Protein AF-A0A9E2Q6A3-F1 (afdb_monomer_lite)

Sequence (656 aa):
MAWNYRVLQGPAPDDVKELMDTAWLYENVKSGHGPLGEFYPQEYTSEGDTPSFMAAVNNGLSDAYDDFTLGSWGGRGALDEPYLLPHHYTDRYNVSDDGDAHKQYWRWLPAVQNDWAARADWMVASTYDAANHQPVVQATGATSTFAQPGQTFTLDLRGSTDPDGDSLSFTFWHYGDQDSVSAEVPITQDGSGLASIVVPDEPGTQIQIIGEVTDDGEPALTTYQRYLIDIGTEHVQPVAERPADSIDWAAPGTISGDGDVSTNGKLVKAINLTSSEAPHNAPVMVNGVEFAASPYVAGTTTLADGDTMFATDSAPISGQLNRVLAGATSSLGGTDLQPFANLSPEYRELLGTGFYNDADESVADVRLGNYSIPERYTERAGYDLTLTGLTPGAEYEVQLFVNDYRTDRIGTRANPDLTTIVRDAGGEVSLRHNAAGAYGSPGQYVRGWFTATDTTKVIHLVGGPGKGGSDQRSALLSAYQLRQLEPADGEGIPIVAEVPERGGTDGALTLTVRDYGAGIQLTGPTNVGDRLRFDGALPAISVTDTRSASQAGESGWTVSGRATAFTSGADQFSSEYLGWHPWAQDLRDGVTLGPPVDGSLRGGPGLAAPATLISVASQARLGTATAQADLRLEIPVDTPEGAYSARLTVSLFPTD

pLDDT: mean 75.3, std 21.02, range [24.02, 98.69]

Radius of gyration: 33.32 Å; chains: 1; bounding box: 95×50×82 Å

Foldseek 3Di:
DEADLVVVVPPFDVVLSVLFFQVVLCVQQAPPLPDVSVVPPDSTRHDHCVLVCQCVPQQANVVCVVPQQLADLSFHWDQDLCQAGVPDTDLDQVQDAVNHSCCSNSVCSLQVSQVNRQVSQVSVDPDPLRGADAKAWDWDDDQAEEDEAQDKDKTARLVIGGPNHFDKWKDKDWRVSRWPDPDDWDWADDRNRIIITGHHHDAQTKTWMKMKIWTPGVVIHIGIHIHIYHYPDDNDDDDDDQDQFFWAKDAWDFDDELVVDDPFAAFPAKAFAFAPDPDLQQWFAGPNDTHGYFHDDFQDQATPNGKGKAKPDDDPPDPPPDRDQPDHKDQLDDDCDPPLVVYDPRVCSLQRIWTKFWPPLVVVPPCPDPDDPPPVPPFFGKIKTKDAQDDAQFKKKKKFAAANLAQDDPPDDGFLAKWKWKGDSNDIDIWGNAPVSDRHGTTIMMMIMGGDRDRMGIIMIGIDDGPDDGDGRMGITRMMTMHTRDPPADDFDFDDDDDDDDDYDDDDDDKDFPDADNHWDFDDWDDPDFWTKTKTKGGKTKDADPDDCVRQPQKWKFKKKAKQWKDFPPFTDGQLQKWKCKDDPDADPQKDAWHTAHHVVVPGRGRNDITTGIIGGSVGRHGMDIMMIMMMGIGGPPRDDGDIGMGIGIDMDIGD

Structure (mmCIF, N/CA/C/O backbone):
data_AF-A0A9E2Q6A3-F1
#
_entry.id   AF-A0A9E2Q6A3-F1
#
loop_
_atom_site.group_PDB
_atom_site.id
_atom_site.type_symbol
_atom_site.label_atom_id
_atom_site.label_alt_id
_atom_site.label_comp_id
_atom_site.label_asym_id
_atom_site.label_entity_id
_atom_site.label_seq_id
_atom_site.pdbx_PDB_ins_code
_atom_site.Cartn_x
_atom_site.Cartn_y
_atom_site.Cartn_z
_atom_site.occupancy
_atom_site.B_iso_or_equiv
_atom_site.auth_seq_id
_atom_site.auth_comp_id
_atom_site.auth_asym_id
_atom_site.auth_atom_id
_atom_site.pdbx_PDB_model_num
ATOM 1 N N . MET A 1 1 ? 26.886 3.891 -9.800 1.00 52.72 1 MET A N 1
ATOM 2 C CA . MET A 1 1 ? 25.614 4.565 -9.491 1.00 52.72 1 MET A CA 1
ATOM 3 C C . MET A 1 1 ? 24.762 3.674 -8.595 1.00 52.72 1 MET A C 1
ATOM 5 O O . MET A 1 1 ? 25.117 2.522 -8.389 1.00 52.72 1 MET A O 1
ATOM 9 N N . ALA A 1 2 ? 23.665 4.209 -8.051 1.00 42.38 2 ALA A N 1
ATOM 10 C CA . ALA A 1 2 ? 22.820 3.579 -7.029 1.00 42.38 2 ALA A CA 1
ATOM 11 C C . ALA A 1 2 ? 23.479 3.408 -5.635 1.00 42.38 2 ALA A C 1
ATOM 13 O O . ALA A 1 2 ? 24.532 3.978 -5.331 1.00 42.38 2 ALA A O 1
ATOM 14 N N . TRP A 1 3 ? 22.742 2.695 -4.778 1.00 52.06 3 TRP A N 1
ATOM 15 C CA . TRP A 1 3 ? 22.866 2.493 -3.331 1.00 52.06 3 TRP A CA 1
ATOM 16 C C . TRP A 1 3 ? 24.283 2.364 -2.734 1.00 52.06 3 TRP A C 1
ATOM 18 O O . TRP A 1 3 ? 25.234 1.894 -3.349 1.00 52.06 3 TRP A O 1
ATOM 28 N N . ASN A 1 4 ? 24.382 2.727 -1.450 1.00 46.25 4 ASN A N 1
ATOM 29 C CA . ASN A 1 4 ? 25.598 2.696 -0.634 1.00 46.25 4 ASN A CA 1
ATOM 30 C C . ASN A 1 4 ? 26.328 1.336 -0.699 1.00 46.25 4 ASN A C 1
ATOM 32 O O . ASN A 1 4 ? 25.792 0.325 -0.242 1.00 46.25 4 ASN A O 1
ATOM 36 N N . TYR A 1 5 ? 27.588 1.340 -1.158 1.00 43.62 5 TYR A N 1
ATOM 37 C CA . TYR A 1 5 ? 28.471 0.163 -1.264 1.00 43.62 5 TYR A CA 1
ATOM 38 C C . TYR A 1 5 ? 28.518 -0.723 -0.006 1.00 43.62 5 TYR A C 1
ATOM 40 O O . TYR A 1 5 ? 28.799 -1.917 -0.089 1.00 43.62 5 TYR A O 1
ATOM 48 N N . ARG A 1 6 ? 28.225 -0.170 1.180 1.00 44.53 6 ARG A N 1
ATOM 49 C CA . ARG A 1 6 ? 28.181 -0.925 2.441 1.00 44.53 6 ARG A CA 1
ATOM 50 C C . ARG A 1 6 ? 27.066 -1.966 2.511 1.00 44.53 6 ARG A C 1
ATOM 52 O O . ARG A 1 6 ? 27.175 -2.865 3.338 1.00 44.53 6 ARG A O 1
ATOM 59 N N . VAL A 1 7 ? 26.039 -1.873 1.663 1.00 45.38 7 VAL A N 1
ATOM 60 C CA . VAL A 1 7 ? 24.956 -2.869 1.588 1.00 45.38 7 VAL A CA 1
ATOM 61 C C . VAL A 1 7 ? 25.177 -3.899 0.469 1.00 45.38 7 VAL A C 1
ATOM 63 O O . VAL A 1 7 ? 24.603 -4.981 0.517 1.00 45.38 7 VAL A O 1
ATOM 66 N N . LEU A 1 8 ? 26.159 -3.689 -0.422 1.00 49.66 8 LEU A N 1
ATOM 67 C CA . LEU A 1 8 ? 26.718 -4.742 -1.296 1.00 49.66 8 LEU A CA 1
ATOM 68 C C . LEU A 1 8 ? 27.571 -5.783 -0.526 1.00 49.66 8 LEU A C 1
ATOM 70 O O . LEU A 1 8 ? 28.309 -6.565 -1.123 1.00 49.66 8 LEU A O 1
ATOM 74 N N . GLN A 1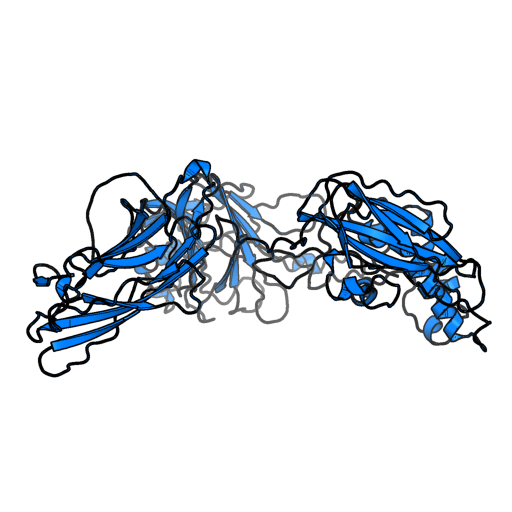 9 ? 27.440 -5.825 0.806 1.00 46.97 9 GLN A N 1
ATOM 75 C CA . GLN A 1 9 ? 27.740 -7.005 1.628 1.00 46.97 9 GLN A CA 1
ATOM 76 C C . GLN A 1 9 ? 26.620 -8.069 1.565 1.00 46.97 9 GLN A C 1
ATOM 78 O O . GLN A 1 9 ? 26.778 -9.148 2.135 1.00 46.97 9 GLN A O 1
ATOM 83 N N . GLY A 1 10 ? 25.509 -7.784 0.870 1.00 55.16 10 GLY A N 1
ATOM 84 C CA . GLY A 1 10 ? 24.560 -8.786 0.378 1.00 55.16 10 GLY A CA 1
ATOM 85 C C . GLY A 1 10 ? 25.149 -9.693 -0.723 1.00 55.16 10 GLY A C 1
ATOM 86 O O . GLY A 1 10 ? 26.313 -9.544 -1.101 1.00 55.16 10 GLY A O 1
ATOM 87 N N . PRO A 1 11 ? 24.364 -10.644 -1.261 1.00 62.44 11 PRO A N 1
ATOM 88 C CA . PRO A 1 11 ? 24.861 -11.752 -2.085 1.00 62.44 11 PRO A CA 1
ATOM 89 C C . PRO A 1 11 ? 25.116 -11.394 -3.565 1.00 62.44 11 PRO A C 1
ATOM 91 O O . PRO A 1 11 ? 25.108 -12.281 -4.417 1.00 62.44 11 PRO A O 1
ATOM 94 N N . ALA A 1 12 ? 25.358 -10.118 -3.882 1.00 74.62 12 ALA A N 1
ATOM 95 C CA . ALA A 1 12 ? 25.700 -9.682 -5.236 1.00 74.62 12 ALA A CA 1
ATOM 96 C C . ALA A 1 12 ? 26.966 -10.406 -5.758 1.00 74.62 12 ALA A C 1
ATOM 98 O O . ALA A 1 12 ? 27.852 -10.715 -4.953 1.00 74.62 12 ALA A O 1
ATOM 99 N N . PRO A 1 13 ? 27.109 -10.646 -7.075 1.00 85.19 13 PRO A N 1
ATOM 100 C CA . PRO A 1 13 ? 28.350 -11.144 -7.684 1.00 85.19 13 PRO A CA 1
ATOM 101 C C . PRO A 1 13 ? 29.566 -10.230 -7.425 1.00 85.19 13 PRO A C 1
ATOM 103 O O . PRO A 1 13 ? 29.405 -9.069 -7.050 1.00 85.19 13 PRO A O 1
ATOM 106 N N . ASP A 1 14 ? 30.796 -10.742 -7.526 1.00 84.88 14 ASP A N 1
ATOM 107 C CA . ASP A 1 14 ? 32.013 -9.967 -7.199 1.00 84.88 14 ASP A CA 1
ATOM 108 C C . ASP A 1 14 ? 32.400 -8.965 -8.301 1.00 84.88 14 ASP A C 1
ATOM 110 O O . ASP A 1 14 ? 32.763 -7.836 -7.990 1.00 84.88 14 ASP A O 1
ATOM 114 N N . ASP A 1 15 ? 32.199 -9.317 -9.567 1.00 84.94 15 ASP A N 1
ATOM 115 C CA . ASP A 1 15 ? 32.301 -8.435 -10.738 1.00 84.94 15 ASP A CA 1
ATOM 116 C C . ASP A 1 15 ? 31.359 -7.220 -10.635 1.00 84.94 15 ASP A C 1
ATOM 118 O O . ASP A 1 15 ? 31.761 -6.079 -10.863 1.00 84.94 15 ASP A O 1
ATOM 122 N N . VAL A 1 16 ? 30.127 -7.429 -10.162 1.00 86.06 16 VAL A N 1
ATOM 123 C CA . VAL A 1 16 ? 29.167 -6.340 -9.892 1.00 86.06 16 VAL A CA 1
ATOM 124 C C . VAL A 1 16 ? 29.636 -5.444 -8.724 1.00 86.06 16 VAL A C 1
ATOM 126 O O . VAL A 1 16 ? 29.321 -4.253 -8.696 1.00 86.06 16 VAL A O 1
ATOM 129 N N . LYS A 1 17 ? 30.437 -5.959 -7.774 1.00 82.19 17 LYS A N 1
ATOM 130 C CA . LYS A 1 17 ? 31.070 -5.126 -6.729 1.00 82.19 17 LYS A CA 1
ATOM 131 C C . LYS A 1 17 ? 32.264 -4.334 -7.259 1.00 82.19 17 LYS A C 1
ATOM 133 O O . LYS A 1 17 ? 32.454 -3.203 -6.818 1.00 82.19 17 LYS A O 1
ATOM 138 N N . GLU A 1 18 ? 33.054 -4.893 -8.177 1.00 84.81 18 GLU A N 1
ATOM 139 C CA . GLU A 1 18 ? 34.206 -4.207 -8.784 1.00 84.81 18 GLU A CA 1
ATOM 140 C C . GLU A 1 18 ? 33.765 -2.953 -9.556 1.00 84.81 18 GLU A C 1
ATOM 142 O O . GLU A 1 18 ? 34.348 -1.886 -9.373 1.00 84.81 18 GLU A O 1
ATOM 147 N N . LEU A 1 19 ? 32.644 -3.022 -10.285 1.00 85.06 19 LEU A N 1
ATOM 148 C CA . LEU A 1 19 ? 32.005 -1.861 -10.926 1.00 85.06 19 LEU A CA 1
ATOM 149 C C . LEU A 1 19 ? 31.577 -0.742 -9.953 1.00 85.06 19 LEU A C 1
ATOM 151 O O . LEU A 1 19 ? 31.251 0.360 -10.391 1.00 85.06 19 LEU A O 1
ATOM 155 N N . MET A 1 20 ? 31.528 -1.009 -8.646 1.00 80.56 20 MET A N 1
ATOM 156 C CA . MET A 1 20 ? 31.061 -0.086 -7.603 1.00 80.56 20 MET A CA 1
ATOM 157 C C . MET A 1 20 ? 32.194 0.418 -6.695 1.00 80.56 20 MET A C 1
ATOM 159 O O . MET A 1 20 ? 31.937 1.072 -5.680 1.00 80.56 20 MET A O 1
ATOM 163 N N . ASP A 1 21 ? 33.452 0.144 -7.041 1.00 82.56 21 ASP A N 1
ATOM 164 C CA . ASP A 1 21 ? 34.614 0.545 -6.249 1.00 82.56 21 ASP A CA 1
ATOM 165 C C . ASP A 1 21 ? 35.065 2.007 -6.525 1.00 82.56 21 ASP A C 1
ATOM 167 O O . ASP A 1 21 ? 34.406 2.777 -7.236 1.00 82.56 21 ASP A O 1
ATOM 171 N N . THR A 1 22 ? 36.156 2.442 -5.881 1.00 87.31 22 THR A N 1
ATOM 172 C CA . THR A 1 22 ? 36.740 3.781 -6.087 1.00 87.31 22 THR A CA 1
ATOM 173 C C . THR A 1 22 ? 37.630 3.851 -7.335 1.00 87.31 22 THR A C 1
ATOM 175 O O . THR A 1 22 ? 37.715 4.922 -7.934 1.00 87.31 22 THR A O 1
ATOM 178 N N . ALA A 1 23 ? 38.296 2.766 -7.743 1.00 90.12 23 ALA A N 1
ATOM 179 C CA . ALA A 1 23 ? 39.127 2.762 -8.945 1.00 90.12 23 ALA A CA 1
ATOM 180 C C . ALA A 1 23 ? 38.266 2.955 -10.201 1.00 90.12 23 ALA A C 1
ATOM 182 O O . ALA A 1 23 ? 38.520 3.894 -10.958 1.00 90.12 23 ALA A O 1
ATOM 183 N N . TRP A 1 24 ? 37.189 2.172 -10.338 1.00 91.25 24 TRP A N 1
ATOM 184 C CA . TRP A 1 24 ? 36.217 2.279 -11.424 1.00 91.25 24 TRP A CA 1
ATOM 185 C C . TRP A 1 24 ? 35.676 3.707 -11.547 1.00 91.25 24 TRP A C 1
ATOM 187 O O . TRP A 1 24 ? 35.692 4.281 -12.634 1.00 91.25 24 TRP A O 1
ATOM 197 N N . LEU A 1 25 ? 35.274 4.327 -10.429 1.00 91.00 25 LEU A N 1
ATOM 198 C CA . LEU A 1 25 ? 34.753 5.697 -10.420 1.00 91.00 25 LEU A CA 1
ATOM 199 C C . LEU A 1 25 ? 35.790 6.717 -10.913 1.00 91.00 25 LEU A C 1
ATOM 201 O O . LEU A 1 25 ? 35.471 7.633 -11.675 1.00 91.00 25 LEU A O 1
ATOM 205 N N . TYR A 1 26 ? 37.037 6.595 -10.455 1.00 93.19 26 TYR A N 1
ATOM 206 C CA . TYR A 1 26 ? 38.086 7.529 -10.848 1.00 93.19 26 TYR A CA 1
ATOM 207 C C . TYR A 1 26 ? 38.506 7.354 -12.308 1.00 93.19 26 TYR A C 1
ATOM 209 O O . TYR A 1 26 ? 38.815 8.362 -12.938 1.00 93.19 26 TYR A O 1
ATOM 217 N N . GLU A 1 27 ? 38.494 6.134 -12.838 1.00 94.00 27 GLU A N 1
ATOM 218 C CA . GLU A 1 27 ? 38.840 5.805 -14.225 1.00 94.00 27 GLU A CA 1
ATOM 219 C C . GLU A 1 27 ? 37.727 6.188 -15.218 1.00 94.00 27 GLU A C 1
ATOM 221 O O . GLU A 1 27 ? 37.995 6.875 -16.201 1.00 94.00 27 GLU A O 1
ATOM 226 N N . ASN A 1 28 ? 36.472 5.844 -14.920 1.00 94.31 28 ASN A N 1
ATOM 227 C CA . ASN A 1 28 ? 35.356 5.917 -15.873 1.00 94.31 28 ASN A CA 1
ATOM 228 C C . ASN A 1 28 ? 34.475 7.173 -15.743 1.00 94.31 28 ASN A C 1
ATOM 230 O O . ASN A 1 28 ? 33.604 7.388 -16.574 1.00 94.31 28 ASN A O 1
ATOM 234 N N . VAL A 1 29 ? 34.653 7.995 -14.697 1.00 94.00 29 VAL A N 1
ATOM 235 C CA . VAL A 1 29 ? 33.789 9.176 -14.460 1.00 94.00 29 VAL A CA 1
ATOM 236 C C . VAL A 1 29 ? 34.567 10.439 -14.103 1.00 94.00 29 VAL A C 1
ATOM 238 O O . VAL A 1 29 ? 34.164 11.531 -14.497 1.00 94.00 29 VAL A O 1
ATOM 241 N N . LYS A 1 30 ? 35.658 10.340 -13.329 1.00 93.38 30 LYS A N 1
ATOM 242 C CA . LYS A 1 30 ? 36.313 11.540 -12.763 1.00 93.38 30 LYS A CA 1
ATOM 243 C C . LYS A 1 30 ? 37.573 11.991 -13.496 1.00 93.38 30 LYS A C 1
ATOM 245 O O . LYS A 1 30 ? 37.762 13.189 -13.696 1.00 93.38 30 LYS A O 1
ATOM 250 N N . SER A 1 31 ? 38.469 11.072 -13.854 1.00 93.38 31 SER A N 1
ATOM 251 C CA . SER A 1 31 ? 39.821 11.430 -14.309 1.00 93.38 31 SER A CA 1
ATOM 252 C C . SER A 1 31 ? 39.882 11.568 -15.826 1.00 93.38 31 SER A C 1
ATOM 254 O O . SER A 1 31 ? 39.975 10.581 -16.540 1.00 93.38 31 SER A O 1
ATOM 256 N N . GLY A 1 32 ? 39.884 12.807 -16.319 1.00 94.12 32 GLY A N 1
ATOM 257 C CA . GLY A 1 32 ? 39.980 13.109 -17.753 1.00 94.12 32 GLY A CA 1
ATOM 258 C C . GLY A 1 32 ? 38.642 13.436 -18.418 1.00 94.12 32 GLY A C 1
ATOM 259 O O . GLY A 1 32 ? 38.645 14.127 -19.429 1.00 94.12 32 GLY A O 1
ATOM 260 N N . HIS A 1 33 ? 37.522 13.074 -17.787 1.00 95.44 33 HIS A N 1
ATOM 261 C CA . HIS A 1 33 ? 36.130 13.260 -18.239 1.00 95.44 33 HIS A CA 1
ATOM 262 C C . HIS A 1 33 ? 35.579 14.692 -18.076 1.00 95.44 33 HIS A C 1
ATOM 264 O O . HIS A 1 33 ? 34.401 14.928 -17.802 1.00 95.44 33 HIS A O 1
ATOM 270 N N . GLY A 1 34 ? 36.452 15.687 -18.229 1.00 94.81 34 GLY A N 1
ATOM 271 C CA . GLY A 1 34 ? 36.079 17.098 -18.279 1.00 94.81 34 GLY A CA 1
ATOM 272 C C . GLY A 1 34 ? 35.484 17.689 -16.985 1.00 94.81 34 GLY A C 1
ATOM 273 O O . GLY A 1 34 ? 35.493 17.068 -15.919 1.00 94.81 34 GLY A O 1
ATOM 274 N N . PRO A 1 35 ? 34.962 18.932 -17.051 1.00 95.31 35 PRO A N 1
ATOM 275 C CA . PRO A 1 35 ? 34.644 19.719 -15.856 1.00 95.31 35 PRO A CA 1
ATOM 276 C C . PRO A 1 35 ? 33.525 19.160 -14.972 1.00 95.31 35 PRO A C 1
ATOM 278 O O . PRO A 1 35 ? 33.472 19.493 -13.793 1.00 95.31 35 PRO A O 1
ATOM 281 N N . LEU A 1 36 ? 32.614 18.348 -15.517 1.00 94.12 36 LEU A N 1
ATOM 282 C CA . LEU A 1 36 ? 31.538 17.727 -14.736 1.00 94.12 36 LEU A CA 1
ATOM 283 C C . LEU A 1 36 ? 32.036 16.482 -13.984 1.00 94.12 36 LEU A C 1
ATOM 285 O O . LEU A 1 36 ? 31.676 16.309 -12.821 1.00 94.12 36 LEU A O 1
ATOM 289 N N . GLY A 1 37 ? 32.923 15.684 -14.593 1.00 92.06 37 GLY A N 1
ATOM 290 C CA . GLY A 1 37 ? 33.605 14.569 -13.929 1.00 92.06 37 GLY A CA 1
ATOM 291 C C . GLY A 1 37 ? 34.532 15.040 -12.805 1.00 92.06 37 GLY A C 1
ATOM 292 O O . GLY A 1 37 ? 34.502 14.502 -11.696 1.00 92.06 37 GLY A O 1
ATOM 293 N N . GLU A 1 38 ? 35.278 16.126 -13.039 1.00 90.94 38 GLU A N 1
ATOM 294 C CA . GLU A 1 38 ? 36.084 16.792 -12.003 1.00 90.94 38 GLU A CA 1
ATOM 295 C C . GLU A 1 38 ? 35.230 17.360 -10.853 1.00 90.94 38 GLU A C 1
ATOM 297 O O . GLU A 1 38 ? 35.668 17.360 -9.701 1.00 90.94 38 GLU A O 1
ATOM 302 N N . PHE A 1 39 ? 34.012 17.835 -11.142 1.00 92.81 39 PHE A N 1
ATOM 303 C CA . PHE A 1 39 ? 33.097 18.401 -10.144 1.00 92.81 39 PHE A CA 1
ATOM 304 C C . PHE A 1 39 ? 32.262 17.342 -9.401 1.00 92.81 39 PHE A C 1
ATOM 306 O O . PHE A 1 39 ? 31.609 17.671 -8.408 1.00 92.81 39 PHE A O 1
ATOM 313 N N . TYR A 1 40 ? 32.286 16.075 -9.833 1.00 90.31 40 TYR A N 1
ATOM 314 C CA . TYR A 1 40 ? 31.560 14.996 -9.166 1.00 90.31 40 TYR A CA 1
ATOM 315 C C . TYR A 1 40 ? 32.114 14.768 -7.739 1.00 90.31 40 TYR A C 1
ATOM 317 O O . TYR A 1 40 ? 33.292 14.426 -7.575 1.00 90.31 40 TYR A O 1
ATOM 325 N N . PRO A 1 41 ? 31.315 14.967 -6.671 1.00 87.12 41 PRO A N 1
ATOM 326 C CA . PRO A 1 41 ? 31.869 15.214 -5.339 1.00 87.12 41 PRO A CA 1
ATOM 327 C C . PRO A 1 41 ? 32.253 13.952 -4.555 1.00 87.12 41 PRO A C 1
ATOM 329 O O . PRO A 1 41 ? 33.009 14.066 -3.593 1.00 87.12 41 PRO A O 1
ATOM 332 N N . GLN A 1 42 ? 31.757 12.765 -4.922 1.00 82.50 42 GLN A N 1
ATOM 333 C CA . GLN A 1 42 ? 32.005 11.545 -4.142 1.00 82.50 42 GLN A CA 1
ATOM 334 C C . GLN A 1 42 ? 33.413 10.976 -4.383 1.00 82.50 42 GLN A C 1
ATOM 336 O O . GLN A 1 42 ? 33.944 11.038 -5.494 1.00 82.50 42 GLN A O 1
ATOM 341 N N . GLU A 1 43 ? 34.004 10.378 -3.348 1.00 78.62 43 GLU A N 1
ATOM 342 C CA . GLU A 1 43 ? 35.298 9.666 -3.405 1.00 78.62 43 GLU A CA 1
ATOM 343 C C . GLU A 1 43 ? 35.132 8.145 -3.642 1.00 78.62 43 GLU A C 1
ATOM 345 O O . GLU A 1 43 ? 36.109 7.406 -3.752 1.00 78.62 43 GLU A O 1
ATOM 350 N N . TYR A 1 44 ? 33.889 7.667 -3.707 1.00 73.44 44 TYR A N 1
ATOM 351 C CA . TYR A 1 44 ? 33.489 6.270 -3.884 1.00 73.44 44 TYR A CA 1
ATOM 352 C C . TYR A 1 44 ? 32.092 6.217 -4.517 1.00 73.44 44 TYR A C 1
ATOM 354 O O . TYR A 1 44 ? 31.332 7.184 -4.425 1.00 73.44 44 TYR A O 1
ATOM 362 N N . THR A 1 45 ? 31.738 5.106 -5.161 1.00 71.81 45 THR A N 1
ATOM 363 C CA . THR A 1 45 ? 30.447 4.982 -5.850 1.00 71.81 45 THR A CA 1
ATOM 364 C C . THR A 1 45 ? 29.309 4.840 -4.835 1.00 71.81 45 THR A C 1
ATOM 366 O O . THR A 1 45 ? 29.176 3.818 -4.164 1.00 71.81 45 THR A O 1
ATOM 369 N N . SER A 1 46 ? 28.518 5.902 -4.658 1.00 69.62 46 SER A N 1
ATOM 370 C CA . SER A 1 46 ? 27.425 5.943 -3.680 1.00 69.62 46 SER A CA 1
ATOM 371 C C . SER A 1 46 ? 26.443 7.072 -3.981 1.00 69.62 46 SER A C 1
ATOM 373 O O . SER A 1 46 ? 26.653 8.219 -3.582 1.00 69.62 46 SER A O 1
ATOM 375 N N . GLU A 1 47 ? 25.327 6.726 -4.611 1.00 77.06 47 GLU A N 1
ATOM 376 C CA . GLU A 1 47 ? 24.250 7.659 -4.941 1.00 77.06 47 GLU A CA 1
ATOM 377 C C . GLU A 1 47 ? 22.909 7.063 -4.515 1.00 77.06 47 GLU A C 1
ATOM 379 O O . GLU A 1 47 ? 22.215 6.403 -5.288 1.00 77.06 47 GLU A O 1
ATOM 384 N N . GLY A 1 48 ? 22.560 7.274 -3.244 1.00 74.38 48 GLY A N 1
ATOM 385 C CA . GLY A 1 48 ? 21.362 6.688 -2.637 1.00 74.38 48 GLY A CA 1
ATOM 386 C C . GLY A 1 48 ? 20.045 7.173 -3.247 1.00 74.38 48 GLY A C 1
ATOM 387 O O . GLY A 1 48 ? 19.085 6.413 -3.263 1.00 74.38 48 GLY A O 1
ATOM 388 N N . ASP A 1 49 ? 20.008 8.401 -3.772 1.00 82.38 49 ASP A N 1
ATOM 389 C CA . ASP A 1 49 ? 18.800 8.994 -4.358 1.00 82.38 49 ASP A CA 1
ATOM 390 C C . ASP A 1 49 ? 18.706 8.789 -5.885 1.00 82.38 49 ASP A C 1
ATOM 392 O O . ASP A 1 49 ? 17.640 8.987 -6.464 1.00 82.38 49 ASP A O 1
ATOM 396 N N . THR A 1 50 ? 19.778 8.344 -6.553 1.00 86.56 50 THR A N 1
ATOM 397 C CA . THR A 1 50 ? 19.818 8.154 -8.019 1.00 86.56 50 THR A CA 1
ATOM 398 C C . THR A 1 50 ? 18.781 7.165 -8.583 1.00 86.56 50 THR A C 1
ATOM 400 O O . THR A 1 50 ? 18.218 7.461 -9.640 1.00 86.56 50 THR A O 1
ATOM 403 N N . PRO A 1 51 ? 18.416 6.055 -7.905 1.00 85.44 51 PRO A N 1
ATOM 404 C CA . PRO A 1 51 ? 17.332 5.186 -8.370 1.00 85.44 51 PRO A CA 1
ATOM 405 C C . PRO A 1 51 ? 15.998 5.919 -8.621 1.00 85.44 51 PRO A C 1
ATOM 407 O O . PRO A 1 51 ? 15.255 5.530 -9.520 1.00 85.44 51 PRO A O 1
ATOM 410 N N . SER A 1 52 ? 15.733 7.035 -7.922 1.00 84.19 52 SER A N 1
ATOM 411 C CA . SER A 1 52 ? 14.483 7.808 -8.051 1.00 84.19 52 SER A CA 1
ATOM 412 C C . SER A 1 52 ? 14.243 8.442 -9.429 1.00 84.19 52 SER A C 1
ATOM 414 O O . SER A 1 52 ? 13.100 8.774 -9.739 1.00 84.19 52 SER A O 1
ATOM 416 N N . PHE A 1 53 ? 15.277 8.601 -10.266 1.00 88.12 53 PHE A N 1
ATOM 417 C CA . PHE A 1 53 ? 15.128 9.090 -11.644 1.00 88.12 53 PHE A CA 1
ATOM 418 C C . PHE A 1 53 ? 15.437 8.035 -12.713 1.00 88.12 53 PHE A C 1
ATOM 420 O O . PHE A 1 53 ? 15.188 8.275 -13.893 1.00 88.12 53 PHE A O 1
ATOM 427 N N . MET A 1 54 ? 15.959 6.865 -12.336 1.00 90.56 54 MET A N 1
ATOM 428 C CA . MET A 1 54 ? 16.449 5.866 -13.293 1.00 90.56 54 MET A CA 1
ATOM 429 C C . MET A 1 54 ? 15.343 5.233 -14.152 1.00 90.56 54 MET A C 1
ATOM 431 O O . MET A 1 54 ? 15.599 4.889 -15.302 1.00 90.56 54 MET A O 1
ATOM 435 N N . ALA A 1 55 ? 14.103 5.169 -13.656 1.00 87.44 55 ALA A N 1
ATOM 436 C CA . ALA A 1 55 ? 12.938 4.777 -14.458 1.00 87.44 55 ALA A CA 1
ATOM 437 C C . ALA A 1 55 ? 12.601 5.781 -15.587 1.00 87.44 55 ALA A C 1
ATOM 439 O O . ALA A 1 55 ? 11.966 5.416 -16.570 1.00 87.44 55 ALA A O 1
ATOM 440 N N . ALA A 1 56 ? 13.049 7.040 -15.478 1.00 89.88 56 ALA A N 1
ATOM 441 C CA . ALA A 1 56 ? 12.874 8.066 -16.510 1.00 89.88 56 ALA A CA 1
ATOM 442 C C . ALA A 1 56 ? 14.027 8.107 -17.538 1.00 89.88 56 ALA A C 1
ATOM 444 O O . ALA A 1 56 ? 13.994 8.916 -18.469 1.00 89.88 56 ALA A O 1
ATOM 445 N N . VAL A 1 57 ? 15.054 7.260 -17.394 1.00 91.25 57 VAL A N 1
ATOM 446 C CA . VAL A 1 57 ? 16.106 7.104 -18.408 1.00 91.25 57 VAL A CA 1
ATOM 447 C C . VAL A 1 57 ? 15.538 6.296 -19.573 1.00 91.25 57 VAL A C 1
ATOM 449 O O . VAL A 1 57 ? 15.011 5.203 -19.386 1.00 91.25 57 VAL A O 1
ATOM 452 N N . ASN A 1 58 ? 15.651 6.818 -20.798 1.00 90.25 58 ASN A N 1
ATOM 453 C CA . ASN A 1 58 ? 15.120 6.164 -21.996 1.00 90.25 58 ASN A CA 1
ATOM 454 C C . ASN A 1 58 ? 16.020 5.005 -22.467 1.00 90.25 58 ASN A C 1
ATOM 456 O O . ASN A 1 58 ? 16.657 5.081 -23.515 1.00 90.25 58 ASN A O 1
ATOM 460 N N . ASN A 1 59 ? 16.073 3.945 -21.664 1.00 92.94 59 ASN A N 1
ATOM 461 C CA . ASN A 1 59 ? 16.786 2.693 -21.928 1.00 92.94 59 ASN A CA 1
ATOM 462 C C . ASN A 1 59 ? 15.891 1.606 -22.559 1.00 92.94 59 ASN A C 1
ATOM 464 O O . ASN A 1 59 ? 16.414 0.590 -23.001 1.00 92.94 59 ASN A O 1
ATOM 468 N N . GLY A 1 60 ? 14.565 1.803 -22.606 1.00 92.12 60 GLY A N 1
ATOM 469 C CA . GLY A 1 60 ? 13.587 0.814 -23.089 1.00 92.12 60 GLY A CA 1
ATOM 470 C C . GLY A 1 60 ? 12.730 0.136 -22.006 1.00 92.12 60 GLY A C 1
ATOM 471 O O . GLY A 1 60 ? 11.900 -0.708 -22.338 1.00 92.12 60 GLY A O 1
ATOM 472 N N . LEU A 1 61 ? 12.902 0.521 -20.734 1.00 94.56 61 LEU A N 1
ATOM 473 C CA . LEU A 1 61 ? 12.079 0.123 -19.577 1.00 94.56 61 LEU A CA 1
ATOM 474 C C . LEU A 1 61 ? 11.337 1.326 -18.952 1.00 94.56 61 LEU A C 1
ATOM 476 O O . LEU A 1 61 ? 11.039 1.330 -17.757 1.00 94.56 61 LEU A O 1
ATOM 480 N N . SER A 1 62 ? 11.097 2.382 -19.737 1.00 84.88 62 SER A N 1
ATOM 481 C CA . SER A 1 62 ? 10.544 3.666 -19.276 1.00 84.88 62 SER A CA 1
ATOM 482 C C . SER A 1 62 ? 9.049 3.635 -18.936 1.00 84.88 62 SER A C 1
ATOM 484 O O . SER A 1 62 ? 8.543 4.558 -18.309 1.00 84.88 62 SER A O 1
ATOM 486 N N . ASP A 1 63 ? 8.352 2.551 -19.266 1.00 87.44 63 ASP A N 1
ATOM 487 C CA . ASP A 1 63 ? 7.025 2.208 -18.746 1.00 87.44 63 ASP A CA 1
ATOM 488 C C . ASP A 1 63 ? 7.033 1.977 -17.221 1.00 87.44 63 ASP A C 1
ATOM 490 O O . ASP A 1 63 ? 6.029 2.221 -16.553 1.00 87.44 63 ASP A O 1
ATOM 494 N N . ALA A 1 64 ? 8.189 1.640 -16.635 1.00 89.12 64 ALA A N 1
ATOM 495 C CA . ALA A 1 64 ? 8.360 1.584 -15.182 1.00 89.12 64 ALA A CA 1
ATOM 496 C C . ALA A 1 64 ? 8.339 2.964 -14.484 1.00 89.12 64 ALA A C 1
ATOM 498 O O . ALA A 1 64 ? 8.459 3.036 -13.262 1.00 89.12 64 ALA A O 1
ATOM 499 N N . TYR A 1 65 ? 8.225 4.064 -15.242 1.00 85.75 65 TYR A N 1
ATOM 500 C CA . TYR A 1 65 ? 7.948 5.399 -14.703 1.00 85.75 65 TYR A CA 1
ATOM 501 C C . TYR A 1 65 ? 6.465 5.580 -14.340 1.00 85.75 65 TYR A C 1
ATOM 503 O O . TYR A 1 65 ? 6.154 6.272 -13.370 1.00 85.75 65 TYR A O 1
ATOM 511 N N . ASP A 1 66 ? 5.566 4.954 -15.107 1.00 84.25 66 ASP A N 1
ATOM 512 C CA . ASP A 1 66 ? 4.124 4.974 -14.851 1.00 84.25 66 ASP A CA 1
ATOM 513 C C . ASP A 1 66 ? 3.724 3.875 -13.842 1.00 84.25 66 ASP A C 1
ATOM 515 O O . ASP A 1 66 ? 2.839 4.100 -13.014 1.00 84.25 66 ASP A O 1
ATOM 519 N N . ASP A 1 67 ? 4.413 2.723 -13.854 1.00 84.88 67 ASP A N 1
ATOM 520 C CA . ASP A 1 67 ? 4.238 1.633 -12.881 1.00 84.88 67 ASP A CA 1
ATOM 521 C C . ASP A 1 67 ? 5.581 1.106 -12.332 1.00 84.88 67 ASP A C 1
ATOM 523 O O . ASP A 1 67 ? 6.276 0.294 -12.947 1.00 84.88 67 ASP A O 1
ATOM 527 N N . PHE A 1 68 ? 5.919 1.530 -11.111 1.00 84.75 68 PHE A N 1
ATOM 528 C CA . PHE A 1 68 ? 7.150 1.144 -10.412 1.00 84.75 68 PHE A CA 1
ATOM 529 C C . PHE A 1 68 ? 7.218 -0.343 -10.007 1.00 84.75 68 PHE A C 1
ATOM 531 O O . PHE A 1 68 ? 8.296 -0.801 -9.609 1.00 84.75 68 PHE A O 1
ATOM 538 N N . THR A 1 69 ? 6.123 -1.109 -10.099 1.00 84.56 69 THR A N 1
ATOM 539 C CA . THR A 1 69 ? 6.142 -2.556 -9.815 1.00 84.56 69 THR A CA 1
ATOM 540 C C . THR A 1 69 ? 6.899 -3.326 -10.895 1.00 84.56 69 THR A C 1
ATOM 542 O O . THR A 1 69 ? 7.740 -4.166 -10.583 1.00 84.56 69 THR A O 1
ATOM 545 N N . LEU A 1 70 ? 6.744 -2.931 -12.165 1.00 89.00 70 LEU A N 1
ATOM 546 C CA . LEU A 1 70 ? 7.370 -3.575 -13.328 1.00 89.00 70 LEU A CA 1
ATOM 547 C C . LEU A 1 70 ? 8.910 -3.638 -13.260 1.00 89.00 70 LEU A C 1
ATOM 549 O O . LEU A 1 70 ? 9.526 -4.445 -13.964 1.00 89.00 70 LEU A O 1
ATOM 553 N N . GLY A 1 71 ? 9.531 -2.786 -12.439 1.00 90.56 71 GLY A N 1
ATOM 554 C CA . GLY A 1 71 ? 10.971 -2.714 -12.204 1.00 90.56 71 GLY A CA 1
ATOM 555 C C . GLY A 1 71 ? 11.760 -2.039 -13.334 1.00 90.56 71 GLY A C 1
ATOM 556 O O . GLY A 1 71 ? 11.332 -1.978 -14.483 1.00 90.56 71 GLY A O 1
ATOM 557 N N . SER A 1 72 ? 12.941 -1.510 -13.028 1.00 92.81 72 SER A N 1
ATOM 558 C CA . SER A 1 72 ? 13.867 -0.912 -14.003 1.00 92.81 72 SER A CA 1
ATOM 559 C C . SER A 1 72 ? 15.262 -0.746 -13.392 1.00 92.81 72 SER A C 1
ATOM 561 O O . SER A 1 72 ? 15.507 -1.179 -12.270 1.00 92.81 72 SER A O 1
ATOM 563 N N . TRP A 1 73 ? 16.155 -0.014 -14.065 1.00 92.81 73 TRP A N 1
ATOM 564 C CA . TRP A 1 73 ? 17.391 0.518 -13.470 1.00 92.81 73 TRP A CA 1
ATOM 565 C C . TRP A 1 73 ? 17.169 1.301 -12.155 1.00 92.81 73 TRP A C 1
ATOM 567 O O . TRP A 1 73 ? 18.101 1.454 -11.369 1.00 92.81 73 TRP A O 1
ATOM 577 N N . GLY A 1 74 ? 15.949 1.792 -11.895 1.00 88.81 74 GLY A N 1
ATOM 578 C CA . GLY A 1 74 ? 15.551 2.394 -10.617 1.00 88.81 74 GLY A CA 1
ATOM 579 C C . GLY A 1 74 ? 15.246 1.396 -9.501 1.00 88.81 74 GLY A C 1
ATOM 580 O O . GLY A 1 74 ? 14.791 1.809 -8.439 1.00 88.81 74 GLY A O 1
ATOM 581 N N . GLY A 1 75 ? 15.482 0.104 -9.729 1.00 89.00 75 GLY A N 1
ATOM 582 C CA . GLY A 1 75 ? 14.991 -0.962 -8.871 1.00 89.00 75 GLY A CA 1
ATOM 583 C C . GLY A 1 75 ? 13.515 -1.248 -9.117 1.00 89.00 75 GLY A C 1
ATOM 584 O O . GLY A 1 75 ? 12.990 -1.031 -10.213 1.00 89.00 75 GLY A O 1
ATOM 585 N N . ARG A 1 76 ? 12.852 -1.752 -8.082 1.00 87.50 76 ARG A N 1
ATOM 586 C CA . ARG A 1 76 ? 11.470 -2.220 -8.092 1.00 87.50 76 ARG A CA 1
ATOM 587 C C . ARG A 1 76 ? 10.742 -1.791 -6.822 1.00 87.50 76 ARG A C 1
ATOM 589 O O . ARG A 1 76 ? 11.279 -1.929 -5.725 1.00 87.50 76 ARG A O 1
ATOM 596 N N . GLY A 1 77 ? 9.515 -1.300 -6.979 1.00 81.31 77 GLY A N 1
ATOM 597 C CA . GLY A 1 77 ? 8.646 -0.912 -5.871 1.00 81.31 77 GLY A CA 1
ATOM 598 C C . GLY A 1 77 ? 7.488 -1.883 -5.638 1.00 81.31 77 GLY A C 1
ATOM 599 O O . GLY A 1 77 ? 7.058 -2.597 -6.536 1.00 81.31 77 GLY A O 1
ATOM 600 N N . ALA A 1 78 ? 6.926 -1.844 -4.435 1.00 77.94 78 ALA A N 1
ATOM 601 C CA . ALA A 1 78 ? 5.576 -2.311 -4.126 1.00 77.94 78 ALA A CA 1
ATOM 602 C C . ALA A 1 78 ? 4.824 -1.202 -3.373 1.00 77.94 78 ALA A C 1
ATOM 604 O O . ALA A 1 78 ? 5.464 -0.365 -2.735 1.00 77.94 78 ALA A O 1
ATOM 605 N N . LEU A 1 79 ? 3.488 -1.176 -3.426 1.00 71.44 79 LEU A N 1
ATOM 606 C CA . LEU A 1 79 ? 2.710 -0.238 -2.607 1.00 71.44 79 LEU A CA 1
ATOM 607 C C . LEU A 1 79 ? 2.822 -0.609 -1.122 1.00 71.44 79 LEU A C 1
ATOM 609 O O . LEU A 1 79 ? 2.460 -1.713 -0.713 1.00 71.44 79 LEU A O 1
ATOM 613 N N . ASP A 1 80 ? 3.301 0.336 -0.322 1.00 62.56 80 ASP A N 1
ATOM 614 C CA . ASP A 1 80 ? 3.363 0.230 1.131 1.00 62.56 80 ASP A CA 1
ATOM 615 C C . ASP A 1 80 ? 1.988 0.549 1.727 1.00 62.56 80 ASP A C 1
ATOM 617 O O . ASP A 1 80 ? 1.386 1.560 1.374 1.00 62.56 80 ASP A O 1
ATOM 621 N N . GLU A 1 81 ? 1.493 -0.295 2.637 1.00 62.22 81 GLU A N 1
ATOM 622 C CA . GLU A 1 81 ? 0.252 -0.061 3.401 1.00 62.22 81 GLU A CA 1
ATOM 623 C C . GLU A 1 81 ? -0.908 0.528 2.545 1.00 62.22 81 GLU A C 1
ATOM 625 O O . GLU A 1 81 ? -1.411 1.608 2.866 1.00 62.22 81 GLU A O 1
ATOM 630 N N . PRO A 1 82 ? -1.349 -0.133 1.447 1.00 57.62 82 PRO A N 1
ATOM 631 C CA . PRO A 1 82 ? -2.030 0.508 0.304 1.00 57.62 82 PRO A CA 1
ATOM 632 C C . PRO A 1 82 ? -3.363 1.231 0.584 1.00 57.62 82 PRO A C 1
ATOM 634 O O . PRO A 1 82 ? -3.868 1.933 -0.288 1.00 57.62 82 PRO A O 1
ATOM 637 N N . TYR A 1 83 ? -3.935 1.102 1.782 1.00 59.88 83 TYR A N 1
ATOM 638 C CA . TYR A 1 83 ? -5.125 1.840 2.241 1.00 59.88 83 TYR A CA 1
ATOM 639 C C . TYR A 1 83 ? -4.771 3.131 2.979 1.00 59.88 83 TYR A C 1
ATOM 641 O O . TYR A 1 83 ? -5.511 4.110 2.911 1.00 59.88 83 TYR A O 1
ATOM 649 N N . LEU A 1 84 ? -3.644 3.119 3.693 1.00 55.84 84 LEU A N 1
ATOM 650 C CA . LEU A 1 84 ? -3.087 4.269 4.399 1.00 55.84 84 LEU A CA 1
ATOM 651 C C . LEU A 1 84 ? -2.311 5.155 3.422 1.00 55.84 84 LEU A C 1
ATOM 653 O O . LEU A 1 84 ? -2.434 6.378 3.457 1.00 55.84 84 LEU A O 1
ATOM 657 N N . LEU A 1 85 ? -1.530 4.529 2.535 1.00 61.94 85 LEU A N 1
ATOM 658 C CA . LEU A 1 85 ? -0.597 5.195 1.633 1.00 61.94 85 LEU A CA 1
ATOM 659 C C . LEU A 1 85 ? -0.732 4.691 0.172 1.00 61.94 85 LEU A C 1
ATOM 661 O O . LEU A 1 85 ? 0.256 4.248 -0.411 1.00 61.94 85 LEU A O 1
ATOM 665 N N . PRO A 1 86 ? -1.905 4.825 -0.488 1.00 58.72 86 PRO A N 1
ATOM 666 C CA . PRO A 1 86 ? -2.175 4.328 -1.856 1.00 58.72 86 PRO A CA 1
ATOM 667 C C . PRO A 1 86 ? -1.272 4.887 -2.977 1.00 58.72 86 PRO A C 1
ATOM 669 O O . PRO A 1 86 ? -1.453 4.553 -4.148 1.00 58.72 86 PRO A O 1
ATOM 672 N N . HIS A 1 87 ? -0.332 5.776 -2.648 1.00 66.00 87 HIS A N 1
ATOM 673 C CA . HIS A 1 87 ? 0.629 6.399 -3.561 1.00 66.00 87 HIS A CA 1
ATOM 674 C C . HIS A 1 87 ? 2.082 6.328 -3.034 1.00 66.00 87 HIS A C 1
ATOM 676 O O . HIS A 1 87 ? 2.949 7.037 -3.542 1.00 66.00 87 HIS A O 1
ATOM 682 N N . HIS A 1 88 ? 2.361 5.519 -2.003 1.00 70.88 88 HIS A N 1
ATOM 683 C CA . HIS A 1 88 ? 3.709 5.297 -1.469 1.00 70.88 88 HIS A CA 1
ATOM 684 C C . HIS A 1 88 ? 4.254 3.966 -1.988 1.00 70.88 88 HIS A C 1
ATOM 686 O O . HIS A 1 88 ? 3.837 2.899 -1.547 1.00 70.88 88 HIS A O 1
ATOM 692 N N . TYR A 1 89 ? 5.194 4.037 -2.928 1.00 73.38 89 TYR A N 1
ATOM 693 C CA . TYR A 1 89 ? 5.958 2.874 -3.368 1.00 73.38 89 TYR A CA 1
ATOM 694 C C . TYR A 1 89 ? 7.222 2.724 -2.518 1.00 73.38 89 TYR A C 1
ATOM 696 O O . TYR A 1 89 ? 7.906 3.708 -2.236 1.00 73.38 89 TYR A O 1
ATOM 704 N N . THR A 1 90 ? 7.534 1.491 -2.126 1.00 73.06 90 THR A N 1
ATOM 705 C CA . THR A 1 90 ? 8.690 1.144 -1.295 1.00 73.06 90 THR A CA 1
ATOM 706 C C . THR A 1 90 ? 9.469 -0.041 -1.865 1.00 73.06 90 THR A C 1
ATOM 708 O O . THR A 1 90 ? 8.903 -0.934 -2.490 1.00 73.06 90 THR A O 1
ATOM 711 N N . ASP A 1 91 ? 10.771 -0.055 -1.595 1.00 65.75 91 ASP A N 1
ATOM 712 C CA . ASP A 1 91 ? 11.746 -1.116 -1.862 1.00 65.75 91 ASP A CA 1
ATOM 713 C C . ASP A 1 91 ? 11.909 -2.094 -0.674 1.00 65.75 91 ASP A C 1
ATOM 715 O O . ASP A 1 91 ? 12.919 -2.788 -0.545 1.00 65.75 91 ASP A O 1
ATOM 719 N N . ARG A 1 92 ? 10.912 -2.121 0.223 1.00 63.41 92 ARG A N 1
ATOM 720 C CA . ARG A 1 92 ? 10.860 -2.885 1.481 1.00 63.41 92 ARG A CA 1
ATOM 721 C C . ARG A 1 92 ? 11.147 -4.379 1.282 1.00 63.41 92 ARG A C 1
ATOM 723 O O . ARG A 1 92 ? 10.811 -4.958 0.258 1.00 63.41 92 ARG A O 1
ATOM 730 N N . TYR A 1 93 ? 11.700 -5.019 2.317 1.00 51.66 93 TYR A N 1
ATOM 731 C CA . TYR A 1 93 ? 12.285 -6.377 2.322 1.00 51.66 93 TYR A CA 1
ATOM 732 C C . TYR A 1 93 ? 11.433 -7.560 1.796 1.00 51.66 93 TYR A C 1
ATOM 734 O O . TYR A 1 93 ? 11.939 -8.679 1.747 1.00 51.66 93 TYR A O 1
ATOM 742 N N . ASN A 1 94 ? 10.158 -7.365 1.450 1.00 63.56 94 ASN A N 1
ATOM 743 C CA . ASN A 1 94 ? 9.326 -8.346 0.742 1.00 63.56 94 ASN A CA 1
ATOM 744 C C . ASN A 1 94 ? 9.457 -8.257 -0.793 1.00 63.56 94 ASN A C 1
ATOM 746 O O . ASN A 1 94 ? 9.144 -9.223 -1.485 1.00 63.56 94 ASN A O 1
ATOM 750 N N . VAL A 1 95 ? 9.943 -7.133 -1.326 1.00 77.44 95 VAL A N 1
ATOM 751 C CA . VAL A 1 95 ? 10.434 -7.007 -2.702 1.00 77.44 95 VAL A CA 1
ATOM 752 C C . VAL A 1 95 ? 11.762 -7.759 -2.783 1.00 77.44 95 VAL A C 1
ATOM 754 O O . VAL A 1 95 ? 12.762 -7.330 -2.210 1.00 77.44 95 VAL A O 1
ATOM 757 N N . SER A 1 96 ? 11.777 -8.905 -3.463 1.00 83.06 96 SER A N 1
ATOM 758 C CA . SER A 1 96 ? 12.993 -9.695 -3.681 1.00 83.06 96 SER A CA 1
ATOM 759 C C . SER A 1 96 ? 12.959 -10.422 -5.016 1.00 83.06 96 SER A C 1
ATOM 761 O O . SER A 1 96 ? 11.896 -10.852 -5.459 1.00 83.06 96 SER A O 1
ATOM 763 N N . ASP A 1 97 ? 14.134 -10.539 -5.623 1.00 86.50 97 ASP A N 1
ATOM 764 C CA . ASP A 1 97 ? 14.374 -11.104 -6.948 1.00 86.50 97 ASP A CA 1
ATOM 765 C C . ASP A 1 97 ? 15.239 -12.366 -6.789 1.00 86.50 97 ASP A C 1
ATOM 767 O O . ASP A 1 97 ? 16.310 -12.293 -6.182 1.00 86.50 97 ASP A O 1
ATOM 771 N N . ASP A 1 98 ? 14.779 -13.530 -7.257 1.00 86.38 98 ASP A N 1
ATOM 772 C CA . ASP A 1 98 ? 15.329 -14.856 -6.904 1.00 86.38 98 ASP A CA 1
ATOM 773 C C . ASP A 1 98 ? 15.508 -15.062 -5.374 1.00 86.38 98 ASP A C 1
ATOM 775 O O . ASP A 1 98 ? 16.349 -15.838 -4.911 1.00 86.38 98 ASP A O 1
ATOM 779 N N . GLY A 1 99 ? 14.725 -14.341 -4.561 1.00 84.69 99 GLY A N 1
ATOM 780 C CA . GLY A 1 99 ? 14.832 -14.323 -3.099 1.00 84.69 99 GLY A CA 1
ATOM 781 C C . GLY A 1 99 ? 15.908 -13.393 -2.513 1.00 84.69 99 GLY A C 1
ATOM 782 O O . GLY A 1 99 ? 16.090 -13.395 -1.295 1.00 84.69 99 GLY A O 1
ATOM 783 N N . ASP A 1 100 ? 16.600 -12.576 -3.319 1.00 83.25 100 ASP A N 1
ATOM 784 C CA . ASP A 1 100 ? 17.468 -11.491 -2.836 1.00 83.25 100 ASP A CA 1
ATOM 785 C C . ASP A 1 100 ? 16.797 -10.118 -3.002 1.00 83.25 100 ASP A C 1
ATOM 787 O O . ASP A 1 100 ? 16.527 -9.657 -4.112 1.00 83.25 100 ASP A O 1
ATOM 791 N N . ALA A 1 101 ? 16.586 -9.423 -1.882 1.00 79.56 101 ALA A N 1
ATOM 792 C CA . ALA A 1 101 ? 16.038 -8.065 -1.850 1.00 79.56 101 ALA A CA 1
ATOM 793 C C . ALA A 1 101 ? 16.911 -7.024 -2.581 1.00 79.56 101 ALA A C 1
ATOM 795 O O . ALA A 1 101 ? 16.422 -5.965 -2.962 1.00 79.56 101 ALA A O 1
ATOM 796 N N . HIS A 1 102 ? 18.195 -7.318 -2.811 1.00 79.88 102 HIS A N 1
ATOM 797 C CA . HIS A 1 102 ? 19.117 -6.417 -3.507 1.00 79.88 102 HIS A CA 1
ATOM 798 C C . HIS A 1 102 ? 19.202 -6.691 -5.013 1.00 79.88 102 HIS A C 1
ATOM 800 O O . HIS A 1 102 ? 19.650 -5.811 -5.753 1.00 79.88 102 HIS A O 1
ATOM 806 N N . LYS A 1 103 ? 18.781 -7.873 -5.491 1.00 85.81 103 LYS A N 1
ATOM 807 C CA . LYS A 1 103 ? 18.930 -8.259 -6.904 1.00 85.81 103 LYS A CA 1
ATOM 808 C C . LYS A 1 103 ? 18.085 -7.404 -7.844 1.00 85.81 103 LYS A C 1
ATOM 810 O O . LYS A 1 103 ? 18.559 -7.087 -8.934 1.00 85.81 103 LYS A O 1
ATOM 815 N N . GLN A 1 104 ? 16.938 -6.919 -7.371 1.00 86.06 104 GLN A N 1
ATOM 816 C CA . GLN A 1 104 ? 16.110 -5.919 -8.055 1.00 86.06 104 GLN A CA 1
ATOM 817 C C . GLN A 1 104 ? 16.871 -4.638 -8.437 1.00 86.06 104 GLN A C 1
ATOM 819 O O . GLN A 1 104 ? 16.568 -4.044 -9.469 1.00 86.06 104 GLN A O 1
ATOM 824 N N . TYR A 1 105 ? 17.923 -4.278 -7.689 1.00 85.94 105 TYR A N 1
ATOM 825 C CA . TYR A 1 105 ? 18.881 -3.241 -8.077 1.00 85.94 105 TYR A CA 1
ATOM 826 C C . TYR A 1 105 ? 20.088 -3.809 -8.830 1.00 85.94 105 TYR A C 1
ATOM 828 O O . TYR A 1 105 ? 20.415 -3.339 -9.921 1.00 85.94 105 TYR A O 1
ATOM 836 N N . TRP A 1 106 ? 20.794 -4.792 -8.251 1.00 86.88 106 TRP A N 1
ATOM 837 C CA . TRP A 1 106 ? 22.133 -5.132 -8.738 1.00 86.88 106 TRP A CA 1
ATOM 838 C C . TRP A 1 106 ? 22.147 -5.808 -10.110 1.00 86.88 106 TRP A C 1
ATOM 840 O O . TRP A 1 106 ? 23.159 -5.688 -10.802 1.00 86.88 106 TRP A O 1
ATOM 850 N N . ARG A 1 107 ? 21.036 -6.422 -10.557 1.00 90.50 107 ARG A N 1
ATOM 851 C CA . ARG A 1 107 ? 20.932 -6.996 -11.913 1.00 90.50 107 ARG A CA 1
ATOM 852 C C . ARG A 1 107 ? 21.172 -5.959 -13.023 1.00 90.50 107 ARG A C 1
ATOM 854 O O . ARG A 1 107 ? 21.659 -6.316 -14.087 1.00 90.50 107 ARG A O 1
ATOM 861 N N . TRP A 1 108 ? 20.883 -4.681 -12.763 1.00 92.44 108 TRP A N 1
ATOM 862 C CA . TRP A 1 108 ? 21.000 -3.591 -13.740 1.00 92.44 108 TRP A CA 1
ATOM 863 C C . TRP A 1 108 ? 22.340 -2.848 -13.696 1.00 92.44 108 TRP A C 1
ATOM 865 O O . TRP A 1 108 ? 22.639 -2.082 -14.612 1.00 92.44 108 TRP A O 1
ATOM 875 N N . LEU A 1 109 ? 23.144 -3.042 -12.643 1.00 91.19 109 LEU A N 1
ATOM 876 C CA . LEU A 1 109 ? 24.348 -2.239 -12.411 1.00 91.19 109 LEU A CA 1
ATOM 877 C C . LEU A 1 109 ? 25.361 -2.264 -13.569 1.00 91.19 109 LEU A C 1
ATOM 879 O O . LEU A 1 109 ? 25.867 -1.186 -13.867 1.00 91.19 109 LEU A O 1
ATOM 883 N N . PRO A 1 110 ? 25.633 -3.385 -14.270 1.00 93.38 110 PRO A N 1
ATOM 884 C CA . PRO A 1 110 ? 26.524 -3.372 -15.433 1.00 93.38 110 PRO A CA 1
ATOM 885 C C . PRO A 1 110 ? 26.091 -2.378 -16.521 1.00 93.38 110 PRO A C 1
ATOM 887 O O . PRO A 1 110 ? 26.882 -1.534 -16.935 1.00 93.38 110 PRO A O 1
ATOM 890 N N . ALA A 1 111 ? 24.814 -2.398 -16.912 1.00 96.12 111 ALA A N 1
ATOM 891 C CA . ALA A 1 111 ? 24.286 -1.492 -17.931 1.00 96.12 111 ALA A CA 1
ATOM 892 C C . ALA A 1 111 ? 24.250 -0.029 -17.451 1.00 96.12 111 ALA A C 1
ATOM 894 O O . ALA A 1 111 ? 24.659 0.867 -18.185 1.00 96.12 111 ALA A O 1
ATOM 895 N N . VAL A 1 112 ? 23.837 0.211 -16.199 1.00 94.25 112 VAL A N 1
ATOM 896 C CA . VAL A 1 112 ? 23.832 1.549 -15.573 1.00 94.25 112 VAL A CA 1
ATOM 897 C C . VAL A 1 112 ? 25.244 2.148 -15.497 1.00 94.25 112 VAL A C 1
ATOM 899 O O . VAL A 1 112 ? 25.417 3.352 -15.681 1.00 94.25 112 VAL A O 1
ATOM 902 N N . GLN A 1 113 ? 26.256 1.327 -15.207 1.00 92.94 113 GLN A N 1
ATOM 903 C CA . GLN A 1 113 ? 27.642 1.775 -15.073 1.00 92.94 113 GLN A CA 1
ATOM 904 C C . GLN A 1 113 ? 28.291 2.051 -16.431 1.00 92.94 113 GLN A C 1
ATOM 906 O O . GLN A 1 113 ? 28.939 3.087 -16.579 1.00 92.94 113 GLN A O 1
ATOM 911 N N . ASN A 1 114 ? 28.056 1.205 -17.436 1.00 96.88 114 ASN A N 1
ATOM 912 C CA . ASN A 1 114 ? 28.547 1.452 -18.792 1.00 96.88 114 ASN A CA 1
ATOM 913 C C . ASN A 1 114 ? 27.876 2.690 -19.417 1.00 96.88 114 ASN A C 1
ATOM 915 O O . ASN A 1 114 ? 28.563 3.524 -20.004 1.00 96.88 114 ASN A O 1
ATOM 919 N N . ASP A 1 115 ? 26.567 2.879 -19.204 1.00 96.88 115 ASP A N 1
ATOM 920 C CA . ASP A 1 115 ? 25.834 4.089 -19.608 1.00 96.88 115 ASP A CA 1
ATOM 921 C C . ASP A 1 115 ? 26.405 5.359 -18.960 1.00 96.88 115 ASP A C 1
ATOM 923 O O . ASP A 1 115 ? 26.537 6.390 -19.621 1.00 96.88 115 ASP A O 1
ATOM 927 N N . TRP A 1 116 ? 26.821 5.288 -17.691 1.00 94.88 116 TRP A N 1
ATOM 928 C CA . TRP A 1 116 ? 27.486 6.409 -17.025 1.00 94.88 116 TRP A CA 1
ATOM 929 C C . TRP A 1 116 ? 28.860 6.723 -17.616 1.00 94.88 116 TRP A C 1
ATOM 931 O O . TRP A 1 116 ? 29.176 7.894 -17.825 1.00 94.88 116 TRP A O 1
ATOM 941 N N . ALA A 1 117 ? 29.654 5.684 -17.877 1.00 96.50 117 ALA A N 1
ATOM 942 C CA . ALA A 1 117 ? 31.007 5.791 -18.402 1.00 96.50 117 ALA A CA 1
ATOM 943 C C . ALA A 1 117 ? 31.015 6.380 -19.823 1.00 96.50 117 ALA A C 1
ATOM 945 O O . ALA A 1 117 ? 31.640 7.414 -20.044 1.00 96.50 117 ALA A O 1
ATOM 946 N N . ALA A 1 118 ? 30.204 5.847 -20.745 1.00 97.81 118 ALA A N 1
ATOM 947 C CA . ALA A 1 118 ? 30.065 6.426 -22.084 1.00 97.81 118 ALA A CA 1
ATOM 948 C C . ALA A 1 118 ? 29.577 7.885 -22.026 1.00 97.81 118 ALA A C 1
ATOM 950 O O . ALA A 1 118 ? 30.130 8.759 -22.692 1.00 97.81 118 ALA A O 1
ATOM 951 N N . ARG A 1 119 ? 28.599 8.200 -21.159 1.00 96.75 119 ARG A N 1
ATOM 952 C CA . ARG A 1 119 ? 28.162 9.591 -20.930 1.00 96.75 119 ARG A CA 1
ATOM 953 C C . ARG A 1 119 ? 29.251 10.488 -20.345 1.00 96.75 119 ARG A C 1
ATOM 955 O O . ARG A 1 119 ? 29.122 11.704 -20.479 1.00 96.75 119 ARG A O 1
ATOM 962 N N . ALA A 1 120 ? 30.280 9.937 -19.703 1.00 96.94 120 ALA A N 1
ATOM 963 C CA . ALA A 1 120 ? 31.438 10.686 -19.238 1.00 96.94 120 ALA A CA 1
ATOM 964 C C . ALA A 1 120 ? 32.407 10.988 -20.392 1.00 96.94 120 ALA A C 1
ATOM 966 O O . ALA A 1 120 ? 32.794 12.149 -20.562 1.00 96.94 120 ALA A O 1
ATOM 967 N N . ASP A 1 121 ? 32.668 10.010 -21.265 1.00 97.56 121 ASP A N 1
ATOM 968 C CA . ASP A 1 121 ? 33.415 10.216 -22.511 1.00 97.56 121 ASP A CA 1
ATOM 969 C C . ASP A 1 121 ? 32.728 11.248 -23.426 1.00 97.56 121 ASP A C 1
ATOM 971 O O . ASP A 1 121 ? 33.395 12.133 -23.970 1.00 97.56 121 ASP A O 1
ATOM 975 N N . TRP A 1 122 ? 31.388 11.252 -23.513 1.00 97.44 122 TRP A N 1
ATOM 976 C CA . TRP A 1 122 ? 30.610 12.275 -24.244 1.00 97.44 122 TRP A CA 1
ATOM 977 C C . TRP A 1 122 ? 30.915 13.716 -23.787 1.00 97.44 122 TRP A C 1
ATOM 979 O O . TRP A 1 122 ? 30.699 14.664 -24.544 1.00 97.44 122 TRP A O 1
ATOM 989 N N . MET A 1 123 ? 31.411 13.918 -22.559 1.00 96.75 123 MET A N 1
ATOM 990 C CA . MET A 1 123 ? 31.749 15.247 -22.026 1.00 96.75 123 MET A CA 1
ATOM 991 C C . MET A 1 123 ? 33.084 15.791 -22.559 1.00 96.75 123 MET A C 1
ATOM 993 O O . MET A 1 123 ? 33.371 16.981 -22.390 1.00 96.75 123 MET A O 1
ATOM 997 N N . VAL A 1 124 ? 33.895 14.939 -23.196 1.00 96.44 124 VAL A N 1
ATOM 998 C CA . VAL A 1 124 ? 35.208 15.278 -23.773 1.00 96.44 124 VAL A CA 1
ATOM 999 C C . VAL A 1 124 ? 35.383 14.850 -25.234 1.00 96.44 124 VAL A C 1
ATOM 1001 O O . VAL A 1 124 ? 36.297 15.343 -25.903 1.00 96.44 124 VAL A O 1
ATOM 1004 N N . ALA A 1 125 ? 34.485 14.013 -25.756 1.00 96.88 125 ALA A N 1
ATOM 1005 C CA . ALA A 1 125 ? 34.390 13.644 -27.160 1.00 96.88 125 ALA A CA 1
ATOM 1006 C C . ALA A 1 125 ? 34.306 14.887 -28.069 1.00 96.88 125 ALA A C 1
ATOM 1008 O O . ALA A 1 125 ? 33.429 15.743 -27.942 1.00 96.88 125 ALA A O 1
ATOM 1009 N N . SER A 1 126 ? 35.251 15.005 -29.008 1.00 96.19 126 SER A N 1
ATOM 1010 C CA . SER A 1 126 ? 35.312 16.145 -29.943 1.00 96.19 126 SER A CA 1
ATOM 1011 C C . SER A 1 126 ? 34.455 15.973 -31.204 1.00 96.19 126 SER A C 1
ATOM 1013 O O . SER A 1 126 ? 34.237 16.932 -31.948 1.00 96.19 126 SER A O 1
ATOM 1015 N N . THR A 1 127 ? 33.984 14.750 -31.437 1.00 97.00 127 THR A N 1
ATOM 1016 C CA . THR A 1 127 ? 33.102 14.309 -32.524 1.00 97.00 127 THR A CA 1
ATOM 1017 C C . THR A 1 127 ? 32.162 13.229 -31.973 1.00 97.00 127 THR A C 1
ATOM 1019 O O . THR A 1 127 ? 32.311 12.828 -30.823 1.00 97.00 127 THR A O 1
ATOM 1022 N N . TYR A 1 128 ? 31.174 12.796 -32.763 1.00 95.56 128 TYR A N 1
ATOM 1023 C CA . TYR A 1 128 ? 30.243 11.729 -32.366 1.00 95.56 128 TYR A CA 1
ATOM 1024 C C . TYR A 1 128 ? 30.995 10.393 -32.242 1.00 95.56 128 TYR A C 1
ATOM 1026 O O . TYR A 1 128 ? 31.080 9.834 -31.160 1.00 95.56 128 TYR A O 1
ATOM 1034 N N . ASP A 1 129 ? 31.704 10.010 -33.306 1.00 93.94 129 ASP A N 1
ATOM 1035 C CA . ASP A 1 129 ? 32.548 8.811 -33.469 1.00 93.94 129 ASP A CA 1
ATOM 1036 C C . ASP A 1 129 ? 33.789 8.725 -32.545 1.00 93.94 129 ASP A C 1
ATOM 1038 O O . ASP A 1 129 ? 34.747 8.011 -32.842 1.00 93.94 129 ASP A O 1
ATOM 1042 N N . ALA A 1 130 ? 33.808 9.479 -31.445 1.00 96.38 130 ALA A N 1
ATOM 1043 C CA . ALA A 1 130 ? 34.850 9.463 -30.422 1.00 96.38 130 ALA A CA 1
ATOM 1044 C C . ALA A 1 130 ? 34.385 8.862 -29.078 1.00 96.38 130 ALA A C 1
ATOM 1046 O O . ALA A 1 130 ? 35.192 8.817 -28.151 1.00 96.38 130 ALA A O 1
ATOM 1047 N N . ALA A 1 131 ? 33.126 8.421 -28.968 1.00 97.56 131 ALA A N 1
ATOM 1048 C CA . ALA A 1 131 ? 32.572 7.684 -27.830 1.00 97.56 131 ALA A CA 1
ATOM 1049 C C . ALA A 1 131 ? 31.363 6.833 -28.277 1.00 97.56 131 ALA A C 1
ATOM 1051 O O . ALA A 1 131 ? 30.722 7.172 -29.267 1.00 97.56 131 ALA A O 1
ATOM 1052 N N . ASN A 1 132 ? 31.050 5.757 -27.548 1.00 98.44 132 ASN A N 1
ATOM 1053 C CA . ASN A 1 132 ? 29.951 4.834 -27.871 1.00 98.44 132 ASN A CA 1
ATOM 1054 C C . ASN A 1 132 ? 28.554 5.433 -27.579 1.00 98.44 132 ASN A C 1
ATOM 1056 O O . ASN A 1 132 ? 28.410 6.219 -26.634 1.00 98.44 132 ASN A O 1
ATOM 1060 N N . HIS A 1 133 ? 27.512 5.031 -28.319 1.00 98.12 133 HIS A N 1
ATOM 1061 C CA . HIS A 1 133 ? 26.120 5.427 -28.072 1.00 98.12 133 HIS A CA 1
ATOM 1062 C C . HIS A 1 133 ? 25.146 4.242 -28.038 1.00 98.12 133 HIS A C 1
ATOM 1064 O O . HIS A 1 133 ? 25.332 3.207 -28.654 1.00 98.12 133 HIS A O 1
ATOM 1070 N N . GLN A 1 134 ? 24.055 4.431 -27.296 1.00 97.25 134 GLN A N 1
ATOM 1071 C CA . GLN A 1 134 ? 23.094 3.382 -26.957 1.00 97.25 134 GLN A CA 1
ATOM 1072 C C . GLN A 1 134 ? 22.431 2.742 -28.203 1.00 97.25 134 GLN A C 1
ATOM 1074 O O . GLN A 1 134 ? 21.898 3.488 -29.036 1.00 97.25 134 GLN A O 1
ATOM 1079 N N . PRO A 1 135 ? 22.324 1.399 -28.284 1.00 98.12 135 PRO A N 1
ATOM 1080 C CA . PRO A 1 135 ? 21.619 0.722 -29.368 1.00 98.12 135 PRO A CA 1
ATOM 1081 C C . PRO A 1 135 ? 20.152 1.142 -29.475 1.00 98.12 135 PRO A C 1
ATOM 1083 O O . PRO A 1 135 ? 19.424 1.225 -28.478 1.00 98.12 135 PRO A O 1
ATOM 1086 N N . VAL A 1 136 ? 19.677 1.358 -30.702 1.00 97.81 136 VAL A N 1
ATOM 1087 C CA . VAL A 1 136 ? 18.283 1.724 -30.974 1.00 97.81 136 VAL A CA 1
ATOM 1088 C C . VAL A 1 136 ? 17.453 0.450 -31.115 1.00 97.81 136 VAL A C 1
ATOM 1090 O O . VAL A 1 136 ? 17.405 -0.162 -32.183 1.00 97.81 136 VAL A O 1
ATOM 1093 N N . VAL A 1 137 ? 16.792 0.047 -30.028 1.00 97.19 137 VAL A N 1
ATOM 1094 C CA . VAL A 1 137 ? 15.916 -1.135 -30.009 1.00 97.19 137 VAL A CA 1
ATOM 1095 C C . VAL A 1 137 ? 14.686 -0.916 -30.888 1.00 97.19 137 VAL A C 1
ATOM 1097 O O . VAL A 1 137 ? 13.992 0.094 -30.765 1.00 97.19 137 VAL A O 1
ATOM 1100 N N . GLN A 1 138 ? 14.370 -1.890 -31.744 1.00 97.06 138 GLN A N 1
ATOM 1101 C CA . GLN A 1 138 ? 13.127 -1.904 -32.512 1.00 97.06 138 GLN A CA 1
ATOM 1102 C C . GLN A 1 138 ? 12.471 -3.289 -32.501 1.00 97.06 138 GLN A C 1
ATOM 1104 O O . GLN A 1 138 ? 12.896 -4.216 -33.197 1.00 97.06 138 GLN A O 1
ATOM 1109 N N . ALA A 1 139 ? 11.370 -3.392 -31.756 1.00 96.94 139 ALA A N 1
ATOM 1110 C CA . ALA A 1 139 ? 10.505 -4.563 -31.741 1.00 96.94 139 ALA A CA 1
ATOM 1111 C C . ALA A 1 139 ? 9.591 -4.641 -32.975 1.00 96.94 139 ALA A C 1
ATOM 1113 O O . ALA A 1 139 ? 9.019 -3.644 -33.422 1.00 96.94 139 ALA A O 1
ATOM 1114 N N . THR A 1 140 ? 9.407 -5.853 -33.499 1.00 96.50 140 THR A N 1
ATOM 1115 C CA . THR A 1 140 ? 8.475 -6.169 -34.588 1.00 96.50 140 THR A CA 1
ATOM 1116 C C . THR A 1 140 ? 7.288 -6.957 -34.043 1.00 96.50 140 THR A C 1
ATOM 1118 O O . THR A 1 140 ? 7.359 -8.168 -33.862 1.00 96.50 140 THR A O 1
ATOM 1121 N N . GLY A 1 141 ? 6.171 -6.271 -33.799 1.00 92.50 141 GLY A N 1
ATOM 1122 C CA . GLY A 1 141 ? 4.951 -6.873 -33.258 1.00 92.50 141 GLY A CA 1
ATOM 1123 C C . GLY A 1 141 ? 4.290 -5.978 -32.215 1.00 92.50 141 GLY A C 1
ATOM 1124 O O . GLY A 1 141 ? 4.468 -4.763 -32.238 1.00 92.50 141 GLY A O 1
ATOM 1125 N N . ALA A 1 142 ? 3.522 -6.587 -31.313 1.00 91.12 142 ALA A N 1
ATOM 1126 C CA . ALA A 1 142 ? 2.983 -5.919 -30.133 1.00 91.12 142 ALA A CA 1
ATOM 1127 C C . ALA A 1 142 ? 3.820 -6.288 -28.900 1.00 91.12 142 ALA A C 1
ATOM 1129 O O . ALA A 1 142 ? 4.149 -7.456 -28.703 1.00 91.12 142 ALA A O 1
ATOM 1130 N N . THR A 1 143 ? 4.145 -5.292 -28.080 1.00 92.81 143 THR A N 1
ATOM 1131 C CA . THR A 1 143 ? 4.940 -5.428 -26.845 1.00 92.81 143 THR A CA 1
ATOM 1132 C C . THR A 1 143 ? 4.088 -5.345 -25.576 1.00 92.81 143 THR A C 1
ATOM 1134 O O . THR A 1 143 ? 4.558 -5.688 -24.502 1.00 92.81 143 THR A O 1
ATOM 1137 N N . SER A 1 144 ? 2.816 -4.961 -25.695 1.00 92.25 144 SER A N 1
ATOM 1138 C CA . SER A 1 144 ? 1.774 -5.147 -24.680 1.00 92.25 144 SER A CA 1
ATOM 1139 C C . SER A 1 144 ? 0.541 -5.696 -25.399 1.00 92.25 144 SER A C 1
ATOM 1141 O O . SER A 1 144 ? 0.080 -5.083 -26.371 1.00 92.25 144 SER A O 1
ATOM 1143 N N . THR A 1 145 ? 0.085 -6.906 -25.052 1.00 93.62 145 THR A N 1
ATOM 1144 C CA . THR A 1 145 ? -0.986 -7.581 -25.808 1.00 93.62 145 THR A CA 1
ATOM 1145 C C . THR A 1 145 ? -1.591 -8.802 -25.107 1.00 93.62 145 THR A C 1
ATOM 1147 O O . THR A 1 145 ? -1.014 -9.339 -24.169 1.00 93.62 145 THR A O 1
ATOM 1150 N N . PHE A 1 146 ? -2.721 -9.286 -25.632 1.00 92.44 146 PHE A N 1
ATOM 1151 C CA . PHE A 1 146 ? -3.363 -10.533 -25.207 1.00 92.44 146 PHE A CA 1
ATOM 1152 C C . PHE A 1 146 ? -2.893 -11.713 -26.066 1.00 92.44 146 PHE A C 1
ATOM 1154 O O . PHE A 1 146 ? -2.884 -11.627 -27.298 1.00 92.44 146 PHE A O 1
ATOM 1161 N N . ALA A 1 147 ? -2.594 -12.849 -25.441 1.00 93.62 147 ALA A N 1
ATOM 1162 C CA . ALA A 1 147 ? -2.314 -14.108 -26.127 1.00 93.62 147 ALA A CA 1
ATOM 1163 C C . ALA A 1 147 ? -3.134 -15.257 -25.523 1.00 93.62 147 ALA A C 1
ATOM 1165 O O . ALA A 1 147 ? -3.455 -15.262 -24.339 1.00 93.62 147 ALA A O 1
ATOM 1166 N N . GLN A 1 148 ? -3.528 -16.230 -26.341 1.00 95.62 148 GLN A N 1
ATOM 1167 C CA . GLN A 1 148 ? -4.357 -17.349 -25.879 1.00 95.62 148 GLN A CA 1
ATOM 1168 C C . GLN A 1 148 ? -3.494 -18.502 -25.328 1.00 95.62 148 GLN A C 1
ATOM 1170 O O . GLN A 1 148 ? -2.406 -18.739 -25.857 1.00 95.62 148 GLN A O 1
ATOM 1175 N N . PRO A 1 149 ? -3.977 -19.275 -24.337 1.00 96.19 149 PRO A N 1
ATOM 1176 C CA . PRO A 1 149 ? -3.347 -20.524 -23.913 1.00 96.19 149 PRO A CA 1
ATOM 1177 C C . PRO A 1 149 ? -2.913 -21.431 -25.071 1.00 96.19 149 PRO A C 1
ATOM 1179 O O . PRO A 1 149 ? -3.662 -21.676 -26.020 1.00 96.19 149 PRO A O 1
ATOM 1182 N N . GLY A 1 150 ? -1.677 -21.926 -25.008 1.00 95.38 150 GLY A N 1
ATOM 1183 C CA . GLY A 1 150 ? -1.057 -22.761 -26.039 1.00 95.38 150 GLY A CA 1
ATOM 1184 C C . GLY A 1 150 ? -0.622 -22.023 -27.314 1.00 95.38 150 GLY A C 1
ATOM 1185 O O . GLY A 1 150 ? -0.073 -22.656 -28.219 1.00 95.38 150 GLY A O 1
ATOM 1186 N N . GLN A 1 151 ? -0.829 -20.706 -27.418 1.00 96.69 151 GLN A N 1
ATOM 1187 C CA . GLN A 1 151 ? -0.321 -19.899 -28.527 1.00 96.69 151 GLN A CA 1
ATOM 1188 C C . GLN A 1 151 ? 1.210 -19.819 -28.475 1.00 96.69 151 GLN A C 1
ATOM 1190 O O . GLN A 1 151 ? 1.796 -19.546 -27.429 1.00 96.69 151 GLN A O 1
ATOM 1195 N N . THR A 1 152 ? 1.874 -19.985 -29.621 1.00 97.56 152 THR A N 1
ATOM 1196 C CA . THR A 1 152 ? 3.275 -19.570 -29.761 1.00 97.56 152 THR A CA 1
ATOM 1197 C C . THR A 1 152 ? 3.325 -18.054 -29.919 1.00 97.56 152 THR A C 1
ATOM 1199 O O . THR A 1 152 ? 2.800 -17.522 -30.900 1.00 97.56 152 THR A O 1
ATOM 1202 N N . PHE A 1 153 ? 3.941 -17.360 -28.967 1.00 97.38 153 PHE A N 1
ATOM 1203 C CA . PHE A 1 153 ? 4.197 -15.924 -29.057 1.00 97.38 153 PHE A CA 1
ATOM 1204 C C . PHE A 1 153 ? 5.615 -15.678 -29.584 1.00 97.38 153 PHE A C 1
ATOM 1206 O O . PHE A 1 153 ? 6.528 -16.450 -29.288 1.00 97.38 153 PHE A O 1
ATOM 1213 N N . THR A 1 154 ? 5.805 -14.627 -30.382 1.00 97.62 154 THR A N 1
ATOM 1214 C CA . THR A 1 154 ? 7.087 -14.306 -31.028 1.00 97.62 154 THR A CA 1
ATOM 1215 C C . THR A 1 154 ? 7.613 -12.972 -30.521 1.00 97.62 154 THR A C 1
ATOM 1217 O O . THR A 1 154 ? 6.883 -11.987 -30.483 1.00 97.62 154 THR A O 1
ATOM 1220 N N . LEU A 1 155 ? 8.892 -12.964 -30.163 1.00 98.12 155 LEU A N 1
ATOM 1221 C CA . LEU A 1 155 ? 9.658 -11.822 -29.684 1.00 98.12 155 LEU A CA 1
ATOM 1222 C C . LEU A 1 155 ? 10.691 -11.519 -30.777 1.00 98.12 155 LEU A C 1
ATOM 1224 O O . LEU A 1 155 ? 11.459 -12.408 -31.143 1.00 98.12 155 LEU A O 1
ATOM 1228 N N . ASP A 1 156 ? 10.686 -10.322 -31.357 1.00 98.19 156 ASP A N 1
ATOM 1229 C CA . ASP A 1 156 ? 11.488 -10.038 -32.555 1.00 98.19 156 ASP A CA 1
ATOM 1230 C C . ASP A 1 156 ? 12.101 -8.638 -32.491 1.00 98.19 156 ASP A C 1
ATOM 1232 O O . ASP A 1 156 ? 11.442 -7.640 -32.779 1.00 98.19 156 ASP A O 1
ATOM 1236 N N . LEU A 1 157 ? 13.374 -8.581 -32.103 1.00 98.56 157 LEU A N 1
ATOM 1237 C CA . LEU A 1 157 ? 14.188 -7.368 -31.993 1.00 98.56 157 LEU A CA 1
ATOM 1238 C C . LEU A 1 157 ? 15.136 -7.179 -33.187 1.00 98.56 157 LEU A C 1
ATOM 1240 O O . LEU A 1 157 ? 15.991 -6.297 -33.154 1.00 98.56 157 LEU A O 1
ATOM 1244 N N . ARG A 1 158 ? 14.984 -7.951 -34.273 1.00 98.12 158 ARG A N 1
ATOM 1245 C CA . ARG A 1 158 ? 15.863 -7.893 -35.464 1.00 98.12 158 ARG A CA 1
ATOM 1246 C C . ARG A 1 158 ? 15.774 -6.600 -36.276 1.00 98.12 158 ARG A C 1
ATOM 1248 O O . ARG A 1 158 ? 16.519 -6.441 -37.239 1.00 98.12 158 ARG A O 1
ATOM 1255 N N . GLY A 1 159 ? 14.850 -5.705 -35.929 1.00 97.25 159 GLY A N 1
ATOM 1256 C CA . GLY A 1 159 ? 14.816 -4.344 -36.462 1.00 97.25 159 GLY A CA 1
ATOM 1257 C C . GLY A 1 159 ? 15.812 -3.400 -35.784 1.00 97.25 159 GLY A C 1
ATOM 1258 O O . GLY A 1 159 ? 16.034 -2.312 -36.303 1.00 97.25 159 GLY A O 1
ATOM 1259 N N . SER A 1 160 ? 16.381 -3.789 -34.636 1.00 98.38 160 SER A N 1
ATOM 1260 C CA . SER A 1 160 ? 17.253 -2.926 -33.832 1.00 98.38 160 SER A CA 1
ATOM 1261 C C . SER A 1 160 ? 18.544 -2.581 -34.574 1.00 98.38 160 SER A C 1
ATOM 1263 O O . SER A 1 160 ? 19.089 -3.409 -35.308 1.00 98.38 160 SER A O 1
ATOM 1265 N N . THR A 1 161 ? 19.038 -1.363 -34.371 1.00 98.38 161 THR A N 1
ATOM 1266 C CA . THR A 1 161 ? 20.200 -0.816 -35.086 1.00 98.38 161 THR A CA 1
ATOM 1267 C C . THR A 1 161 ? 21.144 -0.100 -34.143 1.00 98.38 161 THR A C 1
ATOM 1269 O O . THR A 1 161 ? 20.701 0.696 -33.315 1.00 98.38 161 THR A O 1
ATOM 1272 N N . ASP A 1 162 ? 22.435 -0.313 -34.343 1.00 98.38 162 ASP A N 1
ATOM 1273 C CA . ASP A 1 162 ? 23.474 0.482 -33.709 1.00 98.38 162 ASP A CA 1
ATOM 1274 C C . ASP A 1 162 ? 23.671 1.835 -34.437 1.00 98.38 162 ASP A C 1
ATOM 1276 O O . ASP A 1 162 ? 23.594 1.861 -35.675 1.00 98.38 162 ASP A O 1
ATOM 1280 N N . PRO A 1 163 ? 23.859 2.965 -33.724 1.00 97.88 163 PRO A N 1
ATOM 1281 C CA . PRO A 1 163 ? 24.060 4.277 -34.343 1.00 97.88 163 PRO A CA 1
ATOM 1282 C C . PRO A 1 163 ? 25.497 4.541 -34.829 1.00 97.88 163 PRO A C 1
ATOM 1284 O O . PRO A 1 163 ? 25.660 5.324 -35.770 1.00 97.88 163 PRO A O 1
ATOM 1287 N N . ASP A 1 164 ? 26.509 3.912 -34.229 1.00 97.88 164 ASP A N 1
ATOM 1288 C CA . ASP A 1 164 ? 27.930 4.098 -34.558 1.00 97.88 164 ASP A CA 1
ATOM 1289 C C . ASP A 1 164 ? 28.424 3.046 -35.571 1.00 97.88 164 ASP A C 1
ATOM 1291 O O . ASP A 1 164 ? 29.259 3.336 -36.436 1.00 97.88 164 ASP A O 1
ATOM 1295 N N . GLY A 1 165 ? 27.797 1.868 -35.565 1.00 97.06 165 GLY A N 1
ATOM 1296 C CA . GLY A 1 165 ? 27.981 0.781 -36.526 1.00 97.06 165 GLY A CA 1
ATOM 1297 C C . GLY A 1 165 ? 28.402 -0.555 -35.911 1.00 97.06 165 GLY A C 1
ATOM 1298 O O . GLY A 1 165 ? 28.777 -1.453 -36.673 1.00 97.06 165 GLY A O 1
ATOM 1299 N N . ASP A 1 166 ? 28.344 -0.676 -34.585 1.00 98.19 166 ASP A N 1
ATOM 1300 C CA . ASP A 1 166 ? 28.840 -1.819 -33.820 1.00 98.19 166 ASP A CA 1
ATOM 1301 C C . ASP A 1 166 ? 27.873 -3.027 -33.839 1.00 98.19 166 ASP A C 1
ATOM 1303 O O . ASP A 1 166 ? 26.754 -2.992 -34.372 1.00 98.19 166 ASP A O 1
ATOM 1307 N N . SER A 1 167 ? 28.348 -4.171 -33.346 1.00 98.38 167 SER A N 1
ATOM 1308 C CA . SER A 1 167 ? 27.701 -5.477 -33.497 1.00 98.38 167 SER A CA 1
ATOM 1309 C C . SER A 1 167 ? 26.715 -5.753 -32.365 1.00 98.38 167 SER A C 1
ATOM 1311 O O . SER A 1 167 ? 27.104 -6.028 -31.233 1.00 98.38 167 SER A O 1
ATOM 1313 N N . LEU A 1 168 ? 25.420 -5.787 -32.681 1.00 98.62 168 LEU A N 1
ATOM 1314 C CA . LEU A 1 168 ? 24.391 -6.074 -31.679 1.00 98.62 168 LEU A CA 1
ATOM 1315 C C . LEU A 1 168 ? 24.300 -7.563 -31.313 1.00 98.62 168 LEU A C 1
ATOM 1317 O O . LEU A 1 168 ? 24.151 -8.439 -32.172 1.00 98.62 168 LEU A O 1
ATOM 1321 N N . SER A 1 169 ? 24.299 -7.820 -30.009 1.00 98.56 169 SER A N 1
ATOM 1322 C CA . SER A 1 169 ? 23.954 -9.085 -29.365 1.00 98.56 169 SER A CA 1
ATOM 1323 C C . SER A 1 169 ? 22.570 -9.000 -28.707 1.00 98.56 169 SER A C 1
ATOM 1325 O O . SER A 1 169 ? 22.104 -7.914 -28.361 1.00 98.56 169 SER A O 1
ATOM 1327 N N . PHE A 1 170 ? 21.886 -10.144 -28.577 1.00 98.62 170 PHE A N 1
ATOM 1328 C CA . PHE A 1 170 ? 20.483 -10.205 -28.154 1.00 98.62 170 PHE A CA 1
ATOM 1329 C C . PHE A 1 170 ? 20.233 -11.329 -27.144 1.00 98.62 170 PHE A C 1
ATOM 1331 O O . PHE A 1 170 ? 20.513 -12.495 -27.439 1.00 98.62 170 PHE A O 1
ATOM 1338 N N . THR A 1 171 ? 19.607 -10.991 -26.015 1.00 98.38 171 THR A N 1
ATOM 1339 C CA . THR A 1 171 ? 19.209 -11.937 -24.956 1.00 98.38 171 THR A CA 1
ATOM 1340 C C . THR A 1 171 ? 17.744 -11.719 -24.591 1.00 98.38 171 THR A C 1
ATOM 1342 O O . THR A 1 171 ? 17.287 -10.585 -24.532 1.00 98.38 171 THR A O 1
ATOM 1345 N N . PHE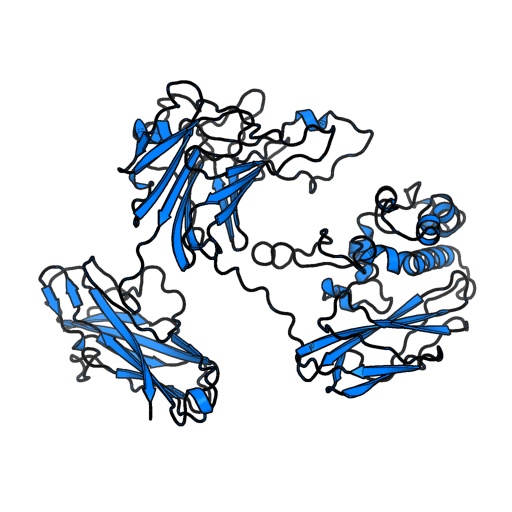 A 1 172 ? 16.991 -12.785 -24.316 1.00 98.50 172 PHE A N 1
ATOM 1346 C CA . PHE A 1 172 ? 15.626 -12.697 -23.786 1.00 98.50 172 PHE A CA 1
ATOM 1347 C C . PHE A 1 172 ? 15.493 -13.504 -22.490 1.00 98.50 172 PHE A C 1
ATOM 1349 O O . PHE A 1 172 ? 15.881 -14.675 -22.455 1.00 98.50 172 PHE A O 1
ATOM 1356 N N . TRP A 1 173 ? 14.904 -12.918 -21.445 1.00 96.88 173 TRP A N 1
ATOM 1357 C CA . TRP A 1 173 ? 14.679 -13.581 -20.155 1.00 96.88 173 TRP A CA 1
ATOM 1358 C C . TRP A 1 173 ? 13.301 -13.264 -19.545 1.00 96.88 173 TRP A C 1
ATOM 1360 O O . TRP A 1 173 ? 12.722 -12.203 -19.772 1.00 96.88 173 TRP A O 1
ATOM 1370 N N . HIS A 1 174 ? 12.753 -14.229 -18.800 1.00 96.69 174 HIS A N 1
ATOM 1371 C CA . HIS A 1 174 ? 11.451 -14.154 -18.118 1.00 96.69 174 HIS A CA 1
ATOM 1372 C C . HIS A 1 174 ? 11.629 -13.517 -16.734 1.00 96.69 174 HIS A C 1
ATOM 1374 O O . HIS A 1 174 ? 12.493 -13.948 -15.972 1.00 96.69 174 HIS A O 1
ATOM 1380 N N . TYR A 1 175 ? 10.842 -12.488 -16.412 1.00 94.69 175 TYR A N 1
ATOM 1381 C CA . TYR A 1 175 ? 10.923 -11.744 -15.150 1.00 94.69 175 TYR A CA 1
ATOM 1382 C C . TYR A 1 175 ? 9.870 -12.244 -14.144 1.00 94.69 175 TYR A C 1
ATOM 1384 O O . TYR A 1 175 ? 9.055 -11.484 -13.627 1.00 94.69 175 TYR A O 1
ATOM 1392 N N . GLY A 1 176 ? 9.924 -13.546 -13.840 1.00 90.50 176 GLY A N 1
ATOM 1393 C CA . GLY A 1 176 ? 8.982 -14.237 -12.944 1.00 90.50 176 GLY A CA 1
ATOM 1394 C C . GLY A 1 176 ? 8.954 -13.755 -11.484 1.00 90.50 176 GLY A C 1
ATOM 1395 O O . GLY A 1 176 ? 8.136 -14.217 -10.698 1.00 90.50 176 GLY A O 1
ATOM 1396 N N . ASP A 1 177 ? 9.826 -12.816 -11.104 1.00 87.00 177 ASP A N 1
ATOM 1397 C CA . ASP A 1 177 ? 9.762 -12.113 -9.816 1.00 87.00 177 ASP A CA 1
ATOM 1398 C C . ASP A 1 177 ? 8.619 -11.069 -9.760 1.00 87.00 177 ASP A C 1
ATOM 1400 O O . ASP A 1 177 ? 8.380 -10.471 -8.700 1.00 87.00 177 ASP A O 1
ATOM 1404 N N . GLN A 1 178 ? 7.944 -10.794 -10.890 1.00 81.88 178 GLN A N 1
ATOM 1405 C CA . GLN A 1 178 ? 6.888 -9.778 -10.978 1.00 81.88 178 GLN A CA 1
ATOM 1406 C C . GLN A 1 178 ? 5.646 -10.066 -11.786 1.00 81.88 178 GLN A C 1
ATOM 1408 O O . GLN A 1 178 ? 4.611 -9.463 -11.490 1.00 81.88 178 GLN A O 1
ATOM 1413 N N . ASP A 1 179 ? 5.717 -10.929 -12.784 1.00 88.88 179 ASP A N 1
ATOM 1414 C CA . ASP A 1 179 ? 4.499 -11.314 -13.467 1.00 88.88 179 ASP A CA 1
ATOM 1415 C C . ASP A 1 179 ? 3.649 -12.265 -12.605 1.00 88.88 179 ASP A C 1
ATOM 1417 O O . ASP A 1 179 ? 4.033 -12.682 -11.511 1.00 88.88 179 ASP A O 1
ATOM 1421 N N . SER A 1 180 ? 2.413 -12.506 -13.036 1.00 90.81 180 SER A N 1
ATOM 1422 C CA . SER A 1 180 ? 1.419 -13.228 -12.233 1.00 90.81 180 SER A CA 1
ATOM 1423 C C . SER A 1 180 ? 1.258 -14.693 -12.648 1.00 90.81 180 SER A C 1
ATOM 1425 O O . SER A 1 180 ? 0.391 -15.384 -12.110 1.00 90.81 180 SER A O 1
ATOM 1427 N N . VAL A 1 181 ? 2.076 -15.170 -13.592 1.00 93.62 181 VAL A N 1
ATOM 1428 C CA . VAL A 1 181 ? 2.074 -16.552 -14.084 1.00 93.62 181 VAL A CA 1
ATOM 1429 C C . VAL A 1 181 ? 2.875 -17.469 -13.150 1.00 93.62 181 VAL A C 1
ATOM 1431 O O . VAL A 1 181 ? 4.003 -17.175 -12.770 1.00 93.62 181 VAL A O 1
ATOM 1434 N N . SER A 1 182 ? 2.291 -18.605 -12.764 1.00 92.88 182 SER A N 1
ATOM 1435 C CA . SER A 1 182 ? 2.915 -19.578 -11.852 1.00 92.88 182 SER A CA 1
ATOM 1436 C C .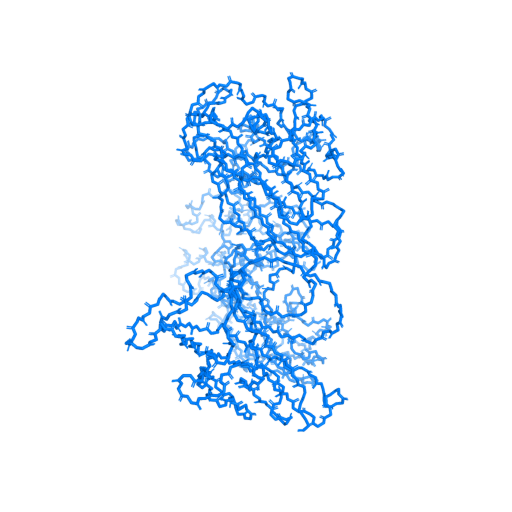 SER A 1 182 ? 3.693 -20.684 -12.574 1.00 92.88 182 SER A C 1
ATOM 1438 O O . SER A 1 182 ? 4.571 -21.327 -11.992 1.00 92.88 182 SER A O 1
ATOM 1440 N N . ALA A 1 183 ? 3.369 -20.920 -13.846 1.00 92.69 183 ALA A N 1
ATOM 1441 C CA . ALA A 1 183 ? 4.060 -21.852 -14.722 1.00 92.69 183 ALA A CA 1
ATOM 1442 C C . ALA A 1 183 ? 5.419 -21.309 -15.199 1.00 92.69 183 ALA A C 1
ATOM 1444 O O . ALA A 1 183 ? 5.563 -20.128 -15.507 1.00 92.69 183 ALA A O 1
ATOM 1445 N N . GLU A 1 184 ? 6.400 -22.203 -15.366 1.00 92.88 184 GLU A N 1
ATOM 1446 C CA . GLU A 1 184 ? 7.634 -21.887 -16.096 1.00 92.88 184 GLU A CA 1
ATOM 1447 C C . GLU A 1 184 ? 7.307 -21.399 -17.520 1.00 92.88 184 GLU A C 1
ATOM 1449 O O . GLU A 1 184 ? 6.477 -22.004 -18.209 1.00 92.88 184 GLU A O 1
ATOM 1454 N N . VAL A 1 185 ? 8.017 -20.370 -18.003 1.00 96.62 185 VAL A N 1
ATOM 1455 C CA . VAL A 1 185 ? 7.890 -19.856 -19.379 1.00 96.62 185 VAL A CA 1
ATOM 1456 C C . VAL A 1 185 ? 9.207 -20.048 -20.158 1.00 96.62 185 VAL A C 1
ATOM 1458 O O . VAL A 1 185 ? 10.032 -19.135 -20.235 1.00 96.62 185 VAL A O 1
ATOM 1461 N N . PRO A 1 186 ? 9.455 -21.231 -20.762 1.00 96.69 186 PRO A N 1
ATOM 1462 C CA . PRO A 1 186 ? 10.690 -21.491 -21.499 1.00 96.69 186 PRO A CA 1
ATOM 1463 C C . PRO A 1 186 ? 10.802 -20.651 -22.778 1.00 96.69 186 PRO A C 1
ATOM 1465 O O . PRO A 1 186 ? 9.999 -20.787 -23.706 1.00 96.69 186 PRO A O 1
ATOM 1468 N N . ILE A 1 187 ? 11.853 -19.833 -22.863 1.00 98.25 187 ILE A N 1
ATOM 1469 C CA . ILE A 1 187 ? 12.149 -19.004 -24.037 1.00 98.25 187 ILE A CA 1
ATOM 1470 C C . ILE A 1 187 ? 13.036 -19.776 -25.020 1.00 98.25 187 ILE A C 1
ATOM 1472 O O . ILE A 1 187 ? 14.183 -20.114 -24.730 1.00 98.25 187 ILE A O 1
ATOM 1476 N N . THR A 1 188 ? 12.516 -20.015 -26.224 1.00 98.19 188 THR A N 1
ATOM 1477 C CA . THR A 1 188 ? 13.276 -20.556 -27.358 1.00 98.19 188 THR A CA 1
ATOM 1478 C C . THR A 1 188 ? 13.909 -19.403 -28.132 1.00 98.19 188 THR A C 1
ATOM 1480 O O . THR A 1 188 ? 13.193 -18.639 -28.777 1.00 98.19 188 THR A O 1
ATOM 1483 N N . GLN A 1 189 ? 15.236 -19.289 -28.084 1.00 97.38 189 GLN A N 1
ATOM 1484 C CA . GLN A 1 189 ? 16.028 -18.225 -28.714 1.00 97.38 189 GLN A CA 1
ATOM 1485 C C . GLN A 1 189 ? 17.352 -18.775 -29.268 1.00 97.38 189 GLN A C 1
ATOM 1487 O O . GLN A 1 189 ? 17.842 -19.798 -28.787 1.00 97.38 189 GLN A O 1
ATOM 1492 N N . ASP A 1 190 ? 17.936 -18.098 -30.258 1.00 94.56 190 ASP A N 1
ATOM 1493 C CA . ASP A 1 190 ? 19.217 -18.471 -30.885 1.00 94.56 190 ASP A CA 1
ATOM 1494 C C . ASP A 1 190 ? 20.268 -17.340 -30.890 1.00 94.56 190 ASP A C 1
ATOM 1496 O O . ASP A 1 190 ? 21.321 -17.477 -31.512 1.00 94.56 190 ASP A O 1
ATOM 1500 N N . GLY A 1 191 ? 19.988 -16.227 -30.199 1.00 94.69 191 GLY A N 1
ATOM 1501 C CA . GLY A 1 191 ? 20.838 -15.031 -30.159 1.00 94.69 191 GLY A CA 1
ATOM 1502 C C . GLY A 1 191 ? 20.724 -14.121 -31.389 1.00 94.69 191 GLY A C 1
ATOM 1503 O O . GLY A 1 191 ? 21.369 -13.079 -31.429 1.00 94.69 191 GLY A O 1
ATOM 1504 N N . SER A 1 192 ? 19.894 -14.456 -32.387 1.00 95.00 192 SER A N 1
ATOM 1505 C CA . SER A 1 192 ? 19.734 -13.648 -33.609 1.00 95.00 192 SER A CA 1
ATOM 1506 C C . SER A 1 192 ? 18.844 -12.409 -33.455 1.00 95.00 192 SER A C 1
ATOM 1508 O O . SER A 1 192 ? 18.548 -11.760 -34.453 1.00 95.00 192 SER A O 1
ATOM 1510 N N . GLY A 1 193 ? 18.346 -12.119 -32.249 1.00 97.00 193 GLY A N 1
ATOM 1511 C CA . GLY A 1 193 ? 17.277 -11.142 -32.009 1.00 97.00 193 GLY A CA 1
ATOM 1512 C C . GLY A 1 193 ? 15.860 -11.688 -32.226 1.00 97.00 193 GLY A C 1
ATOM 1513 O O . GLY A 1 193 ? 14.898 -10.955 -32.014 1.00 97.00 193 GLY A O 1
ATOM 1514 N N . LEU A 1 194 ? 15.710 -12.962 -32.610 1.00 98.25 194 LEU A N 1
ATOM 1515 C CA . LEU A 1 194 ? 14.426 -13.665 -32.674 1.00 98.25 194 LEU A CA 1
ATOM 1516 C C . LEU A 1 194 ? 14.306 -14.685 -31.532 1.00 98.25 194 LEU A C 1
ATOM 1518 O O . LEU A 1 194 ? 15.178 -15.534 -31.345 1.00 98.25 194 LEU A O 1
ATOM 1522 N N . ALA A 1 195 ? 13.186 -14.642 -30.817 1.00 98.38 195 ALA A N 1
ATOM 1523 C CA . ALA A 1 195 ? 12.829 -15.611 -29.791 1.00 98.38 195 ALA A CA 1
ATOM 1524 C C . ALA A 1 195 ? 11.324 -15.927 -29.799 1.00 98.38 195 ALA A C 1
ATOM 1526 O O . ALA A 1 195 ? 10.521 -15.296 -30.491 1.00 98.38 195 ALA A O 1
ATOM 1527 N N . SER A 1 196 ? 10.921 -16.949 -29.046 1.00 98.00 196 SER A N 1
ATOM 1528 C CA . SER A 1 196 ? 9.516 -17.333 -28.894 1.00 98.00 196 SER A CA 1
ATOM 1529 C C . SER A 1 196 ? 9.246 -18.080 -27.592 1.00 98.00 196 SER A C 1
ATOM 1531 O O . SER A 1 196 ? 10.134 -18.739 -27.052 1.00 98.00 196 SER A O 1
ATOM 1533 N N . ILE A 1 197 ? 8.001 -18.002 -27.126 1.00 98.25 197 ILE A N 1
ATOM 1534 C CA . ILE A 1 197 ? 7.471 -18.777 -25.995 1.00 98.25 197 ILE A CA 1
ATOM 1535 C C . ILE A 1 197 ? 6.221 -19.545 -26.423 1.00 98.25 197 ILE A C 1
ATOM 1537 O O . ILE A 1 197 ? 5.595 -19.215 -27.434 1.00 98.25 197 ILE A O 1
ATOM 1541 N N . VAL A 1 198 ? 5.817 -20.531 -25.624 1.00 98.00 198 VAL A N 1
ATOM 1542 C CA . VAL A 1 198 ? 4.450 -21.065 -25.647 1.00 98.00 198 VAL A CA 1
ATOM 1543 C C . VAL A 1 198 ? 3.726 -20.516 -24.425 1.00 98.00 198 VAL A C 1
ATOM 1545 O O . VAL A 1 198 ? 4.203 -20.680 -23.307 1.00 98.00 198 VAL A O 1
ATOM 1548 N N . VAL A 1 199 ? 2.595 -19.852 -24.645 1.00 97.56 199 VAL A N 1
ATOM 1549 C CA . VAL A 1 199 ? 1.784 -19.243 -23.584 1.00 97.56 199 VAL A CA 1
ATOM 1550 C C . VAL A 1 199 ? 1.125 -20.350 -22.742 1.00 97.56 199 VAL A C 1
ATOM 1552 O O . VAL A 1 199 ? 0.470 -21.220 -23.329 1.00 97.56 199 VAL A O 1
ATOM 1555 N N . PRO A 1 200 ? 1.291 -20.372 -21.405 1.00 96.75 200 PRO A N 1
ATOM 1556 C CA . PRO A 1 200 ? 0.685 -21.385 -20.542 1.00 96.75 200 PRO A CA 1
ATOM 1557 C C . PRO A 1 200 ? -0.835 -21.199 -20.390 1.00 96.75 200 PRO A C 1
ATOM 1559 O O . PRO A 1 200 ? -1.415 -20.208 -20.831 1.00 96.75 200 PRO A O 1
ATOM 1562 N N . ASP A 1 201 ? -1.499 -22.188 -19.788 1.00 95.69 201 ASP A N 1
ATOM 1563 C CA . ASP A 1 201 ? -2.959 -22.221 -19.600 1.00 95.69 201 ASP A CA 1
ATOM 1564 C C . ASP A 1 201 ? -3.368 -21.634 -18.239 1.00 95.69 201 ASP A C 1
ATOM 1566 O O . ASP A 1 201 ? -3.932 -22.314 -17.384 1.00 95.69 201 ASP A O 1
ATOM 1570 N N . GLU A 1 202 ? -3.028 -20.359 -18.033 1.00 94.00 202 GLU A N 1
ATOM 1571 C CA . GLU A 1 202 ? -3.328 -19.589 -16.817 1.00 94.00 202 GLU A CA 1
ATOM 1572 C C . GLU A 1 202 ? -4.107 -18.296 -17.148 1.00 94.00 202 GLU A C 1
ATOM 1574 O O . GLU A 1 202 ? -3.575 -17.195 -17.042 1.00 94.00 202 GLU A O 1
ATOM 1579 N N . PRO A 1 203 ? -5.366 -18.385 -17.614 1.00 92.19 203 PRO A N 1
ATOM 1580 C CA . PRO A 1 203 ? -6.116 -17.208 -18.044 1.00 92.19 203 PRO A CA 1
ATOM 1581 C C . PRO A 1 203 ? -6.356 -16.200 -16.906 1.00 92.19 203 PRO A C 1
ATOM 1583 O O . PRO A 1 203 ? -6.856 -16.562 -15.841 1.00 92.19 203 PRO A O 1
ATOM 1586 N N . GLY A 1 204 ? -6.049 -14.926 -17.167 1.00 87.06 204 GLY A N 1
ATOM 1587 C CA . GLY A 1 204 ? -6.129 -13.814 -16.210 1.00 87.06 204 GLY A CA 1
ATOM 1588 C C . GLY A 1 204 ? -4.798 -13.443 -15.543 1.00 87.06 204 GLY A C 1
ATOM 1589 O O . GLY A 1 204 ? -4.748 -12.436 -14.833 1.00 87.06 204 GLY A O 1
ATOM 1590 N N . THR A 1 205 ? -3.727 -14.207 -15.779 1.00 93.56 205 THR A N 1
ATOM 1591 C CA . THR A 1 205 ? -2.358 -13.816 -15.412 1.00 93.56 205 THR A CA 1
ATOM 1592 C C . THR A 1 205 ? -1.654 -13.107 -16.572 1.00 93.56 205 THR A C 1
ATOM 1594 O O . THR A 1 205 ? -2.139 -13.082 -17.707 1.00 93.56 205 THR A O 1
ATOM 1597 N N . GLN A 1 206 ? -0.514 -12.495 -16.276 1.00 94.81 206 GLN A N 1
ATOM 1598 C CA . GLN A 1 206 ? 0.373 -11.824 -17.220 1.00 94.81 206 GLN A CA 1
ATOM 1599 C C . GLN A 1 206 ? 1.732 -12.529 -17.235 1.00 94.81 206 GLN A C 1
ATOM 1601 O O . GLN A 1 206 ? 2.121 -13.147 -16.245 1.00 94.81 206 GLN A O 1
ATOM 1606 N N . ILE A 1 207 ? 2.451 -12.396 -18.350 1.00 97.00 207 ILE A N 1
ATOM 1607 C CA . ILE A 1 207 ? 3.866 -12.747 -18.502 1.00 97.00 207 ILE A CA 1
ATOM 1608 C C . ILE A 1 207 ? 4.667 -11.468 -18.783 1.00 97.00 207 ILE A C 1
ATOM 1610 O O . ILE A 1 207 ? 4.279 -10.680 -19.649 1.00 97.00 207 ILE A O 1
ATOM 1614 N N . GLN A 1 208 ? 5.810 -11.295 -18.123 1.00 96.31 208 GLN A N 1
ATOM 1615 C CA . GLN A 1 208 ? 6.773 -10.219 -18.330 1.00 96.31 208 GLN A CA 1
ATOM 1616 C C . GLN A 1 208 ? 8.088 -10.801 -18.867 1.00 96.31 208 GLN A C 1
ATOM 1618 O O . GLN A 1 208 ? 8.781 -11.566 -18.197 1.00 96.31 208 GLN A O 1
ATOM 1623 N N . ILE A 1 209 ? 8.466 -10.420 -20.087 1.00 97.56 209 ILE A N 1
ATOM 1624 C CA . ILE A 1 209 ? 9.747 -10.812 -20.695 1.00 97.56 209 ILE A CA 1
ATOM 1625 C C . ILE A 1 209 ? 10.559 -9.565 -21.008 1.00 97.56 209 ILE A C 1
ATOM 1627 O O . ILE A 1 209 ? 10.051 -8.616 -21.604 1.00 97.56 209 ILE A O 1
ATOM 1631 N N . ILE A 1 210 ? 11.834 -9.582 -20.637 1.00 97.75 210 ILE A N 1
ATOM 1632 C CA . ILE A 1 210 ? 12.803 -8.560 -21.015 1.00 97.75 210 ILE A CA 1
ATOM 1633 C C . ILE A 1 210 ? 13.620 -9.098 -22.188 1.00 97.75 210 ILE A C 1
ATOM 1635 O O . ILE A 1 210 ? 14.214 -10.172 -22.104 1.00 97.75 210 ILE A O 1
ATOM 1639 N N . GLY A 1 211 ? 13.622 -8.362 -23.297 1.00 98.19 211 GLY A N 1
ATOM 1640 C CA . GLY A 1 211 ? 14.636 -8.479 -24.337 1.00 98.19 211 GLY A CA 1
ATOM 1641 C C . GLY A 1 211 ? 15.722 -7.433 -24.110 1.00 98.19 211 GLY A C 1
ATOM 1642 O O . GLY A 1 211 ? 15.407 -6.267 -23.881 1.00 98.19 211 GLY A O 1
ATOM 1643 N N . GLU A 1 212 ? 16.977 -7.849 -24.175 1.00 98.38 212 GLU A N 1
ATOM 1644 C CA . GLU A 1 212 ? 18.179 -7.030 -24.023 1.00 98.38 212 GLU A CA 1
ATOM 1645 C C . GLU A 1 212 ? 18.896 -6.941 -25.372 1.00 98.38 212 GLU A C 1
ATOM 1647 O O . GLU A 1 212 ? 18.969 -7.933 -26.107 1.00 98.38 212 GLU A O 1
ATOM 1652 N N . VAL A 1 213 ? 19.417 -5.758 -25.686 1.00 98.62 213 VAL A N 1
ATOM 1653 C CA . VAL A 1 213 ? 20.207 -5.467 -26.882 1.00 98.62 213 VAL A CA 1
ATOM 1654 C C . VAL A 1 213 ? 21.487 -4.770 -26.436 1.00 98.62 213 VAL A C 1
ATOM 1656 O O . VAL A 1 213 ? 21.421 -3.689 -25.851 1.00 98.62 213 VAL A O 1
ATOM 1659 N N . THR A 1 214 ? 22.632 -5.390 -26.711 1.00 98.69 214 THR A N 1
ATOM 1660 C CA . THR A 1 214 ? 23.954 -4.930 -26.253 1.00 98.69 214 THR A CA 1
ATOM 1661 C C . THR A 1 214 ? 24.925 -4.892 -27.428 1.00 98.69 214 THR A C 1
ATOM 1663 O O . THR A 1 214 ? 25.063 -5.904 -28.120 1.00 98.69 214 THR A O 1
ATOM 1666 N N . ASP A 1 215 ? 25.573 -3.754 -27.667 1.00 98.62 215 ASP A N 1
ATOM 1667 C CA . ASP A 1 215 ? 26.630 -3.587 -28.680 1.00 98.62 215 ASP A CA 1
ATOM 1668 C C . ASP A 1 215 ? 27.975 -4.224 -28.265 1.00 98.62 215 ASP A C 1
ATOM 1670 O O . ASP A 1 215 ? 28.119 -4.749 -27.158 1.00 98.62 215 ASP A O 1
ATOM 1674 N N . ASP A 1 216 ? 28.964 -4.201 -29.168 1.00 98.25 216 ASP A N 1
ATOM 1675 C CA . ASP A 1 216 ? 30.367 -4.540 -28.882 1.00 98.25 216 ASP A CA 1
ATOM 1676 C C . ASP A 1 216 ? 31.311 -3.319 -28.884 1.00 98.25 216 ASP A C 1
ATOM 1678 O O . ASP A 1 216 ? 32.523 -3.469 -29.071 1.00 98.25 216 ASP A O 1
ATOM 1682 N N . GLY A 1 217 ? 30.756 -2.129 -28.621 1.00 97.56 217 GLY A N 1
ATOM 1683 C CA . GLY A 1 217 ? 31.497 -0.886 -28.413 1.00 97.56 217 GLY A CA 1
ATOM 1684 C C . GLY A 1 217 ? 32.173 -0.805 -27.036 1.00 97.56 217 GLY A C 1
ATOM 1685 O O . GLY A 1 217 ? 32.104 -1.721 -26.214 1.00 97.56 217 GLY A O 1
ATOM 1686 N N . GLU A 1 218 ? 32.856 0.310 -26.763 1.00 96.12 218 GLU A N 1
ATOM 1687 C CA . GLU A 1 218 ? 33.620 0.522 -25.523 1.00 96.12 218 GLU A CA 1
ATOM 1688 C C . GLU A 1 218 ? 33.203 1.842 -24.838 1.00 96.12 218 GLU A C 1
ATOM 1690 O O . GLU A 1 218 ? 33.388 2.909 -25.433 1.00 96.12 218 GLU A O 1
ATOM 1695 N N . PRO A 1 219 ? 32.661 1.805 -23.604 1.00 97.12 219 PRO A N 1
ATOM 1696 C CA . PRO A 1 219 ? 32.144 0.618 -22.912 1.00 97.12 219 PRO A CA 1
ATOM 1697 C C . PRO A 1 219 ? 30.861 0.109 -23.592 1.00 97.12 219 PRO A C 1
ATOM 1699 O O . PRO A 1 219 ? 30.075 0.915 -24.089 1.00 97.12 219 PRO A O 1
ATOM 1702 N N . ALA A 1 220 ? 30.621 -1.204 -23.583 1.00 98.25 220 ALA A N 1
ATOM 1703 C CA . ALA A 1 220 ? 29.460 -1.800 -24.254 1.00 98.25 220 ALA A CA 1
ATOM 1704 C C . ALA A 1 220 ? 28.136 -1.336 -23.622 1.00 98.25 220 ALA A C 1
ATOM 1706 O O . ALA A 1 220 ? 27.929 -1.513 -22.414 1.00 98.25 220 ALA A O 1
ATOM 1707 N N . LEU A 1 221 ? 27.233 -0.743 -24.403 1.00 98.50 221 LEU A N 1
ATOM 1708 C CA . LEU A 1 221 ? 25.974 -0.187 -23.904 1.00 98.50 221 LEU A CA 1
ATOM 1709 C C . LEU A 1 221 ? 24.830 -1.192 -24.044 1.00 98.50 221 LEU A C 1
ATOM 1711 O O . LEU A 1 221 ? 24.902 -2.173 -24.773 1.00 98.50 221 LEU A O 1
ATOM 1715 N N . THR A 1 222 ? 23.775 -1.031 -23.243 1.00 98.50 222 THR A N 1
ATOM 1716 C CA . THR A 1 222 ? 22.641 -1.967 -23.247 1.00 98.50 222 THR A CA 1
ATOM 1717 C C . THR A 1 222 ? 21.320 -1.233 -23.130 1.00 98.50 222 THR A C 1
ATOM 1719 O O . THR A 1 222 ? 21.111 -0.421 -22.226 1.00 98.50 222 THR A O 1
ATOM 1722 N N . THR A 1 223 ? 20.419 -1.560 -24.046 1.00 97.94 223 THR A N 1
ATOM 1723 C CA . THR A 1 223 ? 19.039 -1.082 -24.103 1.00 97.94 223 THR A CA 1
ATOM 1724 C C . THR A 1 223 ? 18.080 -2.266 -24.215 1.00 97.94 223 THR A C 1
ATOM 1726 O O . THR A 1 223 ? 18.483 -3.410 -24.424 1.00 97.94 223 THR A O 1
ATOM 1729 N N . TYR A 1 224 ? 16.793 -2.014 -23.991 1.00 98.19 224 TYR A N 1
ATOM 1730 C CA . TYR A 1 224 ? 15.823 -3.054 -23.664 1.00 98.19 224 TYR A CA 1
ATOM 1731 C C . TYR A 1 224 ? 14.527 -2.944 -24.467 1.00 98.19 224 TYR A C 1
ATOM 1733 O O . TYR A 1 224 ? 14.177 -1.898 -25.012 1.00 98.19 224 TYR A O 1
ATOM 1741 N N . GLN A 1 225 ? 13.760 -4.028 -24.458 1.00 97.75 225 GLN A N 1
ATOM 1742 C CA . GLN A 1 225 ? 12.327 -4.018 -24.717 1.00 97.75 225 GLN A CA 1
ATOM 1743 C C . GLN A 1 225 ? 11.634 -4.928 -23.706 1.00 97.75 225 GLN A C 1
ATOM 1745 O O . GLN A 1 225 ? 11.859 -6.140 -23.705 1.00 97.75 225 GLN A O 1
ATOM 1750 N N . ARG A 1 226 ? 10.723 -4.372 -22.905 1.00 97.06 226 ARG A N 1
ATOM 1751 C CA . ARG A 1 226 ? 9.753 -5.186 -22.166 1.00 97.06 226 ARG A CA 1
ATOM 1752 C C . ARG A 1 226 ? 8.652 -5.699 -23.095 1.00 97.06 226 ARG A C 1
ATOM 1754 O O . ARG A 1 226 ? 8.162 -4.961 -23.950 1.00 97.06 226 ARG A O 1
ATOM 1761 N N . TYR A 1 227 ? 8.245 -6.943 -22.883 1.00 97.12 227 TYR A N 1
ATOM 1762 C CA . TYR A 1 227 ? 7.035 -7.549 -23.418 1.00 97.12 227 TYR A CA 1
ATOM 1763 C C . TYR A 1 227 ? 6.106 -7.902 -22.250 1.00 97.12 227 TYR A C 1
ATOM 1765 O O . TYR A 1 227 ? 6.522 -8.618 -21.341 1.00 97.12 227 TYR A O 1
ATOM 1773 N N . LEU A 1 228 ? 4.870 -7.406 -22.291 1.00 95.62 228 LEU A N 1
ATOM 1774 C CA . LEU A 1 228 ? 3.777 -7.733 -21.374 1.00 95.62 228 LEU A CA 1
ATOM 1775 C C . LEU A 1 228 ? 2.719 -8.535 -22.139 1.00 95.62 228 LEU A C 1
ATOM 1777 O O . LEU A 1 228 ? 2.191 -8.070 -23.154 1.00 95.62 228 LEU A O 1
ATOM 1781 N N . ILE A 1 229 ? 2.457 -9.763 -21.694 1.00 96.75 229 ILE A N 1
ATOM 1782 C CA . ILE A 1 229 ? 1.606 -10.722 -22.405 1.00 96.75 229 ILE A CA 1
ATOM 1783 C C . ILE A 1 229 ? 0.522 -11.226 -21.455 1.00 96.75 229 ILE A C 1
ATOM 1785 O O . ILE A 1 229 ? 0.771 -12.085 -20.614 1.00 96.75 229 ILE A O 1
ATOM 1789 N N . ASP A 1 230 ? -0.685 -10.706 -21.621 1.00 96.25 230 ASP A N 1
ATOM 1790 C CA . ASP A 1 230 ? -1.860 -11.084 -20.841 1.00 96.25 230 ASP A CA 1
ATOM 1791 C C . ASP A 1 230 ? -2.454 -12.393 -21.380 1.00 96.25 230 ASP A C 1
ATOM 1793 O O . ASP A 1 230 ? -2.720 -12.532 -22.582 1.00 96.25 230 ASP A O 1
ATOM 1797 N N . ILE A 1 231 ? -2.672 -13.371 -20.501 1.00 95.19 231 ILE A N 1
ATOM 1798 C CA . ILE A 1 231 ? -3.116 -14.710 -20.885 1.00 95.19 231 ILE A CA 1
ATOM 1799 C C . ILE A 1 231 ? -4.643 -14.767 -20.936 1.00 95.19 231 ILE A C 1
ATOM 1801 O O . ILE A 1 231 ? -5.328 -14.666 -19.921 1.00 95.19 231 ILE A O 1
ATOM 1805 N N . GLY A 1 232 ? -5.198 -15.009 -22.124 1.00 88.56 232 GLY A N 1
ATOM 1806 C CA . GLY A 1 232 ? -6.617 -15.307 -22.360 1.00 88.56 232 GLY A CA 1
ATOM 1807 C C . GLY A 1 232 ? -7.568 -14.106 -22.250 1.00 88.56 232 GLY A C 1
ATOM 1808 O O . GLY A 1 232 ? -8.390 -13.897 -23.146 1.00 88.56 232 GLY A O 1
ATOM 1809 N N . THR A 1 233 ? -7.435 -13.332 -21.175 1.00 84.19 233 THR A N 1
ATOM 1810 C CA . THR A 1 233 ? -8.205 -12.145 -20.778 1.00 84.19 233 THR A CA 1
ATOM 1811 C C . THR A 1 233 ? -7.263 -11.086 -20.202 1.00 84.19 233 THR A C 1
ATOM 1813 O O . THR A 1 233 ? -6.117 -11.392 -19.897 1.00 84.19 233 THR A O 1
ATOM 1816 N N . GLU A 1 234 ? -7.752 -9.860 -20.023 1.00 82.06 234 GLU A N 1
ATOM 1817 C CA . GLU A 1 234 ? -6.991 -8.757 -19.423 1.00 82.06 234 GLU A CA 1
ATOM 1818 C C . GLU A 1 234 ? -6.523 -9.072 -17.996 1.00 82.06 234 GLU A C 1
ATOM 1820 O O . GLU A 1 234 ? -7.319 -9.488 -17.148 1.00 82.06 234 GLU A O 1
ATOM 1825 N N . HIS A 1 235 ? -5.228 -8.874 -17.743 1.00 79.00 235 HIS A N 1
ATOM 1826 C CA . HIS A 1 235 ? -4.642 -8.974 -16.418 1.00 79.00 235 HIS A CA 1
ATOM 1827 C C . HIS A 1 235 ? -4.867 -7.663 -15.667 1.00 79.00 235 HIS A C 1
ATOM 1829 O O . HIS A 1 235 ? -4.095 -6.707 -15.750 1.00 79.00 235 HIS A O 1
ATOM 1835 N N . VAL A 1 236 ? -5.954 -7.623 -14.904 1.00 72.81 236 VAL A N 1
ATOM 1836 C CA . VAL A 1 236 ? -6.205 -6.530 -13.968 1.00 72.81 236 VAL A CA 1
ATOM 1837 C C . VAL A 1 236 ? -5.399 -6.801 -12.700 1.00 72.81 236 VAL A C 1
ATOM 1839 O O . VAL A 1 236 ? -5.758 -7.692 -11.927 1.00 72.81 236 VAL A O 1
ATOM 1842 N N . GLN A 1 237 ? -4.336 -6.021 -12.477 1.00 63.28 237 GLN A N 1
ATOM 1843 C CA . GLN A 1 237 ? -3.632 -5.983 -11.190 1.00 63.28 237 GLN A CA 1
ATOM 1844 C C . GLN A 1 237 ? -4.665 -5.796 -10.064 1.00 63.28 237 GLN A C 1
ATOM 1846 O O . GLN A 1 237 ? -5.443 -4.834 -10.112 1.00 63.28 237 GLN A O 1
ATOM 1851 N N . PRO A 1 238 ? -4.745 -6.711 -9.079 1.00 56.09 238 PRO A N 1
ATOM 1852 C CA . PRO A 1 238 ? -5.809 -6.679 -8.092 1.00 56.09 238 PRO A CA 1
ATOM 1853 C C . PRO A 1 238 ? -5.675 -5.428 -7.227 1.00 56.09 238 PRO A C 1
ATOM 1855 O O . PRO A 1 238 ? -4.718 -5.277 -6.466 1.00 56.09 238 PRO A O 1
ATOM 1858 N N . VAL A 1 239 ? -6.666 -4.535 -7.320 1.00 55.53 239 VAL A N 1
ATOM 1859 C CA . VAL A 1 239 ? -6.808 -3.427 -6.373 1.00 55.53 239 VAL A CA 1
ATOM 1860 C C . VAL A 1 239 ? -6.874 -4.037 -4.982 1.00 55.53 239 VAL A C 1
ATOM 1862 O O . VAL A 1 239 ? -7.724 -4.886 -4.718 1.00 55.53 239 VAL A O 1
ATOM 1865 N N . ALA A 1 240 ? -5.961 -3.620 -4.110 1.00 54.41 240 ALA A N 1
ATOM 1866 C CA . ALA A 1 240 ? -5.882 -4.137 -2.758 1.00 54.41 240 ALA A CA 1
ATOM 1867 C C . ALA A 1 240 ? -7.253 -3.962 -2.059 1.00 54.41 240 ALA A C 1
ATOM 1869 O O . 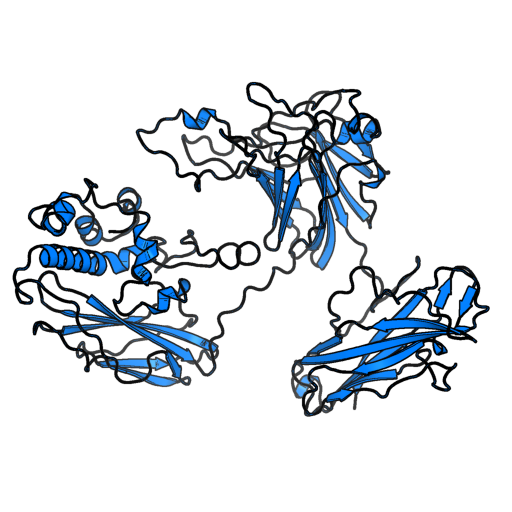ALA A 1 240 ? -7.824 -2.868 -2.074 1.00 54.41 240 ALA A O 1
ATOM 1870 N N . GLU A 1 241 ? -7.812 -5.039 -1.497 1.00 57.47 241 GLU A N 1
ATOM 1871 C CA . GLU A 1 241 ? -9.101 -5.021 -0.792 1.00 57.47 241 GLU A CA 1
ATOM 1872 C C . GLU A 1 241 ? -8.904 -4.791 0.712 1.00 57.47 241 GLU A C 1
ATOM 1874 O O . GLU A 1 241 ? -8.228 -5.575 1.384 1.00 57.47 241 GLU A O 1
ATOM 1879 N N . ARG A 1 242 ? -9.514 -3.723 1.253 1.00 62.66 242 ARG A N 1
ATOM 1880 C CA . ARG A 1 242 ? -9.374 -3.323 2.666 1.00 62.66 242 ARG A CA 1
ATOM 1881 C C . ARG A 1 242 ? -9.631 -4.531 3.586 1.00 62.66 242 ARG A C 1
ATOM 1883 O O . ARG A 1 242 ? -10.734 -5.076 3.515 1.00 62.66 242 ARG A O 1
ATOM 1890 N N . PRO A 1 243 ? -8.663 -4.945 4.436 1.00 73.81 243 PRO A N 1
ATOM 1891 C CA . PRO A 1 243 ? -8.757 -6.180 5.213 1.00 73.81 243 PRO A CA 1
ATOM 1892 C C . PRO A 1 243 ? -10.078 -6.296 5.973 1.00 73.81 243 PRO A C 1
ATOM 1894 O O . PRO A 1 243 ? -10.539 -5.316 6.557 1.00 73.81 243 PRO A O 1
ATOM 1897 N N . ALA A 1 244 ? -10.689 -7.480 5.984 1.00 73.81 244 ALA A N 1
ATOM 1898 C CA . ALA A 1 244 ? -12.041 -7.664 6.521 1.00 73.81 244 ALA A CA 1
ATOM 1899 C C . ALA A 1 244 ? -12.167 -7.372 8.035 1.00 73.81 244 ALA A C 1
ATOM 1901 O O . ALA A 1 244 ? -13.268 -7.127 8.521 1.00 73.81 244 ALA A O 1
ATOM 1902 N N . ASP A 1 245 ? -11.048 -7.356 8.766 1.00 79.81 245 ASP A N 1
ATOM 1903 C CA . ASP A 1 245 ? -10.939 -6.950 10.171 1.00 79.81 245 ASP A CA 1
ATOM 1904 C C . ASP A 1 245 ? -10.480 -5.500 10.388 1.00 79.81 245 ASP A C 1
ATOM 1906 O O . ASP A 1 245 ? -10.157 -5.130 11.518 1.00 79.81 245 ASP A O 1
ATOM 1910 N N . SER A 1 246 ? -10.401 -4.683 9.336 1.00 83.31 246 SER A N 1
ATOM 1911 C CA . SER A 1 246 ? -9.959 -3.283 9.421 1.00 83.31 246 SER A CA 1
ATOM 1912 C C . SER A 1 246 ? -10.780 -2.478 10.421 1.00 83.31 246 SER A C 1
ATOM 1914 O O . SER A 1 246 ? -11.999 -2.637 10.488 1.00 83.31 246 SER A O 1
ATOM 1916 N N . ILE A 1 247 ? -10.132 -1.576 11.161 1.00 86.19 247 ILE A N 1
ATOM 1917 C CA . ILE A 1 247 ? -10.830 -0.769 12.163 1.00 86.19 247 ILE A CA 1
ATOM 1918 C C . ILE A 1 247 ? -11.400 0.509 11.533 1.00 86.19 247 ILE A C 1
ATOM 1920 O O . ILE A 1 247 ? -10.683 1.363 11.007 1.00 86.19 247 ILE A O 1
ATOM 1924 N N . ASP A 1 248 ? -12.718 0.667 11.633 1.00 86.19 248 ASP A N 1
ATOM 1925 C CA . ASP A 1 248 ? -13.437 1.897 11.314 1.00 86.19 248 ASP A CA 1
ATOM 1926 C C . ASP A 1 248 ? -13.325 2.892 12.471 1.00 86.19 248 ASP A C 1
ATOM 1928 O O . ASP A 1 248 ? -14.136 2.900 13.396 1.00 86.19 248 ASP A O 1
ATOM 1932 N N . TRP A 1 249 ? -12.283 3.725 12.438 1.00 86.50 249 TRP A N 1
ATOM 1933 C CA . TRP A 1 249 ? -12.027 4.747 13.452 1.00 86.50 249 TRP A CA 1
ATOM 1934 C C . TRP A 1 249 ? -13.011 5.923 13.377 1.00 86.50 249 TRP A C 1
ATOM 1936 O O . TRP A 1 249 ? -13.166 6.580 12.347 1.00 86.50 249 TRP A O 1
ATOM 1946 N N . ALA A 1 250 ? -13.622 6.255 14.514 1.00 86.69 250 ALA A N 1
ATOM 1947 C CA . ALA A 1 250 ? -14.362 7.496 14.700 1.00 86.69 250 ALA A CA 1
ATOM 1948 C C . ALA A 1 250 ? -13.433 8.724 14.706 1.00 86.69 250 ALA A C 1
ATOM 1950 O O . ALA A 1 250 ? -12.242 8.636 15.007 1.00 86.69 250 ALA A O 1
ATOM 1951 N N . ALA A 1 251 ? -14.007 9.912 14.500 1.00 88.12 251 ALA A N 1
ATOM 1952 C CA . ALA A 1 251 ? -13.323 11.157 14.837 1.00 88.12 251 ALA A CA 1
ATOM 1953 C C . ALA A 1 251 ? -12.995 11.202 16.354 1.00 88.12 251 ALA A C 1
ATOM 1955 O O . ALA A 1 251 ? -13.879 10.892 17.161 1.00 88.12 251 ALA A O 1
ATOM 1956 N N . PRO A 1 252 ? -11.775 11.604 16.768 1.00 93.44 252 PRO A N 1
ATOM 1957 C CA . PRO A 1 252 ? -11.397 11.680 18.179 1.00 93.44 252 PRO A CA 1
ATOM 1958 C C . PRO A 1 252 ? -12.290 12.607 19.009 1.00 93.44 252 PRO A C 1
ATOM 1960 O O . PRO A 1 252 ? -12.498 13.774 18.666 1.00 93.44 252 PRO A O 1
ATOM 1963 N N . GLY A 1 253 ? -12.760 12.102 20.147 1.00 92.62 253 GLY A N 1
ATOM 1964 C CA . GLY A 1 253 ? -13.453 12.885 21.163 1.00 92.62 253 GLY A CA 1
ATOM 1965 C C . GLY A 1 253 ? -12.460 13.577 22.095 1.00 92.62 253 GLY A C 1
ATOM 1966 O O . GLY A 1 253 ? -11.463 12.987 22.507 1.00 92.62 253 GLY A O 1
ATOM 1967 N N . THR A 1 254 ? -12.725 14.832 22.454 1.00 94.00 254 THR A N 1
ATOM 1968 C CA . THR A 1 254 ? -12.038 15.478 23.584 1.00 94.00 254 THR A CA 1
ATOM 1969 C C . THR A 1 254 ? -12.612 14.938 24.883 1.00 94.00 254 THR A C 1
ATOM 1971 O O . THR A 1 254 ? -13.831 14.932 25.049 1.00 94.00 254 THR A O 1
ATOM 1974 N N . ILE A 1 255 ? -11.746 14.526 25.809 1.00 94.25 255 ILE A N 1
ATOM 1975 C CA . ILE A 1 255 ? -12.162 14.043 27.127 1.00 94.25 255 ILE A CA 1
ATOM 1976 C C . ILE A 1 255 ? -12.900 15.171 27.872 1.00 94.25 255 ILE A C 1
ATOM 1978 O O . ILE A 1 255 ? -12.393 16.288 28.001 1.00 94.25 255 ILE A O 1
ATOM 1982 N N . SER A 1 256 ? -14.112 14.876 28.338 1.00 92.31 256 SER A N 1
ATOM 1983 C CA . SER A 1 256 ? -15.104 15.852 28.798 1.00 92.31 256 SER A CA 1
ATOM 1984 C C . SER A 1 256 ? -15.831 15.451 30.088 1.00 92.31 256 SER A C 1
ATOM 1986 O O . SER A 1 256 ? -16.215 16.327 30.867 1.00 92.31 256 SER A O 1
ATOM 1988 N N . GLY A 1 257 ? -15.985 14.150 30.351 1.00 91.56 257 GLY A N 1
ATOM 1989 C CA . GLY A 1 257 ? -16.661 13.611 31.534 1.00 91.56 257 GLY A CA 1
ATOM 1990 C C . GLY A 1 257 ? -17.016 12.136 31.356 1.00 91.56 257 GLY A C 1
ATOM 1991 O O . GLY A 1 257 ? -16.959 11.620 30.248 1.00 91.56 257 GLY A O 1
ATOM 1992 N N . ASP A 1 258 ? -17.396 11.449 32.433 1.00 91.69 258 ASP A N 1
ATOM 1993 C CA . ASP A 1 258 ? -17.550 9.984 32.485 1.00 91.69 258 ASP A CA 1
ATOM 1994 C C . ASP A 1 258 ? -18.333 9.371 31.309 1.00 91.69 258 ASP A C 1
ATOM 1996 O O . ASP A 1 258 ? -17.987 8.290 30.844 1.00 91.69 258 ASP A O 1
ATOM 2000 N N . GLY A 1 259 ? -19.343 10.075 30.783 1.00 91.75 259 GLY A N 1
ATOM 2001 C CA . GLY A 1 259 ? -20.131 9.656 29.616 1.00 91.75 259 GLY A CA 1
ATOM 2002 C C . GLY A 1 259 ? -19.341 9.456 28.312 1.00 91.75 259 GLY A C 1
ATOM 2003 O O . GLY A 1 259 ? -19.880 8.865 27.380 1.00 91.75 259 GLY A O 1
ATOM 2004 N N . ASP A 1 260 ? -18.080 9.894 28.247 1.00 94.19 260 ASP A N 1
ATOM 2005 C CA . ASP A 1 260 ? -17.128 9.526 27.194 1.00 94.19 260 ASP A CA 1
ATOM 2006 C C . ASP A 1 260 ? -16.864 8.008 27.161 1.00 94.19 260 ASP A C 1
ATOM 2008 O O . ASP A 1 260 ? -16.627 7.436 26.096 1.00 94.19 260 ASP A O 1
ATOM 2012 N N . VAL A 1 261 ? -16.866 7.343 28.324 1.00 96.50 261 VAL A N 1
ATOM 2013 C CA . VAL A 1 261 ? -16.588 5.907 28.454 1.00 96.50 261 VAL A CA 1
ATOM 2014 C C . VAL A 1 261 ? -17.775 5.112 27.924 1.00 96.50 261 VAL A C 1
ATOM 2016 O O . VAL A 1 261 ? -18.869 5.140 28.493 1.00 96.50 261 VAL A O 1
ATOM 2019 N N . SER A 1 262 ? -17.551 4.368 26.842 1.00 92.88 262 SER A N 1
ATOM 2020 C CA . SER A 1 262 ? -18.598 3.597 26.177 1.00 92.88 262 SER A CA 1
ATOM 2021 C C . SER A 1 262 ? -19.147 2.470 27.049 1.00 92.88 262 SER A C 1
ATOM 2023 O O . SER A 1 262 ? -18.406 1.715 27.681 1.00 92.88 262 SER A O 1
ATOM 2025 N N . THR A 1 263 ? -20.467 2.320 27.014 1.00 93.31 263 THR A N 1
ATOM 2026 C CA . THR A 1 263 ? -21.214 1.200 27.599 1.00 93.31 263 THR A CA 1
ATOM 2027 C C . THR A 1 263 ? -21.866 0.316 26.524 1.00 93.31 263 THR A C 1
ATOM 2029 O O . THR A 1 263 ? -22.616 -0.596 26.861 1.00 93.31 263 THR A O 1
ATOM 2032 N N . ASN A 1 264 ? -21.553 0.545 25.239 1.00 85.19 264 ASN A N 1
ATOM 2033 C CA . ASN A 1 264 ? -22.169 -0.120 24.087 1.00 85.19 264 ASN A CA 1
ATOM 2034 C C . ASN A 1 264 ? -21.875 -1.629 24.037 1.00 85.19 264 ASN A C 1
ATOM 2036 O O . ASN A 1 264 ? -20.720 -2.040 24.126 1.00 85.19 264 ASN A O 1
ATOM 2040 N N . GLY A 1 265 ? -22.899 -2.468 23.889 1.00 87.81 265 GLY A N 1
ATOM 2041 C CA . GLY A 1 265 ? -22.729 -3.921 23.914 1.00 87.81 265 GLY A CA 1
ATOM 2042 C C . GLY A 1 265 ? -22.081 -4.441 25.208 1.00 87.81 265 GLY A C 1
ATOM 2043 O O . GLY A 1 265 ? -22.094 -3.804 26.269 1.00 87.81 265 GLY A O 1
ATOM 2044 N N . LYS A 1 266 ? -21.498 -5.633 25.124 1.00 93.19 266 LYS A N 1
ATOM 2045 C CA . LYS A 1 266 ? -20.974 -6.389 26.260 1.00 93.19 266 LYS A CA 1
ATOM 2046 C C . LYS A 1 266 ? -19.494 -6.098 26.483 1.00 93.19 266 LYS A C 1
ATOM 2048 O O . LYS A 1 266 ? -18.668 -6.295 25.596 1.00 93.19 266 LYS A O 1
ATOM 2053 N N . LEU A 1 267 ? -19.138 -5.686 27.698 1.00 95.81 267 LEU A N 1
ATOM 2054 C CA . LEU A 1 267 ? -17.738 -5.519 28.093 1.00 95.81 267 LEU A CA 1
ATOM 2055 C C . LEU A 1 267 ? -16.990 -6.860 27.991 1.00 95.81 267 LEU A C 1
ATOM 2057 O O . LEU A 1 267 ? -17.424 -7.854 28.575 1.00 95.81 267 LEU A O 1
ATOM 2061 N N . VAL A 1 268 ? -15.862 -6.868 27.279 1.00 95.81 268 VAL A N 1
ATOM 2062 C CA . VAL A 1 268 ? -14.916 -7.998 27.243 1.00 95.81 268 VAL A CA 1
ATOM 2063 C C . VAL A 1 268 ? -13.796 -7.743 28.243 1.00 95.81 268 VAL A C 1
ATOM 2065 O O . VAL A 1 268 ? -13.477 -8.615 29.046 1.00 95.81 268 VAL A O 1
ATOM 2068 N N . LYS A 1 269 ? -13.227 -6.533 28.203 1.00 96.12 269 LYS A N 1
ATOM 2069 C CA . LYS A 1 269 ? -12.132 -6.071 29.064 1.00 96.12 269 LYS A CA 1
ATOM 2070 C C . LYS A 1 269 ? -12.040 -4.550 29.049 1.00 96.12 269 LYS A C 1
ATOM 2072 O O . LYS A 1 269 ? -12.358 -3.917 28.045 1.00 96.12 269 LYS A O 1
ATOM 2077 N N . ALA A 1 270 ? -11.591 -3.978 30.156 1.00 97.62 270 ALA A N 1
ATOM 2078 C CA . ALA A 1 270 ? -11.243 -2.571 30.293 1.00 97.62 270 ALA A CA 1
ATOM 2079 C C . ALA A 1 270 ? -10.010 -2.488 31.195 1.00 97.62 270 ALA A C 1
ATOM 2081 O O . ALA A 1 270 ? -9.983 -3.125 32.248 1.00 97.62 270 ALA A O 1
ATOM 2082 N N . ILE A 1 271 ? -8.985 -1.752 30.767 1.00 96.06 271 ILE A N 1
ATOM 2083 C CA . ILE A 1 271 ? -7.640 -1.791 31.346 1.00 96.06 271 ILE A CA 1
ATOM 2084 C C . ILE A 1 271 ? -7.136 -0.375 31.620 1.00 96.06 271 ILE A C 1
ATOM 2086 O O . ILE A 1 271 ? -7.077 0.460 30.717 1.00 96.06 271 ILE A O 1
ATOM 2090 N N . ASN A 1 272 ? -6.746 -0.129 32.870 1.00 93.44 272 ASN A N 1
ATOM 2091 C CA . ASN A 1 272 ? -6.007 1.054 33.302 1.00 93.44 272 ASN A CA 1
ATOM 2092 C C . ASN A 1 272 ? -4.504 0.723 33.289 1.00 93.44 272 ASN A C 1
ATOM 2094 O O . ASN A 1 272 ? -4.077 -0.230 33.949 1.00 93.44 272 ASN A O 1
ATOM 2098 N N . LEU A 1 273 ? -3.697 1.492 32.552 1.00 90.50 273 LEU A N 1
ATOM 2099 C CA . LEU A 1 273 ? -2.248 1.284 32.440 1.00 90.50 273 LEU A CA 1
ATOM 2100 C C . LEU A 1 273 ? -1.523 1.988 33.602 1.00 90.50 273 LEU A C 1
ATOM 2102 O O . LEU A 1 273 ? -0.880 3.032 33.468 1.00 90.50 273 LEU A O 1
ATOM 2106 N N . THR A 1 274 ? -1.710 1.382 34.773 1.00 85.81 274 THR A N 1
ATOM 2107 C CA . THR A 1 274 ? -1.349 1.858 36.117 1.00 85.81 274 THR A CA 1
ATOM 2108 C C . THR A 1 274 ? 0.149 1.838 36.438 1.00 85.81 274 THR A C 1
ATOM 2110 O O . THR A 1 274 ? 0.925 1.076 35.856 1.00 85.81 274 THR A O 1
ATOM 2113 N N . SER A 1 275 ? 0.564 2.607 37.450 1.00 76.44 275 SER A N 1
ATOM 2114 C CA . SER A 1 275 ? 1.882 2.447 38.076 1.00 76.44 275 SER A CA 1
ATOM 2115 C C . SER A 1 275 ? 1.956 1.185 38.939 1.00 76.44 275 SER A C 1
ATOM 2117 O O . SER A 1 275 ? 0.948 0.654 39.393 1.00 76.44 275 SER A O 1
ATOM 2119 N N . SER A 1 276 ? 3.169 0.703 39.220 1.00 76.19 276 SER A N 1
ATOM 2120 C CA . SER A 1 276 ? 3.385 -0.350 40.226 1.00 76.19 276 SER A CA 1
ATOM 2121 C C . SER A 1 276 ? 3.149 0.143 41.663 1.00 76.19 276 SER A C 1
ATOM 2123 O O . SER A 1 276 ? 2.848 -0.647 42.559 1.00 76.19 276 SER A O 1
ATOM 2125 N N . GLU A 1 277 ? 3.291 1.450 41.895 1.00 75.88 277 GLU A N 1
ATOM 2126 C CA . GLU A 1 277 ? 3.159 2.097 43.204 1.00 75.88 277 GLU A CA 1
ATOM 2127 C C . GLU A 1 277 ? 1.795 2.781 43.386 1.00 75.88 277 GLU A C 1
ATOM 2129 O O . GLU A 1 277 ? 1.136 3.160 42.418 1.00 75.88 277 GLU A O 1
ATOM 2134 N N . ALA A 1 278 ? 1.379 2.935 44.645 1.00 73.25 278 ALA A N 1
ATOM 2135 C CA . ALA A 1 278 ? 0.136 3.599 45.033 1.00 73.25 278 ALA A CA 1
ATOM 2136 C C . ALA A 1 278 ? 0.275 5.140 44.971 1.00 73.25 278 ALA A C 1
ATOM 2138 O O . ALA A 1 278 ? 1.371 5.652 45.210 1.00 73.25 278 ALA A O 1
ATOM 2139 N N . PRO A 1 279 ? -0.811 5.907 44.734 1.00 72.38 279 PRO A N 1
ATOM 2140 C CA . PRO A 1 279 ? -2.212 5.470 44.691 1.00 72.38 279 PRO A CA 1
ATOM 2141 C C . PRO A 1 279 ? -2.641 4.806 43.376 1.00 72.38 279 PRO A C 1
ATOM 2143 O O . PRO A 1 279 ? -3.541 3.972 43.409 1.00 72.38 279 PRO A O 1
ATOM 2146 N N . HIS A 1 280 ? -1.967 5.110 42.264 1.00 78.00 280 HIS A N 1
ATOM 2147 C CA . HIS A 1 280 ? -2.401 4.764 40.906 1.00 78.00 280 HIS A CA 1
ATOM 2148 C C . HIS A 1 280 ? -2.117 3.299 40.514 1.00 78.00 280 HIS A C 1
ATOM 2150 O O . HIS A 1 280 ? -1.558 3.033 39.451 1.00 78.00 280 HIS A O 1
ATOM 2156 N N . ASN A 1 281 ? -2.469 2.343 41.381 1.00 82.19 281 ASN A N 1
ATOM 2157 C CA . ASN A 1 281 ? -2.274 0.899 41.190 1.00 82.19 281 ASN A CA 1
ATOM 2158 C C . ASN A 1 281 ? -3.505 0.040 41.556 1.00 82.19 281 ASN A C 1
ATOM 2160 O O . ASN A 1 281 ? -3.375 -1.156 41.821 1.00 82.19 281 ASN A O 1
ATOM 2164 N N . ALA A 1 282 ? -4.698 0.643 41.564 1.00 88.12 282 ALA A N 1
ATOM 2165 C CA . ALA A 1 282 ? -5.974 -0.014 41.857 1.00 88.12 282 ALA A CA 1
ATOM 2166 C C . ALA A 1 282 ? -6.947 0.053 40.657 1.00 88.12 282 ALA A C 1
ATOM 2168 O O . ALA A 1 282 ? -6.838 0.976 39.847 1.00 88.12 282 ALA A O 1
ATOM 2169 N N . PRO A 1 283 ? -7.898 -0.898 40.521 1.00 93.00 283 PRO A N 1
ATOM 2170 C CA . PRO A 1 283 ? -8.982 -0.801 39.543 1.00 93.00 283 PRO A CA 1
ATOM 2171 C C . PRO A 1 283 ? -9.843 0.450 39.747 1.00 93.00 283 PRO A C 1
ATOM 2173 O O . PRO A 1 283 ? -10.008 0.923 40.874 1.00 93.00 283 PRO A O 1
ATOM 2176 N N . VAL A 1 284 ? -10.412 0.970 38.658 1.00 94.12 284 VAL A N 1
ATOM 2177 C CA . VAL A 1 284 ? -11.141 2.248 38.642 1.00 94.12 284 VAL A CA 1
ATOM 2178 C C . VAL A 1 284 ? -12.497 2.087 37.956 1.00 94.12 284 VAL A C 1
ATOM 2180 O O . VAL A 1 284 ? -12.586 1.484 36.892 1.00 94.12 284 VAL A O 1
ATOM 2183 N N . MET A 1 285 ? -13.553 2.651 38.548 1.00 96.56 285 MET A N 1
ATOM 2184 C CA . MET A 1 285 ? -14.919 2.612 38.015 1.00 96.56 285 MET A CA 1
ATOM 2185 C C . MET A 1 285 ? -15.296 3.939 37.356 1.00 96.56 285 MET A C 1
ATOM 2187 O O . MET A 1 285 ? -15.508 4.922 38.058 1.00 96.56 285 MET A O 1
ATOM 2191 N N . VAL A 1 286 ? -15.448 3.960 36.029 1.00 95.25 286 VAL A N 1
ATOM 2192 C CA . VAL A 1 286 ? -15.901 5.146 35.274 1.00 95.25 286 VAL A CA 1
ATOM 2193 C C . VAL A 1 286 ? -17.123 4.776 34.440 1.00 95.25 286 VAL A C 1
ATOM 2195 O O . VAL A 1 286 ? -17.111 3.765 33.744 1.00 95.25 286 VAL A O 1
ATOM 2198 N N . ASN A 1 287 ? -18.205 5.555 34.537 1.00 95.75 287 ASN A N 1
ATOM 2199 C CA . ASN A 1 287 ? -19.489 5.283 33.860 1.00 95.75 287 ASN A CA 1
ATOM 2200 C C . ASN A 1 287 ? -20.057 3.857 34.079 1.00 95.75 287 ASN A C 1
ATOM 2202 O O . ASN A 1 287 ? -20.765 3.312 33.233 1.00 95.75 287 ASN A O 1
ATOM 2206 N N . GLY A 1 288 ? -19.720 3.219 35.207 1.00 92.56 288 GLY A N 1
ATOM 2207 C CA . GLY A 1 288 ? -20.095 1.831 35.510 1.00 92.56 288 GLY A CA 1
ATOM 2208 C C . GLY A 1 288 ? -19.235 0.749 34.840 1.00 92.56 288 GLY A C 1
ATOM 2209 O O . GLY A 1 288 ? -19.554 -0.431 34.976 1.00 92.56 288 GLY A O 1
ATOM 2210 N N . VAL A 1 289 ? -18.156 1.121 34.145 1.00 96.81 289 VAL A N 1
ATOM 2211 C CA . VAL A 1 289 ? -17.137 0.209 33.603 1.00 96.81 289 VAL A CA 1
ATOM 2212 C C . VAL A 1 289 ? -15.968 0.116 34.586 1.00 96.81 289 VAL A C 1
ATOM 2214 O O . VAL A 1 289 ? -15.384 1.138 34.948 1.00 96.81 289 VAL A O 1
ATOM 2217 N N . GLU A 1 290 ? -15.619 -1.104 35.004 1.00 97.12 290 GLU A N 1
ATOM 2218 C CA . GLU A 1 290 ? -14.442 -1.366 35.840 1.00 97.12 290 GLU A CA 1
ATOM 2219 C C . GLU A 1 290 ? -13.208 -1.545 34.952 1.00 97.12 290 GLU A C 1
ATOM 2221 O O . GLU A 1 290 ? -13.069 -2.555 34.262 1.00 97.12 290 GLU A O 1
ATOM 2226 N N . PHE A 1 291 ? -12.307 -0.565 34.972 1.00 97.44 291 PHE A N 1
ATOM 2227 C CA . PHE A 1 291 ? -10.990 -0.673 34.357 1.00 97.44 291 PHE A CA 1
ATOM 2228 C C . PHE A 1 291 ? -10.047 -1.369 35.338 1.00 97.44 291 PHE A C 1
ATOM 2230 O O . PHE A 1 291 ? -9.669 -0.798 36.365 1.00 97.44 291 PHE A O 1
ATOM 2237 N N . ALA A 1 292 ? -9.663 -2.606 35.029 1.00 96.06 292 ALA A N 1
ATOM 2238 C CA . ALA A 1 292 ? -8.723 -3.376 35.829 1.00 96.06 292 ALA A CA 1
ATOM 2239 C C . ALA A 1 292 ? -7.320 -2.750 35.767 1.00 96.06 292 ALA A C 1
ATOM 2241 O O . ALA A 1 292 ? -6.850 -2.344 34.703 1.00 96.06 292 ALA A O 1
ATOM 2242 N N . ALA A 1 293 ? -6.637 -2.683 36.911 1.00 92.88 293 ALA A N 1
ATOM 2243 C CA . ALA A 1 293 ? -5.263 -2.198 36.975 1.00 92.88 293 ALA A CA 1
ATOM 2244 C C . ALA A 1 293 ? -4.298 -3.205 36.335 1.00 92.88 293 ALA A C 1
ATOM 2246 O O . ALA A 1 293 ? -4.153 -4.328 36.822 1.00 92.88 293 ALA A O 1
ATOM 2247 N N . SER A 1 294 ? -3.606 -2.779 35.279 1.00 91.62 294 SER A N 1
ATOM 2248 C CA . SER A 1 294 ? -2.455 -3.480 34.714 1.00 91.62 294 SER A CA 1
ATOM 2249 C C . SER A 1 294 ? -1.188 -2.694 35.066 1.00 91.62 294 SER A C 1
ATOM 2251 O O . SER A 1 294 ? -0.817 -1.776 34.331 1.00 91.62 294 SER A O 1
ATOM 2253 N N . PRO A 1 295 ? -0.550 -2.959 36.223 1.00 86.00 295 PRO A N 1
ATOM 2254 C CA . PRO A 1 295 ? 0.606 -2.191 36.672 1.00 86.00 295 PRO A CA 1
ATOM 2255 C C . PRO A 1 295 ? 1.808 -2.416 35.757 1.00 86.00 295 PRO A C 1
ATOM 2257 O O . PRO A 1 295 ? 2.096 -3.546 35.366 1.00 86.00 295 PRO A O 1
ATOM 2260 N N . TYR A 1 296 ? 2.548 -1.346 35.464 1.00 80.56 296 TYR A N 1
ATOM 2261 C CA . TYR A 1 296 ? 3.836 -1.443 34.782 1.00 80.56 296 TYR A CA 1
ATOM 2262 C C . TYR A 1 296 ? 4.777 -2.409 35.524 1.00 80.56 296 TYR A C 1
ATOM 2264 O O . TYR A 1 296 ? 5.080 -2.218 36.705 1.00 80.56 296 TYR A O 1
ATOM 2272 N N . VAL A 1 297 ? 5.293 -3.413 34.811 1.00 76.50 297 VAL A N 1
ATOM 2273 C CA . VAL A 1 297 ? 6.346 -4.314 35.290 1.00 76.50 297 VAL A CA 1
ATOM 2274 C C . VAL A 1 297 ? 7.456 -4.365 34.239 1.00 76.50 297 VAL A C 1
ATOM 2276 O O . VAL A 1 297 ? 7.248 -4.744 33.088 1.00 76.50 297 VAL A O 1
ATOM 2279 N N . ALA A 1 298 ? 8.663 -3.958 34.636 1.00 70.25 298 ALA A N 1
ATOM 2280 C CA . ALA A 1 298 ? 9.807 -3.905 33.733 1.00 70.25 298 ALA A CA 1
ATOM 2281 C C . ALA A 1 298 ? 10.173 -5.313 33.226 1.00 70.25 298 ALA A C 1
ATOM 2283 O O . ALA A 1 298 ? 10.478 -6.202 34.022 1.00 70.25 298 ALA A O 1
ATOM 2284 N N . GLY A 1 299 ? 10.184 -5.498 31.903 1.00 64.88 299 GLY A N 1
ATOM 2285 C CA . GLY A 1 299 ? 10.539 -6.769 31.261 1.00 64.88 299 GLY A CA 1
ATOM 2286 C C . GLY A 1 299 ? 9.368 -7.691 30.893 1.00 64.88 299 GLY A C 1
ATOM 2287 O O . GLY A 1 299 ? 9.624 -8.738 30.304 1.00 64.88 299 GLY A O 1
ATOM 2288 N N . THR A 1 300 ? 8.109 -7.338 31.185 1.00 69.81 300 THR A N 1
ATOM 2289 C CA . THR A 1 300 ? 6.928 -8.140 30.795 1.00 69.81 300 THR A CA 1
ATOM 2290 C C . THR A 1 300 ? 6.097 -7.445 29.721 1.00 69.81 300 THR A C 1
ATOM 2292 O O . THR A 1 300 ? 5.653 -6.320 29.928 1.00 69.81 300 THR A O 1
ATOM 2295 N N . THR A 1 301 ? 5.863 -8.112 28.588 1.00 76.62 301 THR A N 1
ATOM 2296 C CA . THR A 1 301 ? 5.013 -7.587 27.502 1.00 76.62 301 THR A CA 1
ATOM 2297 C C . THR A 1 301 ? 3.532 -7.916 27.689 1.00 76.62 301 THR A C 1
ATOM 2299 O O . THR A 1 301 ? 2.694 -7.248 27.096 1.00 76.62 301 THR A O 1
ATOM 2302 N N . THR A 1 302 ? 3.191 -8.918 28.508 1.00 88.00 302 THR A N 1
ATOM 2303 C CA . THR A 1 302 ? 1.804 -9.312 28.808 1.00 88.00 302 THR A CA 1
ATOM 2304 C C . THR A 1 302 ? 1.179 -8.425 29.887 1.00 88.00 302 THR A C 1
ATOM 2306 O O . THR A 1 302 ? 1.777 -8.206 30.941 1.00 88.00 302 THR A O 1
ATOM 2309 N N . LEU A 1 303 ? -0.037 -7.954 29.620 1.00 88.75 303 LEU A N 1
ATOM 2310 C CA . LEU A 1 303 ? -0.894 -7.161 30.496 1.00 88.75 303 LEU A CA 1
ATOM 2311 C C . LEU A 1 303 ? -1.734 -8.055 31.427 1.00 88.75 303 LEU A C 1
ATOM 2313 O O . LEU A 1 303 ? -1.783 -9.277 31.275 1.00 88.75 303 LEU A O 1
ATOM 2317 N N . ALA A 1 304 ? -2.403 -7.449 32.412 1.00 86.06 304 ALA A N 1
ATOM 2318 C CA . ALA A 1 304 ? -3.136 -8.171 33.462 1.00 86.06 304 ALA A CA 1
ATOM 2319 C C . ALA A 1 304 ? -4.318 -9.042 32.972 1.00 86.06 304 ALA A C 1
ATOM 2321 O O . ALA A 1 304 ? -4.781 -9.909 33.713 1.00 86.06 304 ALA A O 1
ATOM 2322 N N . ASP A 1 305 ? -4.794 -8.829 31.747 1.00 87.12 305 ASP A N 1
ATOM 2323 C CA . ASP A 1 305 ? -5.890 -9.547 31.086 1.00 87.12 305 ASP A CA 1
ATOM 2324 C C . ASP A 1 305 ? -5.434 -10.561 30.020 1.00 87.12 305 ASP A C 1
ATOM 2326 O O . ASP A 1 305 ? -6.262 -11.306 29.495 1.00 87.12 305 ASP A O 1
ATOM 2330 N N . GLY A 1 306 ? -4.131 -10.625 29.729 1.00 91.12 306 GLY A N 1
ATOM 2331 C CA . GLY A 1 306 ? -3.539 -11.516 28.728 1.00 91.12 306 GLY A CA 1
ATOM 2332 C C . GLY A 1 306 ? -3.181 -10.857 27.393 1.00 91.12 306 GLY A C 1
ATOM 2333 O O . GLY A 1 306 ? -2.490 -11.494 26.597 1.00 91.12 306 GLY A O 1
ATOM 2334 N N . ASP A 1 307 ? -3.567 -9.598 27.163 1.00 94.62 307 ASP A N 1
ATOM 2335 C CA . ASP A 1 307 ? -3.139 -8.845 25.976 1.00 94.62 307 ASP A CA 1
ATOM 2336 C C . ASP A 1 307 ? -1.650 -8.498 26.044 1.00 94.62 307 ASP A C 1
ATOM 2338 O O . ASP A 1 307 ? -1.034 -8.560 27.110 1.00 94.62 307 ASP A O 1
ATOM 2342 N N . THR A 1 308 ? -1.031 -8.159 24.912 1.00 90.56 308 THR A N 1
ATOM 2343 C CA . THR A 1 308 ? 0.416 -7.885 24.871 1.00 90.56 308 THR A CA 1
ATOM 2344 C C . THR A 1 308 ? 0.759 -6.554 24.227 1.00 90.56 308 THR A C 1
ATOM 2346 O O . THR A 1 308 ? 0.233 -6.228 23.168 1.00 90.56 308 THR A O 1
ATOM 2349 N N . MET A 1 309 ? 1.705 -5.831 24.830 1.00 86.12 309 MET A N 1
ATOM 2350 C CA . MET A 1 309 ? 2.323 -4.624 24.278 1.00 86.12 309 MET A CA 1
ATOM 2351 C C . MET A 1 309 ? 3.798 -4.881 23.951 1.00 86.12 309 MET A C 1
ATOM 2353 O O . MET A 1 309 ? 4.596 -5.177 24.846 1.00 86.12 309 MET A O 1
ATOM 2357 N N . PHE A 1 310 ? 4.175 -4.731 22.681 1.00 78.50 310 PHE A N 1
ATOM 2358 C CA . PHE A 1 310 ? 5.559 -4.845 22.208 1.00 78.50 310 PHE A CA 1
ATOM 2359 C C . PHE A 1 310 ? 6.051 -3.495 21.685 1.00 78.50 310 PHE A C 1
ATOM 2361 O O . PHE A 1 310 ? 5.401 -2.905 20.835 1.00 78.50 310 PHE A O 1
ATOM 2368 N N . ALA A 1 311 ? 7.190 -2.996 22.174 1.00 71.56 311 ALA A N 1
ATOM 2369 C CA . ALA A 1 311 ? 7.783 -1.755 21.665 1.00 71.56 311 ALA A CA 1
ATOM 2370 C C . ALA A 1 311 ? 8.369 -1.965 20.259 1.00 71.56 311 ALA A C 1
ATOM 2372 O O . ALA A 1 311 ? 9.120 -2.919 20.055 1.00 71.56 311 ALA A O 1
ATOM 2373 N N . THR A 1 312 ? 8.047 -1.072 19.319 1.00 64.38 312 THR A N 1
ATOM 2374 C CA . THR A 1 312 ? 8.501 -1.152 17.916 1.00 64.38 312 THR A CA 1
ATOM 2375 C C . THR A 1 312 ? 9.900 -0.579 17.704 1.00 64.38 312 THR A C 1
ATOM 2377 O O . THR A 1 312 ? 10.590 -0.967 16.769 1.00 64.38 312 THR A O 1
ATOM 2380 N N . ASP A 1 313 ? 10.335 0.328 18.580 1.00 54.75 313 ASP A N 1
ATOM 2381 C CA . ASP A 1 313 ? 11.568 1.092 18.395 1.00 54.75 313 ASP A CA 1
ATOM 2382 C C . ASP A 1 313 ? 12.761 0.492 19.136 1.00 54.75 313 ASP A C 1
ATOM 2384 O O . ASP A 1 313 ? 12.876 0.575 20.363 1.00 54.75 313 ASP A O 1
ATOM 2388 N N . SER A 1 314 ? 13.719 -0.027 18.373 1.00 41.31 314 SER A N 1
ATOM 2389 C CA . SER A 1 314 ? 15.094 0.500 18.361 1.00 41.31 314 SER A CA 1
ATOM 2390 C C . SER A 1 314 ? 15.948 -0.277 17.358 1.00 41.31 314 SER A C 1
ATOM 2392 O O . SER A 1 314 ? 15.969 -1.509 17.363 1.00 41.31 314 SER A O 1
ATOM 2394 N N . ALA A 1 315 ? 16.711 0.444 16.531 1.00 34.78 315 ALA A N 1
ATOM 2395 C CA . ALA A 1 315 ? 17.703 -0.159 15.642 1.00 34.78 315 ALA A CA 1
ATOM 2396 C C . ALA A 1 315 ? 18.662 -1.085 16.432 1.00 34.78 315 ALA A C 1
ATOM 2398 O O . ALA A 1 315 ? 18.978 -0.773 17.584 1.00 34.78 315 ALA A O 1
ATOM 2399 N N . PRO A 1 316 ? 19.168 -2.193 15.843 1.00 29.17 316 PRO A N 1
ATOM 2400 C CA . PRO A 1 316 ? 19.877 -3.270 16.553 1.00 29.17 316 PRO A CA 1
ATOM 2401 C C . PRO A 1 316 ? 21.316 -2.906 16.983 1.00 29.17 316 PRO A C 1
ATOM 2403 O O . PRO A 1 316 ? 22.296 -3.580 16.660 1.00 29.17 316 PRO A O 1
ATOM 2406 N N . ILE A 1 317 ? 21.458 -1.830 17.753 1.00 31.78 317 ILE A N 1
ATOM 2407 C CA . ILE A 1 317 ? 22.716 -1.307 18.270 1.00 31.78 317 ILE A CA 1
ATOM 2408 C C . ILE A 1 317 ? 23.005 -1.966 19.628 1.00 31.78 317 ILE A C 1
ATOM 2410 O O . ILE A 1 317 ? 22.289 -1.785 20.607 1.00 31.78 317 ILE A O 1
ATOM 2414 N N . SER A 1 318 ? 24.112 -2.710 19.701 1.00 29.12 318 SER A N 1
ATOM 2415 C CA . SER A 1 318 ? 24.684 -3.255 20.945 1.00 29.12 318 SER A CA 1
ATOM 2416 C C . SER A 1 318 ? 23.881 -4.346 21.690 1.00 29.12 318 SER A C 1
ATOM 2418 O O . SER A 1 318 ? 23.957 -4.440 22.916 1.00 29.12 318 SER A O 1
ATOM 2420 N N . GLY A 1 319 ? 23.200 -5.249 20.976 1.00 31.09 319 GLY A N 1
ATOM 2421 C CA . GLY A 1 319 ? 22.930 -6.617 21.466 1.00 31.09 319 GLY A CA 1
ATOM 2422 C C . GLY A 1 319 ? 22.034 -6.773 22.708 1.00 31.09 319 GLY A C 1
ATOM 2423 O O . GLY A 1 319 ? 21.946 -7.873 23.251 1.00 31.09 319 GLY A O 1
ATOM 2424 N N . GLN A 1 320 ? 21.363 -5.709 23.153 1.00 29.94 320 GLN A N 1
ATOM 2425 C CA . GLN A 1 320 ? 20.371 -5.727 24.231 1.00 29.94 320 GLN A CA 1
ATOM 2426 C C . GLN A 1 320 ? 18.957 -5.668 23.646 1.00 29.94 320 GLN A C 1
ATOM 2428 O O . GLN A 1 320 ? 18.221 -4.704 23.841 1.00 29.94 320 GLN A O 1
ATOM 2433 N N . LEU A 1 321 ? 18.601 -6.719 22.902 1.00 30.66 321 LEU A N 1
ATOM 2434 C CA . LEU A 1 321 ? 17.244 -6.925 22.395 1.00 30.66 321 LEU A CA 1
ATOM 2435 C C . LEU A 1 321 ? 16.224 -6.871 23.547 1.00 30.66 321 LEU A C 1
ATOM 2437 O O . LEU A 1 321 ? 16.481 -7.380 24.639 1.00 30.66 321 LEU A O 1
ATOM 2441 N N . ASN A 1 322 ? 15.052 -6.302 23.264 1.00 34.31 322 ASN A N 1
ATOM 2442 C CA . ASN A 1 322 ? 13.884 -6.230 24.147 1.00 34.31 322 ASN A CA 1
ATOM 2443 C C . ASN A 1 322 ? 14.073 -5.407 25.441 1.00 34.31 322 ASN A C 1
ATOM 2445 O O . ASN A 1 322 ? 13.854 -5.904 26.549 1.00 34.31 322 ASN A O 1
ATOM 2449 N N . ARG A 1 323 ? 14.330 -4.094 25.315 1.00 36.69 323 ARG A N 1
ATOM 2450 C CA . ARG A 1 323 ? 13.901 -3.134 26.354 1.00 36.69 323 ARG A CA 1
ATOM 2451 C C . ARG A 1 323 ? 12.377 -2.975 26.312 1.00 36.69 323 ARG A C 1
ATOM 2453 O O . ARG A 1 323 ? 11.846 -2.036 25.733 1.00 36.69 323 ARG A O 1
ATOM 2460 N N . VAL A 1 324 ? 11.681 -3.922 26.936 1.00 40.75 324 VAL A N 1
ATOM 2461 C CA . VAL A 1 324 ? 10.223 -3.891 27.114 1.00 40.75 324 VAL A CA 1
ATOM 2462 C C . VAL A 1 324 ? 9.806 -2.617 27.854 1.00 40.75 324 VAL A C 1
ATOM 2464 O O . VAL A 1 324 ? 10.283 -2.399 28.966 1.00 40.75 324 VAL A O 1
ATOM 2467 N N . LEU A 1 325 ? 8.907 -1.835 27.239 1.00 44.62 325 LEU A N 1
ATOM 2468 C CA . LEU A 1 325 ? 8.275 -0.617 27.772 1.00 44.62 325 LEU A CA 1
ATOM 2469 C C . LEU A 1 325 ? 9.284 0.371 28.399 1.00 44.62 325 LEU A C 1
ATOM 2471 O O . LEU A 1 325 ? 9.517 0.369 29.603 1.00 44.62 325 LEU A O 1
ATOM 2475 N N . ALA A 1 326 ? 9.881 1.257 27.595 1.00 40.38 326 ALA A N 1
ATOM 2476 C CA . ALA A 1 326 ? 10.887 2.201 28.096 1.00 40.38 326 ALA A CA 1
ATOM 2477 C C . ALA A 1 326 ? 10.346 3.229 29.117 1.00 40.38 326 ALA A C 1
ATOM 2479 O O . ALA A 1 326 ? 11.121 3.762 29.918 1.00 40.38 326 ALA A O 1
ATOM 2480 N N . GLY A 1 327 ? 9.041 3.521 29.092 1.00 43.53 327 GLY A N 1
ATOM 2481 C CA . GLY A 1 327 ? 8.434 4.594 29.870 1.00 43.53 327 GLY A CA 1
ATOM 2482 C C . GLY A 1 327 ? 7.991 4.213 31.282 1.00 43.53 327 GLY A C 1
ATOM 2483 O O . GLY A 1 327 ? 6.921 3.640 31.480 1.00 43.53 327 GLY A O 1
ATOM 2484 N N . ALA A 1 328 ? 8.759 4.644 32.285 1.00 46.91 328 ALA A N 1
ATOM 2485 C CA . ALA A 1 328 ? 8.349 4.577 33.686 1.00 46.91 328 ALA A CA 1
ATOM 2486 C C . ALA A 1 328 ? 7.140 5.493 33.945 1.00 46.91 328 ALA A C 1
ATOM 2488 O O . ALA A 1 328 ? 7.228 6.713 33.770 1.00 46.91 328 ALA A O 1
ATOM 2489 N N . THR A 1 329 ? 6.023 4.907 34.384 1.00 45.47 329 THR A N 1
ATOM 2490 C CA . THR A 1 329 ? 4.748 5.594 34.649 1.00 45.47 329 THR A CA 1
ATOM 2491 C C . THR A 1 329 ? 4.955 6.870 35.457 1.00 45.47 329 THR A C 1
ATOM 2493 O O . THR A 1 329 ? 5.293 6.813 36.641 1.00 45.47 329 THR A O 1
ATOM 2496 N N . SER A 1 330 ? 4.702 8.032 34.853 1.00 48.47 330 SER A N 1
ATOM 2497 C CA . SER A 1 330 ? 4.464 9.214 35.670 1.00 48.47 330 SER A CA 1
ATOM 2498 C C . SER A 1 330 ? 3.066 9.110 36.253 1.00 48.47 330 SER A C 1
ATOM 2500 O O . SER A 1 330 ? 2.110 9.016 35.487 1.00 48.47 330 SER A O 1
ATOM 2502 N N . SER A 1 331 ? 2.947 9.259 37.572 1.00 50.22 331 SER A N 1
ATOM 2503 C CA . SER A 1 331 ? 1.797 9.965 38.131 1.00 50.22 331 SER A CA 1
ATOM 2504 C C . SER A 1 331 ? 1.695 11.294 37.376 1.00 50.22 331 SER A C 1
ATOM 2506 O O . SER A 1 331 ? 2.578 12.148 37.517 1.00 50.22 331 SER A O 1
ATOM 2508 N N . LEU A 1 332 ? 0.700 11.435 36.500 1.00 54.66 332 LEU A N 1
ATOM 2509 C CA . LEU A 1 332 ? 0.550 12.614 35.642 1.00 54.66 332 LEU A CA 1
ATOM 2510 C C . LEU A 1 332 ? 0.375 13.869 36.502 1.00 54.66 332 LEU A C 1
ATOM 2512 O O . LEU A 1 332 ? 0.989 14.895 36.214 1.00 54.66 332 LEU A O 1
ATOM 2516 N N . GLY A 1 333 ? -0.310 13.707 37.637 1.00 43.44 333 GLY A N 1
ATOM 2517 C CA . GLY A 1 333 ? -0.238 14.594 38.790 1.00 43.44 333 GLY A CA 1
ATOM 2518 C C . GLY A 1 333 ? -1.614 14.991 39.312 1.00 43.44 333 GLY A C 1
ATOM 2519 O O . GLY A 1 333 ? -2.563 15.197 38.561 1.00 43.44 333 GLY A O 1
ATOM 2520 N N . GLY A 1 334 ? -1.721 15.144 40.631 1.00 49.84 334 GLY A N 1
ATOM 2521 C CA . GLY A 1 334 ? -2.873 15.810 41.226 1.00 49.84 334 GLY A CA 1
ATOM 2522 C C . GLY A 1 334 ? -2.764 17.316 41.004 1.00 49.84 334 GLY A C 1
ATOM 2523 O O . GLY A 1 334 ? -1.975 17.977 41.677 1.00 49.84 334 GLY A O 1
ATOM 2524 N N . THR A 1 335 ? -3.561 17.867 40.088 1.00 53.53 335 THR A N 1
ATOM 2525 C CA . THR A 1 335 ? -3.795 19.315 40.016 1.00 53.53 335 THR A CA 1
ATOM 2526 C C . THR A 1 335 ? -5.287 19.612 39.964 1.00 53.53 335 THR A C 1
ATOM 2528 O O . THR A 1 335 ? -6.026 19.009 39.190 1.00 53.53 335 THR A O 1
ATOM 2531 N N . ASP A 1 336 ? -5.723 20.598 40.746 1.00 61.47 336 ASP A N 1
ATOM 2532 C CA . ASP A 1 336 ? -7.084 21.149 40.687 1.00 61.47 336 ASP A CA 1
ATOM 2533 C C . ASP A 1 336 ? -7.245 22.137 39.508 1.00 61.47 336 ASP A C 1
ATOM 2535 O O . ASP A 1 336 ? -8.018 23.097 39.566 1.00 61.47 336 ASP A O 1
ATOM 2539 N N . LEU A 1 337 ? -6.468 21.938 38.434 1.00 69.88 337 LEU A N 1
ATOM 2540 C CA . LEU A 1 337 ? -6.453 22.805 37.262 1.00 69.88 337 LEU A CA 1
ATOM 2541 C C . LEU A 1 337 ? -7.607 22.479 36.317 1.00 69.88 337 LEU A C 1
ATOM 2543 O O . LEU A 1 337 ? -7.908 21.333 35.990 1.00 69.88 337 LEU A O 1
ATOM 2547 N N . GLN A 1 338 ? -8.253 23.545 35.872 1.00 73.12 338 GLN A N 1
ATOM 2548 C CA . GLN A 1 338 ? -9.403 23.521 34.984 1.00 73.12 338 GLN A CA 1
ATOM 2549 C C . GLN A 1 338 ? -8.943 23.507 33.515 1.00 73.12 338 GLN A C 1
ATOM 2551 O O . GLN A 1 338 ? -8.010 24.245 33.197 1.00 73.12 338 GLN A O 1
ATOM 2556 N N . PRO A 1 339 ? -9.612 22.768 32.606 1.00 79.62 339 PRO A N 1
ATOM 2557 C CA . PRO A 1 339 ? -10.839 21.989 32.828 1.00 79.62 339 PRO A CA 1
ATOM 2558 C C . PRO A 1 339 ? -10.685 20.549 33.370 1.00 79.62 339 PRO A C 1
ATOM 2560 O O . PRO A 1 339 ? -11.701 19.996 33.783 1.00 79.62 339 PRO A O 1
ATOM 2563 N N . PHE A 1 340 ? -9.492 19.937 33.423 1.00 83.44 340 PHE A N 1
ATOM 2564 C CA . PHE A 1 340 ? -9.306 18.532 33.858 1.00 83.44 340 PHE A CA 1
ATOM 2565 C C . PHE A 1 340 ? -9.900 18.241 35.248 1.00 83.44 340 PHE A C 1
ATOM 2567 O O . PHE A 1 340 ? -10.514 17.198 35.453 1.00 83.44 340 PHE A O 1
ATOM 2574 N N . ALA A 1 341 ? -9.832 19.194 36.179 1.00 83.44 341 ALA A N 1
ATOM 2575 C CA . ALA A 1 341 ? -10.432 19.096 37.512 1.00 83.44 341 ALA A CA 1
ATOM 2576 C C . ALA A 1 341 ? -11.981 19.069 37.560 1.00 83.44 341 ALA A C 1
ATOM 2578 O O . ALA A 1 341 ? -12.533 18.950 38.652 1.00 83.44 341 ALA A O 1
ATOM 2579 N N . ASN A 1 342 ? -12.689 19.165 36.424 1.00 87.12 342 ASN A N 1
ATOM 2580 C CA . ASN A 1 342 ? -14.138 18.905 36.349 1.00 87.12 342 ASN A CA 1
ATOM 2581 C C . ASN A 1 342 ? -14.488 17.423 36.175 1.00 87.12 342 ASN A C 1
ATOM 2583 O O . ASN A 1 342 ? -15.632 17.043 36.418 1.00 87.12 342 ASN A O 1
ATOM 2587 N N . LEU A 1 343 ? -13.534 16.600 35.731 1.00 89.62 343 LEU A N 1
ATOM 2588 C CA . LEU A 1 343 ? -13.723 15.159 35.604 1.00 89.62 343 LEU A CA 1
ATOM 2589 C C . LEU A 1 343 ? -13.881 14.528 37.001 1.00 89.62 343 LEU A C 1
ATOM 2591 O O . LEU A 1 343 ? -13.315 15.022 37.989 1.00 89.62 343 LEU A O 1
ATOM 2595 N N . SER A 1 344 ? -14.629 13.424 37.093 1.00 91.75 344 SER A N 1
ATOM 2596 C CA . SER A 1 344 ? -14.804 12.686 38.351 1.00 91.75 344 SER A CA 1
ATOM 2597 C C . SER A 1 344 ? -13.449 12.300 38.972 1.00 91.75 344 SER A C 1
ATOM 2599 O O . SER A 1 344 ? -12.451 12.172 38.254 1.00 91.75 344 SER A O 1
ATOM 2601 N N . PRO A 1 345 ? -13.351 12.148 40.308 1.00 90.25 345 PRO A N 1
ATOM 2602 C CA . PRO A 1 345 ? -12.155 11.595 40.947 1.00 90.25 345 PRO A CA 1
ATOM 2603 C C . PRO A 1 345 ? -11.680 10.303 40.273 1.00 90.25 345 PRO A C 1
ATOM 2605 O O . PRO A 1 345 ? -10.490 10.140 40.031 1.00 90.25 345 PRO A O 1
ATOM 2608 N N . GLU A 1 346 ? -12.623 9.442 39.903 1.00 91.19 346 GLU A N 1
ATOM 2609 C CA . GLU A 1 346 ? -12.404 8.165 39.246 1.00 91.19 346 GLU A CA 1
ATOM 2610 C C . GLU A 1 346 ? -11.871 8.344 37.815 1.00 91.19 346 GLU A C 1
ATOM 2612 O O . GLU A 1 346 ? -10.831 7.787 37.476 1.00 91.19 346 GLU A O 1
ATOM 2617 N N . TYR A 1 347 ? -12.489 9.177 36.972 1.00 92.00 347 TYR A N 1
ATOM 2618 C CA . TYR A 1 347 ? -11.993 9.378 35.604 1.00 92.00 347 TYR A CA 1
ATOM 2619 C C . TYR A 1 347 ? -10.637 10.108 35.579 1.00 92.00 347 TYR A C 1
ATOM 2621 O O . TYR A 1 347 ? -9.797 9.815 34.730 1.00 92.00 347 TYR A O 1
ATOM 2629 N N . ARG A 1 348 ? -10.352 10.979 36.560 1.00 88.81 348 ARG A N 1
ATOM 2630 C CA . ARG A 1 348 ? -9.006 11.557 36.748 1.00 88.81 348 ARG A CA 1
ATOM 2631 C C . ARG A 1 348 ? -7.967 10.536 37.199 1.00 88.81 348 ARG A C 1
ATOM 2633 O O . ARG A 1 348 ? -6.805 10.706 36.853 1.00 88.81 348 ARG A O 1
ATOM 2640 N N . GLU A 1 349 ? -8.365 9.500 37.933 1.00 88.06 349 GLU A N 1
ATOM 2641 C CA . GLU A 1 349 ? -7.483 8.399 38.334 1.00 88.06 349 GLU A CA 1
ATOM 2642 C C . GLU A 1 349 ? -7.179 7.472 37.144 1.00 88.06 349 GLU A C 1
ATOM 2644 O O . GLU A 1 349 ? -6.020 7.142 36.902 1.00 88.06 349 GLU A O 1
ATOM 2649 N N . LEU A 1 350 ? -8.191 7.139 36.329 1.00 90.12 350 LEU A N 1
ATOM 2650 C CA . LEU A 1 350 ? -8.026 6.386 35.075 1.00 90.12 350 LEU A CA 1
ATOM 2651 C C . LEU A 1 350 ? -7.102 7.104 34.074 1.00 90.12 350 LEU A C 1
ATOM 2653 O O . LEU A 1 350 ? -6.335 6.475 33.351 1.00 90.12 350 LEU A O 1
ATOM 2657 N N . LEU A 1 351 ? -7.171 8.434 34.044 1.00 88.62 351 LEU A N 1
ATOM 2658 C CA . LEU A 1 351 ? -6.344 9.304 33.206 1.00 88.62 351 LEU A CA 1
ATOM 2659 C C . LEU A 1 351 ? -5.127 9.877 33.954 1.00 88.62 351 LEU A C 1
ATOM 2661 O O . LEU A 1 351 ? -4.501 10.821 33.467 1.00 88.62 351 LEU A O 1
ATOM 2665 N N . GLY A 1 352 ? -4.821 9.349 35.145 1.00 81.44 352 GLY A N 1
ATOM 2666 C CA . GLY A 1 352 ? -3.731 9.790 36.022 1.00 81.44 352 GLY A CA 1
ATOM 2667 C C . GLY A 1 352 ? -2.401 9.080 35.758 1.00 81.44 352 GLY A C 1
ATOM 2668 O O . GLY A 1 352 ? -1.358 9.520 36.248 1.00 81.44 352 GLY A O 1
ATOM 2669 N N . THR A 1 353 ? -2.423 8.027 34.941 1.00 79.12 353 THR A N 1
ATOM 2670 C CA . THR A 1 353 ? -1.268 7.229 34.512 1.00 79.12 353 THR A CA 1
ATOM 2671 C C . THR A 1 353 ? -1.358 6.874 33.023 1.00 79.12 353 THR A C 1
ATOM 2673 O O . THR A 1 353 ? -2.282 7.277 32.314 1.00 79.12 353 THR A O 1
ATOM 2676 N N . GLY A 1 354 ? -0.348 6.161 32.529 1.00 82.50 354 GLY A N 1
ATOM 2677 C CA . GLY A 1 354 ? -0.295 5.639 31.172 1.00 82.50 354 GLY A CA 1
ATOM 2678 C C . GLY A 1 354 ? 1.077 5.069 30.840 1.00 82.50 354 GLY A C 1
ATOM 2679 O O . GLY A 1 354 ? 2.085 5.437 31.455 1.00 82.50 354 GLY A O 1
ATOM 2680 N N . PHE A 1 355 ? 1.115 4.172 29.859 1.00 82.12 355 PHE A N 1
ATOM 2681 C CA . PHE A 1 355 ? 2.358 3.648 29.303 1.00 82.12 355 PHE A CA 1
ATOM 2682 C C . PHE A 1 355 ? 2.770 4.505 28.109 1.00 82.12 355 PHE A C 1
ATOM 2684 O O . PHE A 1 355 ? 1.949 4.849 27.255 1.00 82.12 355 PHE A O 1
ATOM 2691 N N . TYR A 1 356 ? 4.058 4.831 28.042 1.00 75.19 356 TYR A N 1
ATOM 2692 C CA . TYR A 1 356 ? 4.648 5.500 26.892 1.00 75.19 356 TYR A CA 1
ATOM 2693 C C . TYR A 1 356 ? 5.908 4.771 26.428 1.00 75.19 356 TYR A C 1
ATOM 2695 O O . TYR A 1 356 ? 6.598 4.132 27.227 1.00 75.19 356 TYR A O 1
ATOM 2703 N N . ASN A 1 357 ? 6.205 4.873 25.137 1.00 69.56 357 ASN A N 1
ATOM 2704 C CA . ASN A 1 357 ? 7.529 4.573 24.603 1.00 69.56 357 ASN A CA 1
ATOM 2705 C C . ASN A 1 357 ? 8.178 5.892 24.181 1.00 69.56 357 ASN A C 1
ATOM 2707 O O . ASN A 1 357 ? 7.474 6.792 23.731 1.00 69.56 357 ASN A O 1
ATOM 2711 N N . ASP A 1 358 ? 9.485 6.031 24.381 1.00 57.97 358 ASP A N 1
ATOM 2712 C CA . ASP A 1 358 ? 10.178 7.317 24.288 1.00 57.97 358 ASP A CA 1
ATOM 2713 C C . ASP A 1 358 ? 11.440 7.188 23.435 1.00 57.97 358 ASP A C 1
ATOM 2715 O O . ASP A 1 358 ? 12.321 6.378 23.737 1.00 57.97 358 ASP A O 1
ATOM 2719 N N . ALA A 1 359 ? 11.529 7.999 22.380 1.00 51.09 359 ALA A N 1
ATOM 2720 C CA . ALA A 1 359 ? 12.737 8.145 21.578 1.00 51.09 359 ALA A CA 1
ATOM 2721 C C . ALA A 1 359 ? 13.716 9.050 22.339 1.00 51.09 359 ALA A C 1
ATOM 2723 O O . ALA A 1 359 ? 13.755 10.257 22.119 1.00 51.09 359 ALA A O 1
ATOM 2724 N N . ASP A 1 360 ? 14.463 8.471 23.281 1.00 43.09 360 ASP A N 1
ATOM 2725 C CA . ASP A 1 360 ? 15.443 9.197 24.093 1.00 43.09 360 ASP A CA 1
ATOM 2726 C C . ASP A 1 360 ? 16.476 9.925 23.207 1.00 43.09 360 ASP A C 1
ATOM 2728 O O . ASP A 1 360 ? 17.240 9.291 22.471 1.00 43.09 360 ASP A O 1
ATOM 2732 N N . GLU A 1 361 ? 16.536 11.259 23.326 1.00 39.09 361 GLU A N 1
ATOM 2733 C CA . GLU A 1 361 ? 17.498 12.121 22.623 1.00 39.09 361 GLU A CA 1
ATOM 2734 C C . GLU A 1 361 ? 18.960 11.672 22.835 1.00 39.09 361 GLU A C 1
ATOM 2736 O O . GLU A 1 361 ? 19.831 12.007 22.029 1.00 39.09 361 GLU A O 1
ATOM 2741 N N . SER A 1 362 ? 19.259 10.883 23.879 1.00 35.59 362 SER A N 1
ATOM 2742 C CA . SER A 1 362 ? 20.604 10.358 24.153 1.00 35.59 362 SER A CA 1
ATOM 2743 C C . SER A 1 362 ? 21.200 9.500 23.024 1.00 35.59 362 SER A C 1
ATOM 2745 O O . SER A 1 362 ? 22.427 9.433 22.899 1.00 35.59 362 SER A O 1
ATOM 2747 N N . VAL A 1 363 ? 20.377 8.913 22.143 1.00 37.47 363 VAL A N 1
ATOM 2748 C CA . VAL A 1 363 ? 20.867 8.171 20.965 1.00 37.47 363 VAL A CA 1
ATOM 2749 C C . VAL A 1 363 ? 21.584 9.101 19.970 1.00 37.47 363 VAL A C 1
ATOM 2751 O O . VAL A 1 363 ? 22.514 8.667 19.288 1.00 37.47 363 VAL A O 1
ATOM 2754 N N . ALA A 1 364 ? 21.250 10.398 19.940 1.00 34.62 364 ALA A N 1
ATOM 2755 C CA . ALA A 1 364 ? 21.844 11.374 19.024 1.00 34.62 364 ALA A CA 1
ATOM 2756 C C . ALA A 1 364 ? 23.337 11.674 19.283 1.00 34.62 364 ALA A C 1
ATOM 2758 O O . ALA A 1 364 ? 24.013 12.184 18.386 1.00 34.62 364 ALA A O 1
ATOM 2759 N N . ASP A 1 365 ? 23.880 11.350 20.467 1.00 32.16 365 ASP A N 1
ATOM 2760 C CA . ASP A 1 365 ? 25.318 11.508 20.762 1.00 32.16 365 ASP A CA 1
ATOM 2761 C C . ASP A 1 365 ? 26.104 10.181 20.710 1.00 32.16 365 ASP A C 1
ATOM 2763 O O . ASP A 1 365 ? 27.322 10.162 20.915 1.00 32.16 365 ASP A O 1
ATOM 2767 N N . VAL A 1 366 ? 25.464 9.070 20.307 1.00 34.38 366 VAL A N 1
ATOM 2768 C CA . VAL A 1 366 ? 26.167 7.856 19.848 1.00 34.38 366 VAL A CA 1
ATOM 2769 C C . VAL A 1 366 ? 26.708 8.102 18.435 1.00 34.38 366 VAL A C 1
ATOM 2771 O O . VAL A 1 366 ? 26.246 7.552 17.437 1.00 34.38 366 VAL A O 1
ATOM 2774 N N . ARG A 1 367 ? 27.728 8.965 18.350 1.00 31.75 367 ARG A N 1
ATOM 2775 C CA . ARG A 1 367 ? 28.409 9.361 17.109 1.00 31.75 367 ARG A CA 1
ATOM 2776 C C . ARG A 1 367 ? 29.233 8.218 16.508 1.00 31.75 367 ARG A C 1
ATOM 2778 O O . ARG A 1 367 ? 30.466 8.251 16.510 1.00 31.75 367 ARG A O 1
ATOM 2785 N N . LEU A 1 368 ? 28.558 7.234 15.920 1.00 34.28 368 LEU A N 1
ATOM 2786 C CA . LEU A 1 368 ? 29.146 6.394 14.879 1.00 34.28 368 LEU A CA 1
ATOM 2787 C C . LEU A 1 368 ? 29.516 7.322 13.708 1.00 34.28 368 LEU A C 1
ATOM 2789 O O . LEU A 1 368 ? 28.657 7.961 13.105 1.00 34.28 368 LEU A O 1
ATOM 2793 N N . GLY A 1 369 ? 30.823 7.492 13.488 1.00 31.34 369 GLY A N 1
ATOM 2794 C CA . GLY A 1 369 ? 31.392 8.690 12.860 1.00 31.34 369 GLY A CA 1
ATOM 2795 C C . GLY A 1 369 ? 30.729 9.139 11.550 1.00 31.34 369 GLY A C 1
ATOM 2796 O O . GLY A 1 369 ? 30.666 8.381 10.586 1.00 31.34 369 GLY A O 1
ATOM 2797 N N . ASN A 1 370 ? 30.307 10.407 11.522 1.00 32.78 370 ASN A N 1
ATOM 2798 C CA . ASN A 1 370 ? 29.747 11.142 10.378 1.00 32.78 370 ASN A CA 1
ATOM 2799 C C . ASN A 1 370 ? 28.479 10.575 9.706 1.00 32.78 370 ASN A C 1
ATOM 2801 O O . ASN A 1 370 ? 28.033 11.161 8.723 1.00 32.78 370 ASN A O 1
ATOM 2805 N N . TYR A 1 371 ? 27.844 9.524 10.233 1.00 33.31 371 TYR A N 1
ATOM 2806 C CA . TYR A 1 371 ? 26.517 9.117 9.763 1.00 33.31 371 TYR A CA 1
ATOM 2807 C C . TYR A 1 371 ? 25.422 9.921 10.473 1.00 33.31 371 TYR A C 1
ATOM 2809 O O . TYR A 1 371 ? 24.974 9.574 11.563 1.00 33.31 371 TYR A O 1
ATOM 2817 N N . SER A 1 372 ? 24.968 11.000 9.832 1.00 30.88 372 SER A N 1
ATOM 2818 C CA . SER A 1 372 ? 23.664 11.592 10.133 1.00 30.88 372 SER A CA 1
ATOM 2819 C C . SER A 1 372 ? 22.574 10.619 9.685 1.00 30.88 372 SER A C 1
ATOM 2821 O O . SER A 1 372 ? 22.409 10.402 8.482 1.00 30.88 372 SER A O 1
ATOM 2823 N N . ILE A 1 373 ? 21.847 10.026 10.634 1.00 34.03 373 ILE A N 1
ATOM 2824 C CA . ILE A 1 373 ? 20.685 9.180 10.331 1.00 34.03 373 ILE A CA 1
ATOM 2825 C C . ILE A 1 373 ? 19.656 10.056 9.591 1.00 34.03 373 ILE A C 1
ATOM 2827 O O . ILE A 1 373 ? 19.310 11.120 10.111 1.00 34.03 373 ILE A O 1
ATOM 2831 N N . PRO A 1 374 ? 19.183 9.676 8.387 1.00 32.78 374 PRO A N 1
ATOM 2832 C CA . PRO A 1 374 ? 18.193 10.470 7.670 1.00 32.78 374 PRO A CA 1
ATOM 2833 C C . PRO A 1 374 ? 16.903 10.615 8.480 1.00 32.78 374 PRO A C 1
ATOM 2835 O O . PRO A 1 374 ? 16.463 9.672 9.132 1.00 32.78 374 PRO A O 1
ATOM 2838 N N . GLU A 1 375 ? 16.251 11.772 8.377 1.00 37.59 375 GLU A N 1
ATOM 2839 C CA . GLU A 1 375 ? 15.054 12.126 9.161 1.00 37.59 375 GLU A CA 1
ATOM 2840 C C . GLU A 1 375 ? 13.884 11.132 8.963 1.00 37.59 375 GLU A C 1
ATOM 2842 O O . GLU A 1 375 ? 13.058 10.956 9.854 1.00 37.59 375 GLU A O 1
ATOM 2847 N N . ARG A 1 376 ? 13.876 10.397 7.836 1.00 38.25 376 ARG A N 1
ATOM 2848 C CA . ARG A 1 376 ? 12.938 9.300 7.518 1.00 38.25 376 ARG A CA 1
ATOM 2849 C C . ARG A 1 376 ? 13.227 7.950 8.201 1.00 38.25 376 ARG A C 1
ATOM 2851 O O . ARG A 1 376 ? 12.338 7.115 8.248 1.00 38.25 376 ARG A O 1
ATOM 2858 N N . TYR A 1 377 ? 14.436 7.742 8.730 1.00 36.03 377 TYR A N 1
ATOM 2859 C CA . TYR A 1 377 ? 14.868 6.511 9.421 1.00 36.03 377 TYR A CA 1
ATOM 2860 C C . TYR A 1 377 ? 14.876 6.631 10.950 1.00 36.03 377 TYR A C 1
ATOM 2862 O O . TYR A 1 377 ? 15.348 5.741 11.652 1.00 36.03 377 TYR A O 1
ATOM 2870 N N . THR A 1 378 ? 14.323 7.719 11.481 1.00 42.62 378 THR A N 1
ATOM 2871 C CA . THR A 1 378 ? 13.813 7.701 12.853 1.00 42.62 378 THR A CA 1
ATOM 2872 C C . THR A 1 378 ? 12.395 7.151 12.810 1.00 42.62 378 THR A C 1
ATOM 2874 O O . THR A 1 378 ? 11.415 7.894 12.684 1.00 42.62 378 THR A O 1
ATOM 2877 N N . GLU A 1 379 ? 12.332 5.820 12.897 1.00 46.84 379 GLU A N 1
ATOM 2878 C CA . GLU A 1 379 ? 11.161 5.080 13.371 1.00 46.84 379 GLU A CA 1
ATOM 2879 C C . GLU A 1 379 ? 10.591 5.795 14.617 1.00 46.84 379 GLU A C 1
ATOM 2881 O O . GLU A 1 379 ? 11.297 6.512 15.335 1.00 46.84 379 GLU A O 1
ATOM 2886 N N . ARG A 1 380 ? 9.266 5.772 14.763 1.00 54.41 380 ARG A N 1
ATOM 2887 C CA . ARG A 1 380 ? 8.542 6.708 15.634 1.00 54.41 380 ARG A CA 1
ATOM 2888 C C . ARG A 1 380 ? 8.104 6.011 16.922 1.00 54.41 380 ARG A C 1
ATOM 2890 O O . ARG A 1 380 ? 7.006 5.455 16.923 1.00 54.41 380 ARG A O 1
ATOM 2897 N N . ALA A 1 381 ? 8.909 6.124 17.985 1.00 60.03 381 ALA A N 1
ATOM 2898 C CA . ALA A 1 381 ? 8.717 5.503 19.308 1.00 60.03 381 ALA A CA 1
ATOM 2899 C C . ALA A 1 381 ? 7.283 5.066 19.613 1.00 60.03 381 ALA A C 1
ATOM 2901 O O . ALA A 1 381 ? 6.460 5.813 20.149 1.00 60.03 381 ALA A O 1
ATOM 2902 N N . GLY A 1 382 ? 7.022 3.810 19.254 1.00 71.94 382 GLY A N 1
ATOM 2903 C CA . GLY A 1 382 ? 5.700 3.210 19.258 1.00 71.94 382 GLY A CA 1
ATOM 2904 C C . GLY A 1 382 ? 5.655 1.851 19.940 1.00 71.94 382 GLY A C 1
ATOM 2905 O O . GLY A 1 382 ? 6.634 1.388 20.543 1.00 71.94 382 GLY A O 1
ATOM 2906 N N . TYR A 1 383 ? 4.482 1.234 19.880 1.00 79.38 383 TYR A N 1
ATOM 2907 C CA . TYR A 1 383 ? 4.241 -0.130 20.322 1.00 79.38 383 TYR A CA 1
ATOM 2908 C C . TYR A 1 383 ? 3.001 -0.738 19.668 1.00 79.38 383 TYR A C 1
ATOM 2910 O O . TYR A 1 383 ? 2.006 -0.061 19.409 1.00 79.38 383 TYR A O 1
ATOM 2918 N N . ASP A 1 384 ? 3.053 -2.052 19.505 1.00 85.56 384 ASP A N 1
ATOM 2919 C CA . ASP A 1 384 ? 1.953 -2.875 19.030 1.00 85.56 384 ASP A CA 1
ATOM 2920 C C . ASP A 1 384 ? 1.152 -3.378 20.231 1.00 85.56 384 ASP A C 1
ATOM 2922 O O . ASP A 1 384 ? 1.664 -4.150 21.047 1.00 85.56 384 ASP A O 1
ATOM 2926 N N . LEU A 1 385 ? -0.108 -2.950 20.341 1.00 91.44 385 LEU A N 1
ATOM 2927 C CA . LEU A 1 385 ? -1.096 -3.539 21.241 1.00 91.44 385 LEU A CA 1
ATOM 2928 C C . LEU A 1 385 ? -1.773 -4.703 20.513 1.00 91.44 385 LEU A C 1
ATOM 2930 O O . LEU A 1 385 ? -2.542 -4.502 19.576 1.00 91.44 385 LEU A O 1
ATOM 2934 N N . THR A 1 386 ? -1.499 -5.928 20.952 1.00 94.25 386 THR A N 1
ATOM 2935 C CA . THR A 1 386 ? -2.208 -7.122 20.481 1.00 94.25 386 THR A CA 1
ATOM 2936 C C . THR A 1 386 ? -3.375 -7.413 21.412 1.00 94.25 386 THR A C 1
ATOM 2938 O O . THR A 1 386 ? -3.177 -7.875 22.538 1.00 94.25 386 THR A O 1
ATOM 2941 N N . LEU A 1 387 ? -4.587 -7.168 20.918 1.00 96.44 387 LEU A N 1
ATOM 2942 C CA . LEU A 1 387 ? -5.823 -7.639 21.526 1.00 96.44 387 LEU A CA 1
ATOM 2943 C C . LEU A 1 387 ? -5.933 -9.154 21.332 1.00 96.44 387 LEU A C 1
ATOM 2945 O O . LEU A 1 387 ? -5.744 -9.648 20.222 1.00 96.44 387 LEU A O 1
ATOM 2949 N N . THR A 1 388 ? -6.267 -9.886 22.390 1.00 95.75 388 THR A N 1
ATOM 2950 C CA . THR A 1 388 ? -6.397 -11.353 22.403 1.00 95.75 388 THR A CA 1
ATOM 2951 C C . THR A 1 388 ? -7.790 -11.809 22.847 1.00 95.75 388 THR A C 1
ATOM 2953 O O . THR A 1 388 ? -8.579 -11.027 23.386 1.00 95.75 388 THR A O 1
ATOM 2956 N N . GLY A 1 389 ? -8.108 -13.090 22.638 1.00 91.81 389 GLY A N 1
ATOM 2957 C CA . GLY A 1 389 ? -9.372 -13.686 23.088 1.00 91.81 389 GLY A CA 1
ATOM 2958 C C . GLY A 1 389 ? -10.592 -13.256 22.268 1.00 91.81 389 GLY A C 1
ATOM 2959 O O . GLY A 1 389 ? -11.717 -13.305 22.767 1.00 91.81 389 GLY A O 1
ATOM 2960 N N . LEU A 1 390 ? -10.375 -12.821 21.025 1.00 93.94 390 LEU A N 1
ATOM 2961 C CA . LEU A 1 390 ? -11.443 -12.474 20.094 1.00 93.94 390 LEU A CA 1
ATOM 2962 C C . LEU A 1 390 ? -12.154 -13.734 19.578 1.00 93.94 390 LEU A C 1
ATOM 2964 O O . LEU A 1 390 ? -11.617 -14.842 19.608 1.00 93.94 390 LEU A O 1
ATOM 2968 N N . THR A 1 391 ? -13.380 -13.560 19.094 1.00 91.88 391 THR A N 1
ATOM 2969 C CA . THR A 1 391 ? -14.172 -14.603 18.436 1.00 91.88 391 THR A CA 1
ATOM 2970 C C . THR A 1 391 ? -14.291 -14.260 16.951 1.00 91.88 391 THR A C 1
ATOM 2972 O O . THR A 1 391 ? -14.943 -13.263 16.638 1.00 91.88 391 THR A O 1
ATOM 2975 N N . PRO A 1 392 ? -13.702 -15.054 16.037 1.00 88.88 392 PRO A N 1
ATOM 2976 C CA . PRO A 1 392 ? -13.862 -14.851 14.601 1.00 88.88 392 PRO A CA 1
ATOM 2977 C C . PRO A 1 392 ? -15.334 -14.753 14.179 1.00 88.88 392 PRO A C 1
ATOM 2979 O O . PRO A 1 392 ? -16.162 -15.566 14.594 1.00 88.88 392 PRO A O 1
ATOM 2982 N N . GLY A 1 393 ? -15.657 -13.749 13.365 1.00 78.56 393 GLY A N 1
ATOM 2983 C CA . GLY A 1 393 ? -17.015 -13.423 12.927 1.00 78.56 393 GLY A CA 1
ATOM 2984 C C . GLY A 1 393 ? -17.855 -12.613 13.924 1.00 78.56 393 GLY A C 1
ATOM 2985 O O . GLY A 1 393 ? -19.014 -12.339 13.625 1.00 78.56 393 GLY A O 1
ATOM 2986 N N . ALA A 1 394 ? -17.316 -12.223 15.086 1.00 83.25 394 ALA A N 1
ATOM 2987 C CA . ALA A 1 394 ? -17.978 -11.287 15.997 1.00 83.25 394 ALA A CA 1
ATOM 2988 C C . ALA A 1 394 ? -17.505 -9.841 15.775 1.00 83.25 394 ALA A C 1
ATOM 2990 O O . ALA A 1 394 ? -16.325 -9.591 15.519 1.00 83.25 394 ALA A O 1
ATOM 2991 N N . GLU A 1 395 ? -18.430 -8.895 15.928 1.00 88.31 395 GLU A N 1
ATOM 2992 C CA . GLU A 1 395 ? -18.154 -7.458 15.904 1.00 88.31 395 GLU A CA 1
ATOM 2993 C C . GLU A 1 395 ? -17.665 -6.953 17.270 1.00 88.31 395 GLU A C 1
ATOM 2995 O O . GLU A 1 395 ? -18.145 -7.370 18.332 1.00 88.31 395 GLU A O 1
ATOM 3000 N N . TYR A 1 396 ? -16.726 -6.011 17.240 1.00 93.75 396 TYR A N 1
ATOM 3001 C CA . TYR A 1 396 ? -16.122 -5.402 18.418 1.00 93.75 396 TYR A CA 1
ATOM 3002 C C . TYR A 1 396 ? -16.062 -3.878 18.301 1.00 93.75 396 TYR A C 1
ATOM 3004 O O . TYR A 1 396 ? -15.720 -3.339 17.252 1.00 93.75 396 TYR A O 1
ATOM 3012 N N . GLU A 1 397 ? -16.323 -3.190 19.413 1.00 96.44 397 GLU A N 1
ATOM 3013 C CA . GLU A 1 397 ? -15.961 -1.788 19.631 1.00 96.44 397 GLU A CA 1
ATOM 3014 C C . GLU A 1 397 ? -14.711 -1.735 20.519 1.00 96.44 397 GLU A C 1
ATOM 3016 O O . GLU A 1 397 ? -14.732 -2.190 21.668 1.00 96.44 397 GLU A O 1
ATOM 3021 N N . VAL A 1 398 ? -13.623 -1.160 20.007 1.00 97.62 398 VAL A N 1
ATOM 3022 C CA . VAL A 1 398 ? -12.438 -0.801 20.796 1.00 97.62 398 VAL A CA 1
ATOM 3023 C C . VAL A 1 398 ? -12.479 0.690 21.125 1.00 97.62 398 VAL A C 1
ATOM 3025 O O . VAL A 1 398 ? -12.826 1.512 20.279 1.00 97.62 398 VAL A O 1
ATOM 3028 N N . GLN A 1 399 ? -12.116 1.060 22.352 1.00 98.31 399 GLN A N 1
ATOM 3029 C CA . GLN A 1 399 ? -11.965 2.452 22.772 1.00 98.31 399 GLN A CA 1
ATOM 3030 C C . GLN A 1 399 ? -10.595 2.659 23.418 1.00 98.31 399 GLN A C 1
ATOM 3032 O O . GLN A 1 399 ? -10.230 1.913 24.324 1.00 98.31 399 GLN A O 1
ATOM 3037 N N . LEU A 1 400 ? -9.858 3.682 22.983 1.00 98.25 400 LEU A N 1
ATOM 3038 C CA . LEU A 1 400 ? -8.525 4.022 23.488 1.00 98.25 400 LEU A CA 1
ATOM 3039 C C . LEU A 1 400 ? -8.519 5.452 24.039 1.00 98.25 400 LEU A C 1
ATOM 3041 O O . LEU A 1 400 ? -9.162 6.332 23.465 1.00 98.25 400 LEU A O 1
ATOM 3045 N N . PHE A 1 401 ? -7.780 5.682 25.126 1.00 96.69 401 PHE A N 1
ATOM 3046 C CA . PHE A 1 401 ? -7.689 6.967 25.825 1.00 96.69 401 PHE A CA 1
ATOM 3047 C C . PHE A 1 401 ? -6.229 7.411 25.950 1.00 96.69 401 PHE A C 1
ATOM 3049 O O . PHE A 1 401 ? -5.394 6.656 26.454 1.00 96.69 401 PHE A O 1
ATOM 3056 N N . VAL A 1 402 ? -5.924 8.651 25.564 1.00 90.88 402 VAL A N 1
ATOM 3057 C CA . VAL A 1 402 ? -4.598 9.262 25.744 1.00 90.88 402 VAL A CA 1
ATOM 3058 C C . VAL A 1 402 ? -4.743 10.580 26.500 1.00 90.88 402 VAL A C 1
ATOM 3060 O O . VAL A 1 402 ? -5.570 11.420 26.147 1.00 90.88 402 VAL A O 1
ATOM 3063 N N . ASN A 1 403 ? -3.954 10.771 27.556 1.00 87.88 403 ASN A N 1
ATOM 3064 C CA . ASN A 1 403 ? -4.007 11.983 28.366 1.00 87.88 403 ASN A CA 1
ATOM 3065 C C . ASN A 1 403 ? -2.626 12.338 28.922 1.00 87.88 403 ASN A C 1
ATOM 3067 O O . ASN A 1 403 ? -2.081 11.618 29.751 1.00 87.88 403 ASN A O 1
ATOM 3071 N N . ASP A 1 404 ? -2.104 13.493 28.521 1.00 80.50 404 ASP A N 1
ATOM 3072 C CA . ASP A 1 404 ? -1.110 14.236 29.286 1.00 80.50 404 ASP A CA 1
ATOM 3073 C C . ASP A 1 404 ? -1.579 15.693 29.375 1.00 80.50 404 ASP A C 1
ATOM 3075 O O . ASP A 1 404 ? -1.410 16.494 28.457 1.00 80.50 404 ASP A O 1
ATOM 3079 N N . TYR A 1 405 ? -2.234 16.027 30.489 1.00 66.50 405 TYR A N 1
ATOM 3080 C CA . TYR A 1 405 ? -2.788 17.365 30.714 1.00 66.50 405 TYR A CA 1
ATOM 3081 C C . TYR A 1 405 ? -1.701 18.423 30.986 1.00 66.50 405 TYR A C 1
ATOM 3083 O O . TYR A 1 405 ? -1.989 19.629 31.022 1.00 66.50 405 TYR A O 1
ATOM 3091 N N . ARG A 1 406 ? -0.459 17.986 31.236 1.00 61.91 406 ARG A N 1
ATOM 3092 C CA . ARG A 1 406 ? 0.703 18.864 31.383 1.00 61.91 406 ARG A CA 1
ATOM 3093 C C . ARG A 1 406 ? 1.033 19.471 30.021 1.00 61.91 406 ARG A C 1
ATOM 3095 O O . ARG A 1 406 ? 0.618 18.975 28.978 1.00 61.91 406 ARG A O 1
ATOM 3102 N N . THR A 1 407 ? 1.838 20.526 30.022 1.00 55.56 407 THR A N 1
ATOM 3103 C CA . THR A 1 407 ? 2.620 20.868 28.823 1.00 55.56 407 THR A CA 1
ATOM 3104 C C . THR A 1 407 ? 4.117 20.811 29.095 1.00 55.56 407 THR A C 1
ATOM 3106 O O . THR A 1 407 ? 4.890 21.169 28.223 1.00 55.56 407 THR A O 1
ATOM 3109 N N . ASP A 1 408 ? 4.548 20.390 30.285 1.00 49.06 408 ASP A N 1
ATOM 3110 C CA . ASP A 1 408 ? 5.941 20.269 30.700 1.00 49.06 408 ASP A CA 1
ATOM 3111 C C . ASP A 1 408 ? 6.265 18.853 31.194 1.00 49.06 408 ASP A C 1
ATOM 3113 O O . ASP A 1 408 ? 5.561 18.278 32.027 1.00 49.06 408 ASP A O 1
ATOM 3117 N N . ARG A 1 409 ? 7.382 18.297 30.711 1.00 44.69 409 ARG A N 1
ATOM 3118 C CA . ARG A 1 409 ? 7.982 17.082 31.268 1.00 44.69 409 ARG A CA 1
ATOM 3119 C C . ARG A 1 409 ? 9.489 17.262 31.461 1.00 44.69 409 ARG A C 1
ATOM 3121 O O . ARG A 1 409 ? 10.112 18.195 30.962 1.00 44.69 409 ARG A O 1
ATOM 3128 N N . ILE A 1 410 ? 10.040 16.397 32.304 1.00 45.34 410 ILE A N 1
ATOM 3129 C CA . ILE A 1 410 ? 11.350 16.498 32.951 1.00 45.34 410 ILE A CA 1
ATOM 3130 C C . ILE A 1 410 ? 12.480 16.760 31.936 1.00 45.34 410 ILE A C 1
ATOM 3132 O O . ILE A 1 410 ? 12.843 15.880 31.165 1.00 45.34 410 ILE A O 1
ATOM 3136 N N . GLY A 1 411 ? 13.086 17.950 32.009 1.00 39.66 411 GLY A N 1
ATOM 3137 C CA . GLY A 1 411 ? 14.362 18.286 31.357 1.00 39.66 411 GLY A CA 1
ATOM 3138 C C . GLY A 1 411 ? 14.281 19.086 30.051 1.00 39.66 411 GLY A C 1
ATOM 3139 O O . GLY A 1 411 ? 15.278 19.697 29.673 1.00 39.66 411 GLY A O 1
ATOM 3140 N N . THR A 1 412 ? 13.123 19.142 29.393 1.00 45.41 412 THR A N 1
ATOM 3141 C CA . THR A 1 412 ? 12.971 19.661 28.018 1.00 45.41 412 THR A CA 1
ATOM 3142 C C . THR A 1 412 ? 11.942 20.799 27.918 1.00 45.41 412 THR A C 1
ATOM 3144 O O . THR A 1 412 ? 11.419 21.285 28.923 1.00 45.41 412 THR A O 1
ATOM 3147 N N . ARG A 1 413 ? 11.722 21.328 26.705 1.00 49.78 413 ARG A N 1
ATOM 3148 C CA . ARG A 1 413 ? 10.759 22.416 26.454 1.00 49.78 413 ARG A CA 1
ATOM 3149 C C . ARG A 1 413 ? 9.328 21.892 26.361 1.00 49.78 413 ARG A C 1
ATOM 3151 O O . ARG A 1 413 ? 9.098 20.741 26.021 1.00 49.78 413 ARG A O 1
ATOM 3158 N N . ALA A 1 414 ? 8.374 22.786 26.607 1.00 53.53 414 ALA A N 1
ATOM 3159 C CA . ALA A 1 414 ? 6.960 22.479 26.480 1.00 53.53 414 ALA A CA 1
ATOM 3160 C C . ALA A 1 414 ? 6.543 22.218 25.023 1.00 53.53 414 ALA A C 1
ATOM 3162 O O . ALA A 1 414 ? 6.771 23.072 24.164 1.00 53.53 414 ALA A O 1
ATOM 3163 N N . ASN A 1 415 ? 5.894 21.078 24.771 1.00 59.53 415 ASN A N 1
ATOM 3164 C CA . ASN A 1 415 ? 5.400 20.673 23.455 1.00 59.53 415 ASN A CA 1
ATOM 3165 C C . ASN A 1 415 ? 3.891 20.344 23.528 1.00 59.53 415 ASN A C 1
ATOM 3167 O O . ASN A 1 415 ? 3.522 19.241 23.925 1.00 59.53 415 ASN A O 1
ATOM 3171 N N . PRO A 1 416 ? 3.001 21.300 23.203 1.00 62.19 416 PRO A N 1
ATOM 3172 C CA . PRO A 1 416 ? 1.552 21.124 23.336 1.00 62.19 416 PRO A CA 1
ATOM 3173 C C . PRO A 1 416 ? 0.906 20.301 22.206 1.00 62.19 416 PRO A C 1
ATOM 3175 O O . PRO A 1 416 ? -0.269 19.962 22.315 1.00 62.19 416 PRO A O 1
ATOM 3178 N N . ASP A 1 417 ? 1.643 19.992 21.132 1.00 67.56 417 ASP A N 1
ATOM 3179 C CA . ASP A 1 417 ? 1.136 19.315 19.926 1.00 67.56 417 ASP A CA 1
ATOM 3180 C C . ASP A 1 417 ? 1.407 17.788 19.921 1.00 67.56 417 ASP A C 1
ATOM 3182 O O . ASP A 1 417 ? 1.289 17.134 18.880 1.00 67.56 417 ASP A O 1
ATOM 3186 N N . LEU A 1 418 ? 1.782 17.197 21.065 1.00 75.88 418 LEU A N 1
ATOM 3187 C CA . LEU A 1 418 ? 2.054 15.757 21.169 1.00 75.88 418 LEU A CA 1
ATOM 3188 C C . LEU A 1 418 ? 0.804 14.907 20.882 1.00 75.88 418 LEU A C 1
ATOM 3190 O O . LEU A 1 418 ? -0.305 15.177 21.356 1.00 75.88 418 LEU A O 1
ATOM 3194 N N . THR A 1 419 ? 1.005 13.863 20.079 1.00 80.88 419 THR A N 1
ATOM 3195 C CA . THR A 1 419 ? -0.048 13.001 19.533 1.00 80.88 419 THR A CA 1
ATOM 3196 C C . THR A 1 419 ? 0.385 11.539 19.523 1.00 80.88 419 THR A C 1
ATOM 3198 O O . THR A 1 419 ? 1.550 11.232 19.274 1.00 80.88 419 THR A O 1
ATOM 3201 N N . THR A 1 420 ? -0.565 10.631 19.744 1.00 85.38 420 THR A N 1
ATOM 3202 C CA . THR A 1 420 ? -0.431 9.211 19.393 1.00 85.38 420 THR A CA 1
ATOM 3203 C C . THR A 1 420 ? -1.281 8.964 18.156 1.00 85.38 420 THR A C 1
ATOM 3205 O O . THR A 1 420 ? -2.490 9.198 18.177 1.00 85.38 420 THR A O 1
ATOM 3208 N N . ILE A 1 421 ? -0.657 8.488 17.086 1.00 85.81 421 ILE A N 1
ATOM 3209 C CA . ILE A 1 421 ? -1.348 7.929 15.929 1.00 85.81 421 ILE A CA 1
ATOM 3210 C C . ILE A 1 421 ? -1.653 6.472 16.264 1.00 85.81 421 ILE A C 1
ATOM 3212 O O . ILE A 1 421 ? -0.748 5.699 16.570 1.00 85.81 421 ILE A O 1
ATOM 3216 N N . VAL A 1 422 ? -2.931 6.123 16.245 1.00 88.81 422 VAL A N 1
ATOM 3217 C CA . VAL A 1 422 ? -3.437 4.763 16.413 1.00 88.81 422 VAL A CA 1
ATOM 3218 C C . VAL A 1 422 ? -3.836 4.277 15.030 1.00 88.81 422 VAL A C 1
ATOM 3220 O O . VAL A 1 422 ? -4.603 4.953 14.344 1.00 88.81 422 VAL A O 1
ATOM 3223 N N . ARG A 1 423 ? -3.289 3.143 14.594 1.00 85.12 423 ARG A N 1
ATOM 3224 C CA . ARG A 1 423 ? -3.515 2.635 13.240 1.00 85.12 423 ARG A CA 1
ATOM 3225 C C . ARG A 1 423 ? -3.540 1.120 13.166 1.00 85.12 423 ARG A C 1
ATOM 3227 O O . ARG A 1 423 ? -2.928 0.429 13.976 1.00 85.12 423 ARG A O 1
ATOM 3234 N N . ASP A 1 424 ? -4.233 0.622 12.161 1.00 83.06 424 ASP A N 1
ATOM 3235 C CA . ASP A 1 424 ? -4.240 -0.779 11.768 1.00 83.06 424 ASP A CA 1
ATOM 3236 C C . ASP A 1 424 ? -4.135 -0.882 10.237 1.00 83.06 424 ASP A C 1
ATOM 3238 O O . ASP A 1 424 ? -4.002 0.129 9.546 1.00 83.06 424 ASP A O 1
ATOM 3242 N N . ALA A 1 425 ? -4.188 -2.098 9.695 1.00 68.50 425 ALA A N 1
ATOM 3243 C CA . ALA A 1 425 ? -3.985 -2.341 8.269 1.00 68.50 425 ALA A CA 1
ATOM 3244 C C . ALA A 1 425 ? -5.009 -1.654 7.337 1.00 68.50 425 ALA A C 1
ATOM 3246 O O . ALA A 1 425 ? -4.779 -1.640 6.133 1.00 68.50 425 ALA A O 1
ATOM 3247 N N . GLY A 1 426 ? -6.111 -1.086 7.849 1.00 66.38 426 GLY A N 1
ATOM 3248 C CA . GLY A 1 426 ? -7.132 -0.412 7.041 1.00 66.38 426 GLY A CA 1
ATOM 3249 C C . GLY A 1 426 ? -7.572 0.970 7.527 1.00 66.38 426 GLY A C 1
ATOM 3250 O O . GLY A 1 426 ? -8.615 1.443 7.068 1.00 66.38 426 GLY A O 1
ATOM 3251 N N . GLY A 1 427 ? -6.833 1.624 8.429 1.00 72.38 427 GLY A N 1
ATOM 3252 C CA . GLY A 1 427 ? -7.115 3.002 8.844 1.00 72.38 427 GLY A CA 1
ATOM 3253 C C . GLY A 1 427 ? -6.172 3.542 9.925 1.00 72.38 427 GLY A C 1
ATOM 3254 O O . GLY A 1 427 ? -5.675 2.791 10.762 1.00 72.38 427 GLY A O 1
ATOM 3255 N N . GLU A 1 428 ? -5.956 4.863 9.939 1.00 85.69 428 GLU A N 1
ATOM 3256 C CA . GLU A 1 428 ? -5.259 5.558 11.031 1.00 85.69 428 GLU A CA 1
ATOM 3257 C C . GLU A 1 428 ? -6.043 6.751 11.583 1.00 85.69 428 GLU A C 1
ATOM 3259 O O . GLU A 1 428 ? -6.850 7.374 10.892 1.00 85.69 428 GLU A O 1
ATOM 3264 N N . VAL A 1 429 ? -5.782 7.082 12.848 1.00 86.25 429 VAL A N 1
ATOM 3265 C CA . VAL A 1 429 ? -6.380 8.217 13.548 1.00 86.25 429 VAL A CA 1
ATOM 3266 C C . VAL A 1 429 ? -5.402 8.812 14.565 1.00 86.25 429 VAL A C 1
ATOM 3268 O O . VAL A 1 429 ? -4.722 8.096 15.293 1.00 86.25 429 VAL A O 1
ATOM 3271 N N . SER A 1 430 ? -5.320 10.143 14.632 1.00 89.19 430 SER A N 1
ATOM 3272 C CA . SER A 1 430 ? -4.392 10.858 15.521 1.00 89.19 430 SER A CA 1
ATOM 3273 C C . SER A 1 430 ? -5.110 11.438 16.739 1.00 89.19 430 SER A C 1
ATOM 3275 O O . SER A 1 430 ? -6.007 12.270 16.592 1.00 89.19 430 SER A O 1
ATOM 3277 N N . LEU A 1 431 ? -4.706 11.021 17.941 1.00 89.69 431 LEU A N 1
ATOM 3278 C CA . LEU A 1 431 ? -5.223 11.523 19.214 1.00 89.69 431 LEU A CA 1
ATOM 3279 C C . LEU A 1 431 ? -4.189 12.432 19.881 1.00 89.69 431 LEU A C 1
ATOM 3281 O O . LEU A 1 431 ? -3.051 12.024 20.117 1.00 89.69 431 LEU A O 1
ATOM 3285 N N . ARG A 1 432 ? -4.589 13.647 20.259 1.00 88.31 432 ARG A N 1
ATOM 3286 C CA . ARG A 1 432 ? -3.752 14.563 21.045 1.00 88.31 432 ARG A CA 1
ATOM 3287 C C . ARG A 1 432 ? -3.694 14.139 22.503 1.00 88.31 432 ARG A C 1
ATOM 3289 O O . ARG A 1 432 ? -4.733 13.936 23.130 1.00 88.31 432 ARG A O 1
ATOM 3296 N N . HIS A 1 433 ? -2.491 14.126 23.075 1.00 85.31 433 HIS A N 1
ATOM 3297 C CA . HIS A 1 433 ? -2.303 13.929 24.520 1.00 85.31 433 HIS A CA 1
ATOM 3298 C C . HIS A 1 433 ? -2.916 15.085 25.318 1.00 85.31 433 HIS A C 1
ATOM 3300 O O . HIS A 1 433 ? -3.407 14.878 26.423 1.00 85.31 433 HIS A O 1
ATOM 3306 N N . ASN A 1 434 ? -2.947 16.278 24.719 1.00 83.25 434 ASN A N 1
ATOM 3307 C CA . ASN A 1 434 ? -3.536 17.495 25.258 1.00 83.25 434 ASN A CA 1
ATOM 3308 C C . ASN A 1 434 ? -4.422 18.144 24.176 1.00 83.25 434 ASN A C 1
ATOM 3310 O O . ASN A 1 434 ? -3.915 18.702 23.203 1.00 83.25 434 ASN A O 1
ATOM 3314 N N . ALA A 1 435 ? -5.751 18.049 24.288 1.00 86.00 435 ALA A N 1
ATOM 3315 C CA . ALA A 1 435 ? -6.654 18.395 23.183 1.00 86.00 435 ALA A CA 1
ATOM 3316 C C . ALA A 1 435 ? -6.553 19.873 22.748 1.00 86.00 435 ALA A C 1
ATOM 3318 O O . ALA A 1 435 ? -6.514 20.172 21.548 1.00 86.00 435 ALA A O 1
ATOM 3319 N N . ALA A 1 436 ? -6.480 20.789 23.721 1.00 83.19 436 ALA A N 1
ATOM 3320 C CA . ALA A 1 436 ? -6.422 22.235 23.497 1.00 83.19 436 ALA A CA 1
ATOM 3321 C C . ALA A 1 436 ? -4.995 22.819 23.450 1.00 83.19 436 ALA A C 1
ATOM 3323 O O . ALA A 1 436 ? -4.849 24.020 23.221 1.00 83.19 436 ALA A O 1
ATOM 3324 N N . GLY A 1 437 ? -3.955 22.009 23.677 1.00 77.00 437 GLY A N 1
ATOM 3325 C CA . GLY A 1 437 ? -2.563 22.462 23.751 1.00 77.00 437 GLY A CA 1
ATOM 3326 C C . GLY A 1 437 ? -2.265 23.370 24.954 1.00 77.00 437 GLY A C 1
ATOM 3327 O O . GLY A 1 437 ? -1.480 24.312 24.839 1.00 77.00 437 GLY A O 1
ATOM 3328 N N . ALA A 1 438 ? -2.926 23.142 26.093 1.00 77.50 438 ALA A N 1
ATOM 3329 C CA . ALA A 1 438 ? -2.902 24.028 27.256 1.00 77.50 438 ALA A CA 1
ATOM 3330 C C . ALA A 1 438 ? -2.842 23.267 28.592 1.00 77.50 438 ALA A C 1
ATOM 3332 O O . ALA A 1 438 ? -3.453 22.210 28.753 1.00 77.50 438 ALA A O 1
ATOM 3333 N N . TYR A 1 439 ? -2.154 23.851 29.579 1.00 76.31 439 TYR A N 1
ATOM 3334 C CA . TYR A 1 439 ? -2.094 23.346 30.955 1.00 76.31 439 TYR A CA 1
ATOM 3335 C C . TYR A 1 439 ? -3.489 23.046 31.518 1.00 76.31 439 TYR A C 1
ATOM 3337 O O . TYR A 1 439 ? -4.329 23.941 31.604 1.00 76.31 439 TYR A O 1
ATOM 3345 N N . GLY A 1 440 ? -3.717 21.804 31.949 1.00 76.50 440 GLY A N 1
ATOM 3346 C CA . GLY A 1 440 ? -4.987 21.387 32.548 1.00 76.50 440 GLY A CA 1
ATOM 3347 C C . GLY A 1 440 ? -6.096 21.079 31.541 1.00 76.50 440 GLY A C 1
ATOM 3348 O O . GLY A 1 440 ? -7.204 20.762 31.965 1.00 76.50 440 GLY A O 1
ATOM 3349 N N . SER A 1 441 ? -5.837 21.131 30.231 1.00 83.94 441 SER A N 1
ATOM 3350 C CA . SER A 1 441 ? -6.727 20.512 29.243 1.00 83.94 441 SER A CA 1
ATOM 3351 C C . SER A 1 441 ? -6.585 18.991 29.309 1.00 83.94 441 SER A C 1
ATOM 3353 O O . SER A 1 441 ? -5.462 18.504 29.214 1.00 83.94 441 SER A O 1
ATOM 3355 N N . PRO A 1 442 ? -7.685 18.224 29.376 1.00 88.31 442 PRO A N 1
ATOM 3356 C CA . PRO A 1 442 ? -7.661 16.804 29.061 1.00 88.31 442 PRO A CA 1
ATOM 3357 C C . PRO A 1 442 ? -7.116 16.517 27.654 1.00 88.31 442 PRO A C 1
ATOM 3359 O O . PRO A 1 442 ? -7.108 17.393 26.776 1.00 88.31 442 PRO A O 1
ATOM 3362 N N . GLY A 1 443 ? -6.703 15.270 27.447 1.00 90.25 443 GLY A N 1
ATOM 3363 C CA . GLY A 1 443 ? -6.409 14.694 26.139 1.00 90.25 443 GLY A CA 1
ATOM 3364 C C . GLY A 1 443 ? -7.653 14.243 25.373 1.00 90.25 443 GLY A C 1
ATOM 3365 O O . GLY A 1 443 ? -8.717 14.869 25.433 1.00 90.25 443 GLY A O 1
ATOM 3366 N N . GLN A 1 444 ? -7.510 13.152 24.625 1.00 94.75 444 GLN A N 1
ATOM 3367 C CA . GLN A 1 444 ? -8.533 12.646 23.715 1.00 94.75 444 GLN A CA 1
ATOM 3368 C C . GLN A 1 444 ? -8.756 11.140 23.857 1.00 94.75 444 GLN A C 1
ATOM 3370 O O . GLN A 1 444 ? -7.897 10.392 24.324 1.00 94.75 444 GLN A O 1
ATOM 3375 N N . TYR A 1 445 ? -9.918 10.696 23.394 1.00 97.38 445 TYR A N 1
ATOM 3376 C CA . TYR A 1 445 ? -10.237 9.292 23.180 1.00 97.38 445 TYR A CA 1
ATOM 3377 C C . TYR A 1 445 ? -10.665 9.054 21.736 1.00 97.38 445 TYR A C 1
ATOM 3379 O O . TYR A 1 445 ? -11.107 9.969 21.039 1.00 97.38 445 TYR A O 1
ATOM 3387 N N . VAL A 1 446 ? -10.585 7.805 21.293 1.00 97.56 446 VAL A N 1
ATOM 3388 C CA . VAL A 1 446 ? -11.172 7.364 20.027 1.00 97.56 446 VAL A CA 1
ATOM 3389 C C . VAL A 1 446 ? -11.923 6.059 20.235 1.00 97.56 446 VAL A C 1
ATOM 3391 O O . VAL A 1 446 ? -11.589 5.287 21.133 1.00 97.56 446 VAL A O 1
ATOM 3394 N N . ARG A 1 447 ? -12.938 5.826 19.405 1.00 96.38 447 ARG A N 1
ATOM 3395 C CA . ARG A 1 447 ? -13.604 4.530 19.256 1.00 96.38 447 ARG A CA 1
ATOM 3396 C C . ARG A 1 447 ? -13.351 4.006 17.851 1.00 96.38 447 ARG A C 1
ATOM 3398 O O . ARG A 1 447 ? -13.259 4.809 16.925 1.00 96.38 447 ARG A O 1
ATOM 3405 N N . GLY A 1 448 ? -13.257 2.696 17.703 1.00 91.56 448 GLY A N 1
ATOM 3406 C CA . GLY A 1 448 ? -13.182 2.036 16.409 1.00 91.56 448 GLY A CA 1
ATOM 3407 C C . GLY A 1 448 ? -13.976 0.738 16.416 1.00 91.56 448 GLY A C 1
ATOM 3408 O O . GLY A 1 448 ? -14.075 0.088 17.459 1.00 91.56 448 GLY A O 1
ATOM 3409 N N . TRP A 1 449 ? -14.536 0.370 15.267 1.00 92.62 449 TRP A N 1
ATOM 3410 C CA . TRP A 1 449 ? -15.323 -0.855 15.103 1.00 92.62 449 TRP A CA 1
ATOM 3411 C C . TRP A 1 449 ? -14.673 -1.793 14.093 1.00 92.62 449 TRP A C 1
ATOM 3413 O O . TRP A 1 449 ? -14.114 -1.328 13.105 1.00 92.62 449 TRP A O 1
ATOM 3423 N N . PHE A 1 450 ? -14.725 -3.100 14.345 1.00 88.50 450 PHE A N 1
ATOM 3424 C CA . PHE A 1 450 ? -14.229 -4.119 13.416 1.00 88.50 450 PHE A CA 1
ATOM 3425 C C . PHE A 1 450 ? -14.921 -5.470 13.625 1.00 88.50 450 PHE A C 1
ATOM 3427 O O . PHE A 1 450 ? -15.386 -5.776 14.724 1.00 88.50 450 PHE A O 1
ATOM 3434 N N . THR A 1 451 ? -14.948 -6.306 12.584 1.00 87.94 451 THR A N 1
ATOM 3435 C CA . THR A 1 451 ? -15.269 -7.738 12.712 1.00 87.94 451 THR A CA 1
ATOM 3436 C C . THR A 1 451 ? -13.971 -8.511 12.912 1.00 87.94 451 THR A C 1
ATOM 3438 O O . THR A 1 451 ? -13.056 -8.384 12.108 1.00 87.94 451 THR A O 1
ATOM 3441 N N . ALA A 1 452 ? -13.854 -9.328 13.955 1.00 85.06 452 ALA A N 1
ATOM 3442 C CA . ALA A 1 452 ? -12.645 -10.129 14.140 1.00 85.06 452 ALA A CA 1
ATOM 3443 C C . ALA A 1 452 ? -12.553 -11.243 13.077 1.00 85.06 452 ALA A C 1
ATOM 3445 O O . ALA A 1 452 ? -13.490 -12.025 12.918 1.00 85.06 452 ALA A O 1
ATOM 3446 N N . THR A 1 453 ? -11.425 -11.351 12.369 1.00 86.44 453 THR A N 1
ATOM 3447 C CA . THR A 1 453 ? -11.121 -12.472 11.452 1.00 86.44 453 THR A CA 1
ATOM 3448 C C . THR A 1 453 ? -10.356 -13.602 12.146 1.00 86.44 453 THR A C 1
ATOM 3450 O O . THR A 1 453 ? -10.564 -14.769 11.817 1.00 86.44 453 THR A O 1
ATOM 3453 N N . ASP A 1 454 ? -9.541 -13.274 13.151 1.00 89.56 454 ASP A N 1
ATOM 3454 C CA . ASP A 1 454 ? -8.820 -14.209 14.023 1.00 89.56 454 ASP A CA 1
ATOM 3455 C C . ASP A 1 454 ? -9.163 -13.937 15.507 1.00 89.56 454 ASP A C 1
ATOM 3457 O O . ASP A 1 454 ? -9.873 -13.001 15.871 1.00 89.56 454 ASP A O 1
ATOM 3461 N N . THR A 1 455 ? -8.646 -14.786 16.382 1.00 93.25 455 THR A N 1
ATOM 3462 C CA . THR A 1 455 ? -8.623 -14.692 17.844 1.00 93.25 455 THR A CA 1
ATOM 3463 C C . THR A 1 455 ? -7.770 -13.542 18.397 1.00 93.25 455 THR A C 1
ATOM 3465 O O . THR A 1 455 ? -7.829 -13.269 19.602 1.00 93.25 455 THR A O 1
ATOM 3468 N N . THR A 1 456 ? -7.003 -12.856 17.545 1.00 93.12 456 THR A N 1
ATOM 3469 C CA . THR A 1 456 ? -6.184 -11.688 17.890 1.00 93.12 456 THR A CA 1
ATOM 3470 C C . THR A 1 456 ? -6.350 -10.547 16.882 1.00 93.12 456 THR A C 1
ATOM 3472 O O . THR A 1 456 ? -6.655 -10.772 15.714 1.00 93.12 456 THR A O 1
ATOM 3475 N N . LYS A 1 457 ? -6.131 -9.306 17.333 1.00 92.25 457 LYS A N 1
ATOM 3476 C CA . LYS A 1 457 ? -6.050 -8.103 16.486 1.00 92.25 457 LYS A CA 1
ATOM 3477 C C . LYS A 1 457 ? -4.876 -7.248 16.947 1.00 92.25 457 LYS A C 1
ATOM 3479 O O . LYS A 1 457 ? -4.777 -6.944 18.133 1.00 92.25 457 LYS A O 1
ATOM 3484 N N . VAL A 1 458 ? -4.007 -6.841 16.025 1.00 90.44 458 VAL A N 1
ATOM 3485 C CA . VAL A 1 458 ? -2.922 -5.890 16.313 1.00 90.44 458 VAL A CA 1
ATOM 3486 C C . VAL A 1 458 ? -3.393 -4.465 16.024 1.00 90.44 458 VAL A C 1
ATOM 3488 O O . VAL A 1 458 ? -4.058 -4.213 15.019 1.00 90.44 458 VAL A O 1
ATOM 3491 N N . ILE A 1 459 ? -3.047 -3.546 16.922 1.00 91.81 459 ILE A N 1
ATOM 3492 C CA . ILE A 1 459 ? -3.215 -2.101 16.780 1.00 91.81 459 ILE A CA 1
ATOM 3493 C C . ILE A 1 459 ? -1.841 -1.468 17.010 1.00 91.81 459 ILE A C 1
ATOM 3495 O O . ILE A 1 459 ? -1.235 -1.668 18.062 1.00 91.81 459 ILE A O 1
ATOM 3499 N N . HIS A 1 460 ? -1.358 -0.695 16.044 1.00 86.75 460 HIS A N 1
ATOM 3500 C CA . HIS A 1 460 ? -0.078 0.001 16.119 1.00 86.75 460 HIS A CA 1
ATOM 3501 C C . HIS A 1 460 ? -0.291 1.394 16.725 1.00 86.75 460 HIS A C 1
ATOM 3503 O O . HIS A 1 460 ? -1.098 2.178 16.218 1.00 86.75 460 HIS A O 1
ATOM 3509 N N . LEU A 1 461 ? 0.427 1.723 17.801 1.00 86.56 461 LEU A N 1
ATOM 3510 C CA . LEU A 1 461 ? 0.399 3.040 18.441 1.00 86.56 461 LEU A CA 1
ATOM 3511 C C . LEU A 1 461 ? 1.756 3.720 18.264 1.00 86.56 461 LEU A C 1
ATOM 3513 O O . LEU A 1 461 ? 2.778 3.200 18.700 1.00 86.56 461 LEU A O 1
ATOM 3517 N N . VAL A 1 462 ? 1.766 4.880 17.614 1.00 78.69 462 VAL A N 1
ATOM 3518 C CA . VAL A 1 462 ? 2.966 5.499 17.034 1.00 78.69 462 VAL A CA 1
ATOM 3519 C C . VAL A 1 462 ? 3.016 6.984 17.397 1.00 78.69 462 VAL A C 1
ATOM 3521 O O . VAL A 1 462 ? 2.014 7.687 17.270 1.00 78.69 462 VAL A O 1
ATOM 3524 N N . GLY A 1 463 ? 4.162 7.502 17.842 1.00 75.00 463 GLY A N 1
ATOM 3525 C CA . GLY A 1 463 ? 4.269 8.915 18.217 1.00 75.00 463 GLY A CA 1
ATOM 3526 C C . GLY A 1 463 ? 4.211 9.866 17.014 1.00 75.00 463 GLY A C 1
ATOM 3527 O O . GLY A 1 463 ? 4.938 9.708 16.032 1.00 75.00 463 GLY A O 1
ATOM 3528 N N . GLY A 1 464 ? 3.335 10.869 17.076 1.00 64.94 464 GLY A N 1
ATOM 3529 C CA . GLY A 1 464 ? 3.162 11.866 16.019 1.00 64.94 464 GLY A CA 1
ATOM 3530 C C . GLY A 1 464 ? 4.208 12.996 16.045 1.00 64.94 464 GLY A C 1
ATOM 3531 O O . GLY A 1 464 ? 4.900 13.195 17.046 1.00 64.94 464 GLY A O 1
ATOM 3532 N N . PRO A 1 465 ? 4.349 13.764 14.946 1.00 54.81 465 PRO A N 1
ATOM 3533 C CA . PRO A 1 465 ? 5.344 14.830 14.835 1.00 54.81 465 PRO A CA 1
ATOM 3534 C C . PRO A 1 465 ? 4.935 16.096 15.613 1.00 54.81 465 PRO A C 1
ATOM 3536 O O . PRO A 1 465 ? 4.222 16.958 15.095 1.00 54.81 465 PRO A O 1
ATOM 3539 N N . GLY A 1 466 ? 5.429 16.235 16.847 1.00 47.84 466 GLY A N 1
ATOM 3540 C CA . GLY A 1 466 ? 5.305 17.466 17.636 1.00 47.84 466 GLY A CA 1
ATOM 3541 C C . GLY A 1 466 ? 6.012 18.659 16.972 1.00 47.84 466 GLY A C 1
ATOM 3542 O O . GLY A 1 466 ? 7.078 18.520 16.368 1.00 47.84 466 GLY A O 1
ATOM 3543 N N . LYS A 1 467 ? 5.417 19.857 17.043 1.00 35.81 467 LYS A N 1
ATOM 3544 C CA . LYS A 1 467 ? 5.729 20.936 16.091 1.00 35.81 467 LYS A CA 1
ATOM 3545 C C . LYS A 1 467 ? 6.896 21.856 16.486 1.00 35.81 467 LYS A C 1
ATOM 3547 O O . LYS A 1 467 ? 6.726 23.069 16.605 1.00 35.81 467 LYS A O 1
ATOM 3552 N N . GLY A 1 468 ? 8.107 21.296 16.551 1.00 38.56 468 GLY A N 1
ATOM 3553 C CA . GLY A 1 468 ? 9.329 22.061 16.267 1.00 38.56 468 GLY A CA 1
ATOM 3554 C C . GLY A 1 468 ? 10.560 21.784 17.132 1.00 38.56 468 GLY A C 1
ATOM 3555 O O . GLY A 1 468 ? 10.714 22.390 18.188 1.00 38.56 468 GLY A O 1
ATOM 3556 N N . GLY A 1 469 ? 11.514 21.040 16.561 1.00 41.41 469 GLY A N 1
ATOM 3557 C CA . GLY A 1 469 ? 12.939 21.098 16.905 1.00 41.41 469 GLY A CA 1
ATOM 3558 C C . GLY A 1 469 ? 13.369 20.316 18.151 1.00 41.41 469 GLY A C 1
ATOM 3559 O O . GLY A 1 469 ? 13.251 20.829 19.259 1.00 41.41 469 GLY A O 1
ATOM 3560 N N . SER A 1 470 ? 14.024 19.176 17.897 1.00 40.78 470 SER A N 1
ATOM 3561 C CA . SER A 1 470 ? 14.472 18.130 18.836 1.00 40.78 470 SER A CA 1
ATOM 3562 C C . SER A 1 470 ? 13.392 17.113 19.241 1.00 40.78 470 SER A C 1
ATOM 3564 O O . SER A 1 470 ? 12.190 17.353 19.099 1.00 40.78 470 SER A O 1
ATOM 3566 N N . ASP A 1 471 ? 13.843 15.898 19.550 1.00 48.06 471 ASP A N 1
ATOM 3567 C CA . ASP A 1 471 ? 13.096 14.662 19.320 1.00 48.06 471 ASP A CA 1
ATOM 3568 C C . ASP A 1 471 ? 12.154 14.305 20.470 1.00 48.06 471 ASP A C 1
ATOM 3570 O O . ASP A 1 471 ? 12.559 13.770 21.497 1.00 48.06 471 ASP A O 1
ATOM 3574 N N . GLN A 1 472 ? 10.857 14.546 20.261 1.00 51.81 472 GLN A N 1
ATOM 3575 C CA . GLN A 1 472 ? 9.784 14.022 21.111 1.00 51.81 472 GLN A CA 1
ATOM 3576 C C . GLN A 1 472 ? 8.675 13.446 20.233 1.00 51.81 472 GLN A C 1
ATOM 3578 O O . GLN A 1 472 ? 7.780 14.155 19.770 1.00 51.81 472 GLN A O 1
ATOM 3583 N N . ARG A 1 473 ? 8.791 12.141 19.968 1.00 57.28 473 ARG A N 1
ATOM 3584 C CA . ARG A 1 473 ? 7.895 11.337 19.119 1.00 57.28 473 ARG A CA 1
ATOM 3585 C C . ARG A 1 473 ? 7.365 10.129 19.891 1.00 57.28 473 ARG A C 1
ATOM 3587 O O . ARG A 1 473 ? 7.415 9.004 19.415 1.00 57.28 473 ARG A O 1
ATOM 3594 N N . SER A 1 474 ? 6.905 10.378 21.110 1.00 68.69 474 SER A N 1
ATOM 3595 C CA . SER A 1 474 ? 6.591 9.363 22.116 1.00 68.69 474 SER A CA 1
ATOM 3596 C C . SER A 1 474 ? 5.121 8.924 22.021 1.00 68.69 474 SER A C 1
ATOM 3598 O O . SER A 1 474 ? 4.225 9.733 22.261 1.00 68.69 474 SER A O 1
ATOM 3600 N N . ALA A 1 475 ? 4.833 7.660 21.697 1.00 78.19 475 ALA A N 1
ATOM 3601 C CA . ALA A 1 475 ? 3.473 7.120 21.799 1.00 78.19 475 ALA A CA 1
ATOM 3602 C C . ALA A 1 475 ? 3.042 6.995 23.272 1.00 78.19 475 ALA A C 1
ATOM 3604 O O . ALA A 1 475 ? 3.811 6.516 24.103 1.00 78.19 475 ALA A O 1
ATOM 3605 N N . LEU A 1 476 ? 1.800 7.369 23.587 1.00 82.94 476 LEU A N 1
ATOM 3606 C CA . LEU A 1 476 ? 1.178 7.318 24.921 1.00 82.94 476 LEU A CA 1
ATOM 3607 C C . LEU A 1 476 ? -0.206 6.655 24.851 1.00 82.94 476 LEU A C 1
ATOM 3609 O O . LEU A 1 476 ? -0.969 6.943 23.928 1.00 82.94 476 LEU A O 1
ATOM 3613 N N . LEU A 1 477 ? -0.532 5.843 25.861 1.00 90.50 477 LEU A N 1
ATOM 3614 C CA . LEU A 1 477 ? -1.841 5.233 26.100 1.00 90.50 477 LEU A CA 1
ATOM 3615 C C . LEU A 1 477 ? -2.097 5.205 27.615 1.00 90.50 477 LEU A C 1
ATOM 3617 O O . LEU A 1 477 ? -1.287 4.669 28.371 1.00 90.50 477 LEU A O 1
ATOM 3621 N N . SER A 1 478 ? -3.204 5.796 28.067 1.00 90.56 478 SER A N 1
ATOM 3622 C CA . SER A 1 478 ? -3.603 5.818 29.486 1.00 90.56 478 SER A CA 1
ATOM 3623 C C . SER A 1 478 ? -4.464 4.612 29.849 1.00 90.56 478 SER A C 1
ATOM 3625 O O . SER A 1 478 ? -4.240 3.952 30.862 1.00 90.56 478 SER A O 1
ATOM 3627 N N . ALA A 1 479 ? -5.434 4.304 28.991 1.00 94.88 479 ALA A N 1
ATOM 3628 C CA . ALA A 1 479 ? -6.369 3.207 29.179 1.00 94.88 479 ALA A CA 1
ATOM 3629 C C . ALA A 1 479 ? -6.935 2.743 27.835 1.00 94.88 479 ALA A C 1
ATOM 3631 O O . ALA A 1 479 ? -6.907 3.480 26.845 1.00 94.88 479 ALA A O 1
ATOM 3632 N N . TYR A 1 480 ? -7.515 1.547 27.821 1.00 97.88 480 TYR A N 1
ATOM 3633 C CA . TYR A 1 480 ? -8.361 1.084 26.723 1.00 97.88 480 TYR A CA 1
ATOM 3634 C C . TYR A 1 480 ? -9.488 0.182 27.237 1.00 97.88 480 TYR A C 1
ATOM 3636 O O . TYR A 1 480 ? -9.413 -0.361 28.339 1.00 97.88 480 TYR A O 1
ATOM 3644 N N . GLN A 1 481 ? -10.544 0.018 26.444 1.00 97.94 481 GLN A N 1
ATOM 3645 C CA . GLN A 1 481 ? -11.518 -1.058 26.624 1.00 97.94 481 GLN A CA 1
ATOM 3646 C C . GLN A 1 481 ? -11.867 -1.713 25.290 1.00 97.94 481 GLN A C 1
ATOM 3648 O O . GLN A 1 481 ? -11.782 -1.090 24.232 1.00 97.94 481 GLN A O 1
ATOM 3653 N N . LEU A 1 482 ? -12.295 -2.967 25.369 1.00 98.00 482 LEU A N 1
ATOM 3654 C CA . LEU A 1 482 ? -12.843 -3.738 24.267 1.00 98.00 482 LEU A CA 1
ATOM 3655 C C . LEU A 1 482 ? -14.229 -4.243 24.664 1.00 98.00 482 LEU A C 1
ATOM 3657 O O . LEU A 1 482 ? -14.423 -4.823 25.741 1.00 98.00 482 LEU A O 1
ATOM 3661 N N . ARG A 1 483 ? -15.195 -4.044 23.773 1.00 96.56 483 ARG A N 1
ATOM 3662 C CA . ARG A 1 483 ? -16.583 -4.458 23.947 1.00 96.56 483 ARG A CA 1
ATOM 3663 C C . ARG A 1 483 ? -16.990 -5.311 22.754 1.00 96.56 483 ARG A C 1
ATOM 3665 O O . ARG A 1 483 ? -16.767 -4.921 21.616 1.00 96.56 483 ARG A O 1
ATOM 3672 N N . GLN A 1 484 ? -17.558 -6.480 23.015 1.00 93.62 484 GLN A N 1
ATOM 3673 C CA . GLN A 1 484 ? -18.173 -7.311 21.990 1.00 93.62 484 GLN A CA 1
ATOM 3674 C C . GLN A 1 484 ? -19.562 -6.736 21.733 1.00 93.62 484 GLN A C 1
ATOM 3676 O O . GLN A 1 484 ? -20.348 -6.572 22.674 1.00 93.62 484 GLN A O 1
ATOM 3681 N N . LEU A 1 485 ? -19.869 -6.417 20.481 1.00 84.94 485 LEU A N 1
ATOM 3682 C CA . LEU A 1 485 ? -21.240 -6.102 20.117 1.00 84.94 485 LEU A CA 1
ATOM 3683 C C . LEU A 1 485 ? -22.029 -7.416 20.133 1.00 84.94 485 LEU A C 1
ATOM 3685 O O . LEU A 1 485 ? -21.563 -8.444 19.639 1.00 84.94 485 LEU A O 1
ATOM 3689 N N . GLU A 1 486 ? -23.197 -7.408 20.774 1.00 68.56 486 GLU A N 1
ATOM 3690 C CA . GLU A 1 486 ? -24.098 -8.559 20.691 1.00 68.56 486 GLU A CA 1
ATOM 3691 C C . GLU A 1 486 ? -24.552 -8.688 19.226 1.00 68.56 486 GLU A C 1
ATOM 3693 O O . GLU A 1 486 ? -24.897 -7.661 18.631 1.00 68.56 486 GLU A O 1
ATOM 3698 N N . PRO A 1 487 ? -24.560 -9.897 18.630 1.00 47.53 487 PRO A N 1
ATOM 3699 C CA . PRO A 1 487 ? -24.988 -10.079 17.249 1.00 47.53 487 PRO A CA 1
ATOM 3700 C C . PRO A 1 487 ? -26.364 -9.461 16.990 1.00 47.53 487 PRO A C 1
ATOM 3702 O O . PRO A 1 487 ? -27.260 -9.526 17.836 1.00 47.53 487 PRO A O 1
ATOM 3705 N N . ALA A 1 488 ? -26.551 -8.888 15.800 1.00 41.28 488 ALA A N 1
ATOM 3706 C CA . ALA A 1 488 ? -27.845 -8.371 15.380 1.00 41.28 488 ALA A CA 1
ATOM 3707 C C . ALA A 1 488 ? -28.856 -9.526 15.214 1.00 41.28 488 ALA A C 1
ATOM 3709 O O . ALA A 1 488 ? -28.935 -10.157 14.162 1.00 41.28 488 ALA A O 1
ATOM 3710 N N . ASP A 1 489 ? -29.620 -9.800 16.278 1.00 34.59 489 ASP A N 1
ATOM 3711 C CA . ASP A 1 489 ? -30.694 -10.802 16.352 1.00 34.59 489 ASP A CA 1
ATOM 3712 C C . ASP A 1 489 ? -31.805 -10.520 15.306 1.00 34.59 489 ASP A C 1
ATOM 3714 O O . ASP A 1 489 ? -32.842 -9.918 15.603 1.00 34.59 489 ASP A O 1
ATOM 3718 N N . GLY A 1 490 ? -31.601 -10.991 14.072 1.00 35.62 490 GLY A N 1
ATOM 3719 C CA . GLY A 1 490 ? -32.596 -11.016 12.995 1.00 35.62 490 GLY A CA 1
ATOM 3720 C C . GLY A 1 490 ? -32.294 -10.098 11.804 1.00 35.62 490 GLY A C 1
ATOM 3721 O O . GLY A 1 490 ? -31.833 -8.969 11.950 1.00 35.62 490 GLY A O 1
ATOM 3722 N N . GLU A 1 491 ? -32.599 -10.596 10.603 1.00 33.28 491 GLU A N 1
ATOM 3723 C CA . GLU A 1 491 ? -32.303 -9.942 9.324 1.00 33.28 491 GLU A CA 1
ATOM 3724 C C . GLU A 1 491 ? -32.988 -8.572 9.138 1.00 33.28 491 GLU A C 1
ATOM 3726 O O . GLU A 1 491 ? -34.186 -8.409 9.391 1.00 33.28 491 GLU A O 1
ATOM 3731 N N . GLY A 1 492 ? -32.259 -7.621 8.544 1.00 39.31 492 GLY A N 1
ATOM 3732 C CA . GLY A 1 492 ? -32.838 -6.449 7.882 1.00 39.31 492 GLY A CA 1
ATOM 3733 C C . GLY A 1 492 ? -32.219 -5.104 8.265 1.00 39.31 492 GLY A C 1
ATOM 3734 O O . GLY A 1 492 ? -31.602 -4.941 9.313 1.00 39.31 492 GLY A O 1
ATOM 3735 N N . ILE A 1 493 ? -32.427 -4.114 7.396 1.00 37.88 493 ILE A N 1
ATOM 3736 C CA . ILE A 1 493 ? -31.928 -2.744 7.565 1.00 37.88 493 ILE A CA 1
ATOM 3737 C C . ILE A 1 493 ? -32.741 -2.041 8.673 1.00 37.88 493 ILE A C 1
ATOM 3739 O O . ILE A 1 493 ? -33.975 -1.999 8.583 1.00 37.88 493 ILE A O 1
ATOM 3743 N N . PRO A 1 494 ? -32.108 -1.465 9.709 1.00 34.94 494 PRO A N 1
ATOM 3744 C CA . PRO A 1 494 ? -32.811 -0.703 10.730 1.00 34.94 494 PRO A CA 1
ATOM 3745 C C . PRO A 1 494 ? -33.189 0.707 10.244 1.00 34.94 494 PRO A C 1
ATOM 3747 O O . PRO A 1 494 ? -32.426 1.393 9.569 1.00 34.94 494 PRO A O 1
ATOM 3750 N N . ILE A 1 495 ? -34.365 1.164 10.670 1.00 36.12 495 ILE A N 1
ATOM 3751 C CA . ILE A 1 495 ? -34.764 2.577 10.707 1.00 36.12 495 ILE A CA 1
ATOM 3752 C C . ILE A 1 495 ? -35.279 2.821 12.137 1.00 36.12 495 ILE A C 1
ATOM 3754 O O . ILE A 1 495 ? -35.978 1.971 12.694 1.00 36.12 495 ILE A O 1
ATOM 3758 N N . VAL A 1 496 ? -34.858 3.932 12.746 1.00 33.75 496 VAL A N 1
ATOM 3759 C CA . VAL A 1 496 ? -34.892 4.214 14.200 1.00 33.75 496 VAL A CA 1
ATOM 3760 C C . VAL A 1 496 ? -35.349 5.676 14.379 1.00 33.75 496 VAL A C 1
ATOM 3762 O O . VAL A 1 496 ? -35.005 6.496 13.533 1.00 33.75 496 VAL A O 1
ATOM 3765 N N . ALA A 1 497 ? -36.211 6.111 15.310 1.00 29.19 497 ALA A N 1
ATOM 3766 C CA . ALA A 1 497 ? -36.332 5.947 16.779 1.00 29.19 497 ALA A CA 1
ATOM 3767 C C . ALA A 1 497 ? -36.634 4.550 17.414 1.00 29.19 497 ALA A C 1
ATOM 3769 O O . ALA A 1 497 ? -36.565 3.508 16.773 1.00 29.19 497 ALA A O 1
ATOM 3770 N N . GLU A 1 498 ? -36.954 4.510 18.712 1.00 26.83 498 GLU A N 1
ATOM 3771 C CA . GLU A 1 498 ? -36.200 3.748 19.735 1.00 26.83 498 GLU A CA 1
ATOM 3772 C C . GLU A 1 498 ? -37.084 3.006 20.787 1.00 26.83 498 GLU A C 1
ATOM 3774 O O . GLU A 1 498 ? -38.213 3.428 21.020 1.00 26.83 498 GLU A O 1
ATOM 3779 N N . VAL A 1 499 ? -36.680 1.938 21.516 1.00 29.80 499 VAL A N 1
ATOM 3780 C CA . VAL A 1 499 ? -35.411 1.152 21.557 1.00 29.80 499 VAL A CA 1
ATOM 3781 C C . VAL A 1 499 ? -35.675 -0.399 21.370 1.00 29.80 499 VAL A C 1
ATOM 3783 O O . VAL A 1 499 ? -35.990 -0.727 20.226 1.00 29.80 499 VAL A O 1
ATOM 3786 N N . PRO A 1 500 ? -35.578 -1.389 22.325 1.00 30.98 500 PRO A N 1
ATOM 3787 C CA . PRO A 1 500 ? -35.761 -2.842 22.040 1.00 30.98 500 PRO A CA 1
ATOM 3788 C C . PRO A 1 500 ? -36.997 -3.458 22.776 1.00 30.98 500 PRO A C 1
ATOM 3790 O O . PRO A 1 500 ? -37.823 -2.704 23.282 1.00 30.98 500 PRO A O 1
ATOM 3793 N N . GLU A 1 501 ? -37.257 -4.773 22.924 1.00 27.14 501 GLU A N 1
ATOM 3794 C CA . GLU A 1 501 ? -36.603 -6.065 22.571 1.00 27.14 501 GLU A CA 1
ATOM 3795 C C . GLU A 1 501 ? -37.679 -7.066 22.017 1.00 27.14 501 GLU A C 1
ATOM 3797 O O . GLU A 1 501 ? -38.835 -6.670 21.888 1.00 27.14 501 GLU A O 1
ATOM 3802 N N . ARG A 1 502 ? -37.481 -8.370 21.711 1.00 26.48 502 ARG A N 1
ATOM 3803 C CA . ARG A 1 502 ? -36.329 -9.314 21.655 1.00 26.48 502 ARG A CA 1
ATOM 3804 C C . ARG A 1 502 ? -36.688 -10.509 20.736 1.00 26.48 502 ARG A C 1
ATOM 3806 O O . ARG A 1 502 ? -37.863 -10.859 20.660 1.00 26.48 502 ARG A O 1
ATOM 3813 N N . GLY A 1 503 ? -35.688 -11.246 20.240 1.00 29.72 503 GLY A N 1
ATOM 3814 C CA . GLY A 1 503 ? -35.696 -12.721 20.342 1.00 29.72 503 GLY A CA 1
ATOM 3815 C C . GLY A 1 503 ? -35.929 -13.584 19.088 1.00 29.72 503 GLY A C 1
ATOM 3816 O O . GLY A 1 503 ? -36.982 -14.208 19.001 1.00 29.72 503 GLY A O 1
ATOM 3817 N N . GLY A 1 504 ? -34.884 -13.727 18.253 1.00 27.36 504 GLY A N 1
ATOM 3818 C CA . GLY A 1 504 ? -34.516 -14.913 17.433 1.00 27.36 504 GLY A CA 1
ATOM 3819 C C . GLY A 1 504 ? -35.432 -15.419 16.290 1.00 27.36 504 GLY A C 1
ATOM 3820 O O . GLY A 1 504 ? -36.625 -15.132 16.260 1.00 27.36 504 GLY A O 1
ATOM 3821 N N . THR A 1 505 ? -34.954 -16.215 15.315 1.00 27.69 505 THR A N 1
ATOM 3822 C CA . THR A 1 505 ? -33.567 -16.609 14.926 1.00 27.69 505 THR A CA 1
ATOM 3823 C C . THR A 1 505 ? -33.522 -17.192 13.485 1.00 27.69 505 THR A C 1
ATOM 3825 O O . THR A 1 505 ? -34.487 -17.814 13.049 1.00 27.69 505 THR A O 1
ATOM 3828 N N . ASP A 1 506 ? -32.364 -17.034 12.822 1.00 27.05 506 ASP A N 1
ATOM 3829 C CA . ASP A 1 506 ? -31.731 -17.818 11.723 1.00 27.05 506 ASP A CA 1
ATOM 3830 C C . ASP A 1 506 ? -32.346 -17.996 10.301 1.00 27.05 506 ASP A C 1
ATOM 3832 O O . ASP A 1 506 ? -33.390 -18.622 10.122 1.00 27.05 506 ASP A O 1
ATOM 3836 N N . GLY A 1 507 ? -31.549 -17.649 9.262 1.00 24.02 507 GLY A N 1
ATOM 3837 C CA . GLY A 1 507 ? -31.562 -18.305 7.928 1.00 24.02 507 GLY A CA 1
ATOM 3838 C C . GLY A 1 507 ? -31.408 -17.407 6.677 1.00 24.02 507 GLY A C 1
ATOM 3839 O O . GLY A 1 507 ? -32.410 -17.106 6.040 1.00 24.02 507 GLY A O 1
ATOM 3840 N N . ALA A 1 508 ? -30.179 -17.042 6.272 1.00 27.56 508 ALA A N 1
ATOM 3841 C CA . ALA A 1 508 ? -29.936 -15.863 5.415 1.00 27.56 508 ALA A CA 1
ATOM 3842 C C . ALA A 1 508 ? -29.718 -16.047 3.888 1.00 27.56 508 ALA A C 1
ATOM 3844 O O . ALA A 1 508 ? -29.189 -17.055 3.412 1.00 27.56 508 ALA A O 1
ATOM 3845 N N . LEU A 1 509 ? -30.033 -14.973 3.142 1.00 29.38 509 LEU A N 1
ATOM 3846 C CA . LEU A 1 509 ? -29.680 -14.693 1.736 1.00 29.38 509 LEU A CA 1
ATOM 3847 C C . LEU A 1 509 ? -29.182 -13.235 1.622 1.00 29.38 509 LEU A C 1
ATOM 3849 O O . LEU A 1 509 ? -29.928 -12.305 1.917 1.00 29.38 509 LEU A O 1
ATOM 3853 N N . THR A 1 510 ? -27.934 -13.018 1.196 1.00 36.31 510 THR A N 1
ATOM 3854 C CA . THR A 1 510 ? -27.267 -11.709 1.341 1.00 36.31 510 THR A CA 1
ATOM 3855 C C . THR A 1 510 ? -27.835 -10.602 0.443 1.00 36.31 510 THR A C 1
ATOM 3857 O O . THR A 1 510 ? -27.912 -10.744 -0.778 1.00 36.31 510 THR A O 1
ATOM 3860 N N . LEU A 1 511 ? -28.141 -9.455 1.058 1.00 38.50 511 LEU A N 1
ATOM 3861 C CA . LEU A 1 511 ? -28.484 -8.183 0.418 1.00 38.50 511 LEU A CA 1
ATOM 3862 C C . LEU A 1 511 ? -27.471 -7.120 0.867 1.00 38.50 511 LEU A C 1
ATOM 3864 O O . LEU A 1 511 ? -27.292 -6.935 2.069 1.00 38.50 511 LEU A O 1
ATOM 3868 N N . THR A 1 512 ? -26.851 -6.389 -0.062 1.00 36.78 512 THR A N 1
ATOM 3869 C CA . THR A 1 512 ? -25.913 -5.308 0.283 1.00 36.78 512 THR A CA 1
ATOM 3870 C C . THR A 1 512 ? -26.567 -3.944 0.086 1.00 36.78 512 THR A C 1
ATOM 3872 O O . THR A 1 512 ? -26.963 -3.571 -1.022 1.00 36.78 512 THR A O 1
ATOM 3875 N N . VAL A 1 513 ? -26.644 -3.170 1.168 1.00 37.03 513 VAL A N 1
ATOM 3876 C CA . VAL A 1 513 ? -27.036 -1.757 1.145 1.00 37.03 513 VAL A CA 1
ATOM 3877 C C . VAL A 1 513 ? -25.832 -0.927 1.547 1.00 37.03 513 VAL A C 1
ATOM 3879 O O . VAL A 1 513 ? -25.205 -1.194 2.569 1.00 37.03 513 VAL A O 1
ATOM 3882 N N . ARG A 1 514 ? -25.488 0.061 0.720 1.00 32.31 514 ARG A N 1
ATOM 3883 C CA . ARG A 1 514 ? -24.351 0.942 0.985 1.00 32.31 514 ARG A CA 1
ATOM 3884 C C . ARG A 1 514 ? -24.699 1.936 2.097 1.00 32.31 514 ARG A C 1
ATOM 3886 O O . ARG A 1 514 ? -25.747 2.564 2.012 1.00 32.31 514 ARG A O 1
ATOM 3893 N N . ASP A 1 515 ? -23.794 2.040 3.072 1.00 38.66 515 ASP A N 1
ATOM 3894 C CA . ASP A 1 515 ? -23.649 3.055 4.133 1.00 38.66 515 ASP A CA 1
ATOM 3895 C C . ASP A 1 515 ? -24.848 3.995 4.398 1.00 38.66 515 ASP A C 1
ATOM 3897 O O . ASP A 1 515 ? -25.205 4.846 3.580 1.00 38.66 515 ASP A O 1
ATOM 3901 N N . TYR A 1 516 ? -25.423 3.870 5.597 1.00 34.81 516 TYR A N 1
ATOM 3902 C CA . TYR A 1 516 ? -26.524 4.700 6.095 1.00 34.81 516 TYR A CA 1
ATOM 3903 C C . TYR A 1 516 ? -26.239 5.374 7.449 1.00 34.81 516 TYR A C 1
ATOM 3905 O O . TYR A 1 516 ? -27.140 6.010 8.002 1.00 34.81 516 TYR A O 1
ATOM 3913 N N . GLY A 1 517 ? -25.033 5.238 8.016 1.00 46.91 517 GLY A N 1
ATOM 3914 C CA . GLY A 1 517 ? -24.706 5.733 9.360 1.00 46.91 517 GLY A CA 1
ATOM 3915 C C . GLY A 1 517 ? -25.750 5.353 10.428 1.00 46.91 517 GLY A C 1
ATOM 3916 O O . GLY A 1 517 ? -25.999 4.179 10.686 1.00 46.91 517 GLY A O 1
ATOM 3917 N N . ALA A 1 518 ? -26.398 6.353 11.036 1.00 32.16 518 ALA A N 1
ATOM 3918 C CA . ALA A 1 518 ? -27.441 6.165 12.057 1.00 32.16 518 ALA A CA 1
ATOM 3919 C C . ALA A 1 518 ? -28.846 5.811 11.504 1.00 32.16 518 ALA A C 1
ATOM 3921 O O . ALA A 1 518 ? -29.800 5.705 12.275 1.00 32.16 518 ALA A O 1
ATOM 3922 N N . GLY A 1 519 ? -28.995 5.647 10.186 1.00 42.62 519 GLY A N 1
ATOM 3923 C CA . GLY A 1 519 ? -30.256 5.328 9.509 1.00 42.62 519 GLY A CA 1
ATOM 3924 C C . GLY A 1 519 ? -30.829 6.493 8.692 1.00 42.62 519 GLY A C 1
ATOM 3925 O O . GLY A 1 519 ? -30.343 7.624 8.731 1.00 42.62 519 GLY A O 1
ATOM 3926 N N . ILE A 1 520 ? -31.889 6.213 7.926 1.00 44.22 520 ILE A N 1
ATOM 3927 C CA . ILE A 1 520 ? -32.484 7.176 6.986 1.00 44.22 520 ILE A CA 1
ATOM 3928 C C . ILE A 1 520 ? -33.239 8.280 7.742 1.00 44.22 520 ILE A C 1
ATOM 3930 O O . ILE A 1 520 ? -34.381 8.103 8.167 1.00 44.22 520 ILE A O 1
ATOM 3934 N N . GLN A 1 521 ? -32.611 9.449 7.857 1.00 44.09 521 GLN A N 1
ATOM 3935 C CA . GLN A 1 521 ? -33.238 10.681 8.335 1.00 44.09 521 GLN A CA 1
ATOM 3936 C C . GLN A 1 521 ? -34.189 11.241 7.263 1.00 44.09 521 GLN A C 1
ATOM 3938 O O . GLN A 1 521 ? -33.745 11.700 6.209 1.00 44.09 521 GLN A O 1
ATOM 3943 N N . LEU A 1 522 ? -35.500 11.239 7.528 1.00 46.31 522 LEU A N 1
ATOM 3944 C CA . LEU A 1 522 ? -36.459 11.992 6.712 1.00 46.31 522 LEU A CA 1
ATOM 3945 C C . LEU A 1 522 ? -36.328 13.490 7.019 1.00 46.31 522 LEU A C 1
ATOM 3947 O O . LEU A 1 522 ? -36.251 13.891 8.180 1.00 46.31 522 LEU A O 1
ATOM 3951 N N . THR A 1 523 ? -36.321 14.330 5.985 1.00 45.72 523 THR A N 1
ATOM 3952 C CA . THR A 1 523 ? -36.175 15.782 6.159 1.00 45.72 523 THR A CA 1
ATOM 3953 C C . THR A 1 523 ? -37.439 16.424 6.746 1.00 45.72 523 THR A C 1
ATOM 3955 O O . THR A 1 523 ? -38.547 15.899 6.617 1.00 45.72 523 THR A O 1
ATOM 3958 N N . GLY A 1 524 ? -37.249 17.541 7.462 1.00 46.28 524 GLY A N 1
ATOM 3959 C CA . GLY A 1 524 ? -38.234 18.103 8.394 1.00 46.28 524 GLY A CA 1
ATOM 3960 C C . GLY A 1 524 ? -39.596 18.494 7.790 1.00 46.28 524 GLY A C 1
ATOM 3961 O O . GLY A 1 524 ? -39.699 18.775 6.594 1.00 46.28 524 GLY A O 1
ATOM 3962 N N . PRO A 1 525 ? -40.653 18.550 8.625 1.00 40.62 525 PRO A N 1
ATOM 3963 C CA . PRO A 1 525 ? -42.038 18.569 8.169 1.00 40.62 525 PRO A CA 1
ATOM 3964 C C . PRO A 1 525 ? -42.389 19.819 7.362 1.00 40.62 525 PRO A C 1
ATOM 3966 O O . PRO A 1 525 ? -42.448 20.932 7.891 1.00 40.62 525 PRO A O 1
ATOM 3969 N N . THR A 1 526 ? -42.752 19.620 6.097 1.00 40.03 526 THR A N 1
ATOM 3970 C CA . THR A 1 526 ? -43.453 20.639 5.311 1.00 40.03 526 THR A CA 1
ATOM 3971 C C . THR A 1 526 ? -44.956 20.454 5.500 1.00 40.03 526 THR A C 1
ATOM 3973 O O . THR A 1 526 ? -45.538 19.478 5.025 1.00 40.03 526 THR A O 1
ATOM 3976 N N . ASN A 1 527 ? -45.610 21.396 6.183 1.00 37.72 527 ASN A N 1
ATOM 3977 C CA . ASN A 1 527 ? -47.071 21.443 6.230 1.00 37.72 527 ASN A CA 1
ATOM 3978 C C . ASN A 1 527 ? -47.602 21.908 4.863 1.00 37.72 527 ASN A C 1
ATOM 3980 O O . ASN A 1 527 ? -47.283 23.011 4.417 1.00 37.72 527 ASN A O 1
ATOM 3984 N N . VAL A 1 528 ? -48.401 21.066 4.201 1.00 43.59 528 VAL A N 1
ATOM 3985 C CA . VAL A 1 528 ? -48.976 21.347 2.869 1.00 43.59 528 VAL A CA 1
ATOM 3986 C C . VAL A 1 528 ? -50.493 21.592 2.901 1.00 43.59 528 VAL A C 1
ATOM 3988 O O . VAL A 1 528 ? -51.140 21.587 1.857 1.00 43.59 528 VAL A O 1
ATOM 3991 N N . GLY A 1 529 ? -51.055 21.851 4.087 1.00 40.91 529 GLY A N 1
ATOM 3992 C CA . GLY A 1 529 ? -52.448 22.248 4.303 1.00 40.91 529 GLY A CA 1
ATOM 3993 C C . GLY A 1 529 ? -53.209 21.291 5.220 1.00 40.91 529 GLY A C 1
ATOM 3994 O O . GLY A 1 529 ? -53.575 21.664 6.330 1.00 40.91 529 GLY A O 1
ATOM 3995 N N . ASP A 1 530 ? -53.453 20.067 4.751 1.00 37.62 530 ASP A N 1
ATOM 3996 C CA . ASP A 1 530 ? -54.219 19.018 5.449 1.00 37.62 530 ASP A CA 1
ATOM 3997 C C . ASP A 1 530 ? -53.339 17.946 6.122 1.00 37.62 530 ASP A C 1
ATOM 3999 O O . ASP A 1 530 ? -53.833 17.120 6.890 1.00 37.62 530 ASP A O 1
ATOM 4003 N N . ARG A 1 531 ? -52.034 17.956 5.831 1.00 50.25 531 ARG A N 1
ATOM 4004 C CA . ARG A 1 531 ? -51.067 16.911 6.193 1.00 50.25 531 ARG A CA 1
ATOM 4005 C C . ARG A 1 531 ? -49.667 17.481 6.419 1.00 50.25 531 ARG A C 1
ATOM 4007 O O . ARG A 1 531 ? -49.307 18.522 5.853 1.00 50.25 531 ARG A O 1
ATOM 4014 N N . LEU A 1 532 ? -48.856 16.754 7.181 1.00 40.31 532 LEU A N 1
ATOM 4015 C CA . LEU A 1 532 ? -47.410 16.968 7.263 1.00 40.31 532 LEU A CA 1
ATOM 4016 C C . LEU A 1 532 ? -46.714 16.041 6.260 1.00 40.31 532 LEU A C 1
ATOM 4018 O O . LEU A 1 532 ? -46.952 14.833 6.279 1.00 40.31 532 LEU A O 1
ATOM 4022 N N . ARG A 1 533 ? -45.866 16.599 5.389 1.00 52.78 533 ARG A N 1
ATOM 4023 C CA . ARG A 1 533 ? -44.995 15.833 4.490 1.00 52.78 533 ARG A CA 1
ATOM 4024 C C . ARG A 1 533 ? -43.574 15.781 5.032 1.00 52.78 533 ARG A C 1
ATOM 4026 O O . ARG A 1 533 ? -43.025 16.817 5.403 1.00 52.78 533 ARG A O 1
ATOM 4033 N N . PHE A 1 534 ? -42.984 14.595 4.955 1.00 55.47 534 PHE A N 1
ATOM 4034 C CA . PHE A 1 534 ? -41.561 14.341 5.127 1.00 55.47 534 PHE A CA 1
ATOM 4035 C C . PHE A 1 534 ? -41.042 13.633 3.867 1.00 55.47 534 PHE A C 1
ATOM 4037 O O . PHE A 1 534 ? -41.691 12.714 3.355 1.00 55.47 534 PHE A O 1
ATOM 4044 N N . ASP A 1 535 ? -39.885 14.059 3.367 1.00 52.19 535 ASP A N 1
ATOM 4045 C CA . ASP A 1 535 ? -39.237 13.508 2.173 1.00 52.19 535 ASP A CA 1
ATOM 4046 C C . ASP A 1 535 ? -37.824 13.009 2.526 1.00 52.19 535 ASP A C 1
ATOM 4048 O O . ASP A 1 535 ? -37.109 13.633 3.316 1.00 52.19 535 ASP A O 1
ATOM 4052 N N . GLY A 1 536 ? -37.411 11.889 1.935 1.00 58.88 536 GLY A N 1
ATOM 4053 C CA . GLY A 1 536 ? -36.079 11.297 2.083 1.00 58.88 536 GLY A CA 1
ATOM 4054 C C . GLY A 1 536 ? -35.763 10.347 0.926 1.00 58.88 536 GLY A C 1
ATOM 4055 O O . GLY A 1 536 ? -36.543 10.239 -0.017 1.00 58.88 536 GLY A O 1
ATOM 4056 N N . ALA A 1 537 ? -34.636 9.641 0.984 1.00 61.94 537 ALA A N 1
ATOM 4057 C CA . ALA A 1 537 ? -34.228 8.704 -0.064 1.00 61.94 537 ALA A CA 1
ATOM 4058 C C . ALA A 1 537 ? -33.668 7.409 0.531 1.00 61.94 537 ALA A C 1
ATOM 4060 O O . ALA A 1 537 ? -33.030 7.425 1.584 1.00 61.94 537 ALA A O 1
ATOM 4061 N N . LEU A 1 538 ? -33.885 6.293 -0.165 1.00 61.69 538 LEU A N 1
ATOM 4062 C CA . LEU A 1 538 ? -33.166 5.053 0.098 1.00 61.69 538 LEU A CA 1
ATOM 4063 C C . LEU A 1 538 ? -31.726 5.145 -0.442 1.00 61.69 538 LEU A C 1
ATOM 4065 O O . LEU A 1 538 ? -31.528 5.600 -1.578 1.00 61.69 538 LEU A O 1
ATOM 4069 N N . PRO A 1 539 ? -30.725 4.666 0.324 1.00 53.09 539 PRO A N 1
ATOM 4070 C CA . PRO A 1 539 ? -29.395 4.392 -0.204 1.00 53.09 539 PRO A CA 1
ATOM 4071 C C . PRO A 1 539 ? -29.443 3.392 -1.364 1.00 53.09 539 PRO A C 1
ATOM 4073 O O . PRO A 1 539 ? -30.428 2.677 -1.556 1.00 53.09 539 PRO A O 1
ATOM 4076 N N . ALA A 1 540 ? -28.357 3.321 -2.132 1.00 56.12 540 ALA A N 1
ATOM 4077 C CA . ALA A 1 540 ? -28.220 2.361 -3.221 1.00 56.12 540 ALA A CA 1
ATOM 4078 C C . ALA A 1 540 ? -28.285 0.915 -2.698 1.00 56.12 540 ALA A C 1
ATOM 4080 O O . ALA A 1 540 ? -27.404 0.463 -1.960 1.00 56.12 540 ALA A O 1
ATOM 4081 N N . ILE A 1 541 ? -29.325 0.192 -3.116 1.00 56.84 541 ILE A N 1
ATOM 4082 C CA . ILE A 1 541 ? -29.517 -1.232 -2.842 1.00 56.84 541 ILE A CA 1
ATOM 4083 C C . ILE A 1 541 ? -28.993 -2.001 -4.049 1.00 56.84 541 ILE A C 1
ATOM 4085 O O . ILE A 1 541 ? -29.516 -1.847 -5.155 1.00 56.84 541 ILE A O 1
ATOM 4089 N N . SER A 1 542 ? -27.953 -2.806 -3.838 1.00 55.09 542 SER A N 1
ATOM 4090 C CA . SER A 1 542 ? -27.312 -3.593 -4.893 1.00 55.09 542 SER A CA 1
ATOM 4091 C C . SER A 1 542 ? -27.500 -5.083 -4.648 1.00 55.09 542 SER A C 1
ATOM 4093 O O . SER A 1 542 ? -27.354 -5.569 -3.527 1.00 55.09 542 SER A O 1
ATOM 4095 N N . VAL A 1 543 ? -27.802 -5.812 -5.718 1.00 52.69 543 VAL A N 1
ATOM 4096 C CA . VAL A 1 543 ? -27.867 -7.275 -5.725 1.00 52.69 543 VAL A CA 1
ATOM 4097 C C . VAL A 1 543 ? -26.909 -7.784 -6.788 1.00 52.69 543 VAL A C 1
ATOM 4099 O O . VAL A 1 543 ? -26.999 -7.385 -7.950 1.00 52.69 543 VAL A O 1
ATOM 4102 N N . THR A 1 544 ? -26.014 -8.680 -6.385 1.00 52.06 544 THR A N 1
ATOM 4103 C CA . THR A 1 544 ? -25.025 -9.323 -7.253 1.00 52.06 544 THR A CA 1
ATOM 4104 C C . THR A 1 544 ? -25.312 -10.817 -7.282 1.00 52.06 544 THR A C 1
ATOM 4106 O O . THR A 1 544 ? -25.144 -11.493 -6.271 1.00 52.06 544 THR A O 1
ATOM 4109 N N . ASP A 1 545 ? -25.753 -11.345 -8.425 1.00 47.22 545 ASP A N 1
ATOM 4110 C CA . ASP A 1 545 ? -26.005 -12.783 -8.573 1.00 47.22 545 ASP A CA 1
ATOM 4111 C C . ASP A 1 545 ? -24.831 -13.468 -9.285 1.00 47.22 545 ASP A C 1
ATOM 4113 O O . ASP A 1 545 ? -24.500 -13.144 -10.427 1.00 47.22 545 ASP A O 1
ATOM 4117 N N . THR A 1 546 ? -24.201 -14.430 -8.617 1.00 46.16 546 THR A N 1
ATOM 4118 C CA . THR A 1 546 ? -23.089 -15.240 -9.145 1.00 46.16 546 THR A CA 1
ATOM 4119 C C . THR A 1 546 ? -23.476 -16.711 -9.342 1.00 46.16 546 THR A C 1
ATOM 4121 O O . THR A 1 546 ? -22.632 -17.539 -9.686 1.00 46.16 546 THR A O 1
ATOM 4124 N N . ARG A 1 547 ? -24.753 -17.076 -9.138 1.00 48.97 547 ARG A N 1
ATOM 4125 C CA . ARG A 1 547 ? -25.208 -18.476 -9.129 1.00 48.97 547 ARG A CA 1
ATOM 4126 C C . ARG A 1 547 ? -25.193 -19.087 -10.532 1.00 48.97 547 ARG A C 1
ATOM 4128 O O . ARG A 1 547 ? -25.886 -18.624 -11.444 1.00 48.97 547 ARG A O 1
ATOM 4135 N N . SER A 1 548 ? -24.475 -20.203 -10.680 1.00 42.91 548 SER A N 1
ATOM 4136 C CA . SER A 1 548 ? -24.419 -20.970 -11.932 1.00 42.91 548 SER A CA 1
ATOM 4137 C C . SER A 1 548 ? -25.802 -21.458 -12.394 1.00 42.91 548 SER A C 1
ATOM 4139 O O . SER A 1 548 ? -26.756 -21.549 -11.613 1.00 42.91 548 SER A O 1
ATOM 4141 N N . ALA A 1 549 ? -25.910 -21.832 -13.674 1.00 50.31 549 ALA A N 1
ATOM 4142 C CA . ALA A 1 549 ? -27.136 -22.382 -14.263 1.00 50.31 549 ALA A CA 1
ATOM 4143 C C . ALA A 1 549 ? -27.730 -23.543 -13.435 1.00 50.31 549 ALA A C 1
ATOM 4145 O O . ALA A 1 549 ? -28.934 -23.586 -13.200 1.00 50.31 549 ALA A O 1
ATOM 4146 N N . SER A 1 550 ? -26.875 -24.428 -12.916 1.00 44.44 550 SER A N 1
ATOM 4147 C CA . SER A 1 550 ? -27.247 -25.568 -12.068 1.00 44.44 550 SER A CA 1
ATOM 4148 C C . SER A 1 550 ? -27.650 -25.217 -10.630 1.00 44.44 550 SER A C 1
ATOM 4150 O O . SER A 1 550 ? -28.309 -26.028 -9.990 1.00 44.44 550 SER A O 1
ATOM 4152 N N . GLN A 1 551 ? -27.261 -24.050 -10.103 1.00 40.44 551 GLN A N 1
ATOM 4153 C CA . GLN A 1 551 ? -27.545 -23.652 -8.713 1.00 40.44 551 GLN A CA 1
ATOM 4154 C C . GLN A 1 551 ? -28.837 -22.843 -8.563 1.00 40.44 551 GLN A C 1
ATOM 4156 O O . GLN A 1 551 ? -29.469 -22.904 -7.514 1.00 40.44 551 GLN A O 1
ATOM 4161 N N . ALA A 1 552 ? -29.223 -22.081 -9.589 1.00 49.75 552 ALA A N 1
ATOM 4162 C CA . ALA A 1 552 ? -30.419 -21.233 -9.567 1.00 49.75 552 ALA A CA 1
ATOM 4163 C C . ALA A 1 552 ? -31.495 -21.642 -10.594 1.00 49.75 552 ALA A C 1
ATOM 4165 O O . ALA A 1 552 ? -32.529 -20.990 -10.694 1.00 49.75 552 ALA A O 1
ATOM 4166 N N . GLY A 1 553 ? -31.277 -22.722 -11.356 1.00 58.72 553 GLY A N 1
ATOM 4167 C CA . GLY A 1 553 ? -32.256 -23.249 -12.311 1.00 58.72 553 GLY A CA 1
ATOM 4168 C C . GLY A 1 553 ? -32.730 -22.189 -13.309 1.00 58.72 553 GLY A C 1
ATOM 4169 O O . GLY A 1 553 ? -31.936 -21.362 -13.768 1.00 58.72 553 GLY A O 1
ATOM 4170 N N . GLU A 1 554 ? -34.031 -22.186 -13.599 1.00 56.56 554 GLU A N 1
ATOM 4171 C CA . GLU A 1 554 ? -34.691 -21.194 -14.460 1.00 56.56 554 GLU A CA 1
ATOM 4172 C C . GLU A 1 554 ? -35.100 -19.906 -13.712 1.00 56.56 554 GLU A C 1
ATOM 4174 O O . GLU A 1 554 ? -35.675 -19.022 -14.338 1.00 56.56 554 GLU A O 1
ATOM 4179 N N . SER A 1 555 ? -34.775 -19.751 -12.416 1.00 58.41 555 SER A N 1
ATOM 4180 C CA . SER A 1 555 ? -35.286 -18.648 -11.586 1.00 58.41 555 SER A CA 1
ATOM 4181 C C . SER A 1 555 ? -34.553 -17.315 -11.796 1.00 58.41 555 SER A C 1
ATOM 4183 O O . SER A 1 555 ? -33.325 -17.254 -11.944 1.00 58.41 555 SER A O 1
ATOM 4185 N N . GLY A 1 556 ? -35.312 -16.222 -11.765 1.00 67.69 556 GLY A N 1
ATOM 4186 C CA . GLY A 1 556 ? -34.826 -14.850 -11.608 1.00 67.69 556 GLY A CA 1
ATOM 4187 C C . GLY A 1 556 ? -34.721 -14.448 -10.134 1.00 67.69 556 GLY A C 1
ATOM 4188 O O . GLY A 1 556 ? -34.596 -15.308 -9.250 1.00 67.69 556 GLY A O 1
ATOM 4189 N N . TRP A 1 557 ? -34.783 -13.142 -9.867 1.00 74.44 557 TRP A N 1
ATOM 4190 C CA . TRP A 1 557 ? -34.917 -12.598 -8.513 1.00 74.44 557 TRP A CA 1
ATOM 4191 C C . TRP A 1 557 ? -35.679 -11.263 -8.471 1.00 74.44 557 TRP A C 1
ATOM 4193 O O . TRP A 1 557 ? -35.715 -10.507 -9.442 1.00 74.44 557 TRP A O 1
ATOM 4203 N N . THR A 1 558 ? -36.269 -10.940 -7.317 1.00 81.00 558 THR A N 1
ATOM 4204 C CA . THR A 1 558 ? -36.889 -9.638 -7.034 1.00 81.00 558 THR A CA 1
ATOM 4205 C C . THR A 1 558 ? -36.572 -9.148 -5.627 1.00 81.00 558 THR A C 1
ATOM 4207 O O . THR A 1 558 ? -36.618 -9.906 -4.662 1.00 81.00 558 THR A O 1
ATOM 4210 N N . VAL A 1 559 ? -36.285 -7.854 -5.508 1.00 75.88 559 VAL A N 1
ATOM 4211 C CA . VAL A 1 559 ? -36.226 -7.142 -4.232 1.00 75.88 559 VAL A CA 1
ATOM 4212 C C . VAL A 1 559 ? -37.586 -6.504 -3.981 1.00 75.88 559 VAL A C 1
ATOM 4214 O O . VAL A 1 559 ? -38.081 -5.747 -4.819 1.00 75.88 559 VAL A O 1
ATOM 4217 N N . SER A 1 560 ? -38.182 -6.776 -2.822 1.00 77.88 560 SER A N 1
ATOM 4218 C CA . SER A 1 560 ? -39.436 -6.153 -2.388 1.00 77.88 560 SER A CA 1
ATOM 4219 C C . SER A 1 560 ? -39.323 -5.603 -0.967 1.00 77.88 560 SER A C 1
ATOM 4221 O O . SER A 1 560 ? -38.706 -6.222 -0.103 1.00 77.88 560 SER A O 1
ATOM 4223 N N . GLY A 1 561 ? -39.914 -4.434 -0.725 1.00 74.69 561 GLY A N 1
ATOM 4224 C CA . GLY A 1 561 ? -39.897 -3.741 0.561 1.00 74.69 561 GLY A CA 1
ATOM 4225 C C . GLY A 1 561 ? -41.277 -3.653 1.202 1.00 74.69 561 GLY A C 1
ATOM 4226 O O . GLY A 1 561 ? -42.285 -3.524 0.509 1.00 74.69 561 GLY A O 1
ATOM 4227 N N . ARG A 1 562 ? -41.317 -3.699 2.535 1.00 78.31 562 ARG A N 1
ATOM 4228 C CA . ARG A 1 562 ? -42.488 -3.367 3.363 1.00 78.31 562 ARG A CA 1
ATOM 4229 C C . ARG A 1 562 ? -42.040 -2.610 4.609 1.00 78.31 562 ARG A C 1
ATOM 4231 O O . ARG A 1 562 ? -40.973 -2.898 5.147 1.00 78.31 562 ARG A O 1
ATOM 4238 N N . ALA A 1 563 ? -42.858 -1.690 5.097 1.00 73.06 563 ALA A N 1
ATOM 4239 C CA . ALA A 1 563 ? -42.625 -0.978 6.346 1.00 73.06 563 ALA A CA 1
ATOM 4240 C C . ALA A 1 563 ? -43.560 -1.485 7.455 1.00 73.06 563 ALA A C 1
ATOM 4242 O O . ALA A 1 563 ? -44.739 -1.756 7.214 1.00 73.06 563 ALA A O 1
ATOM 4243 N N . THR A 1 564 ? -43.057 -1.586 8.686 1.00 64.81 564 THR A N 1
ATOM 4244 C CA . THR A 1 564 ? -43.912 -1.741 9.876 1.00 64.81 564 THR A CA 1
ATOM 4245 C C . THR A 1 564 ? -44.733 -0.472 10.117 1.00 64.81 564 THR A C 1
ATOM 4247 O O . THR A 1 564 ? -44.413 0.583 9.576 1.00 64.81 564 THR A O 1
ATOM 4250 N N . ALA A 1 565 ? -45.760 -0.537 10.969 1.00 75.69 565 ALA A N 1
ATOM 4251 C CA . ALA A 1 565 ? -46.365 0.683 11.501 1.00 75.69 565 ALA A CA 1
ATOM 4252 C C . ALA A 1 565 ? -45.298 1.570 12.176 1.00 75.69 565 ALA A C 1
ATOM 4254 O O . ALA A 1 565 ? -44.289 1.063 12.676 1.00 75.69 565 ALA A O 1
ATOM 4255 N N . PHE A 1 566 ? -45.542 2.878 12.167 1.00 72.94 566 PHE A N 1
ATOM 4256 C CA . PHE A 1 566 ? -44.737 3.889 12.839 1.00 72.94 566 PHE A CA 1
ATOM 4257 C C . PHE A 1 566 ? -45.221 4.054 14.280 1.00 72.94 566 PHE A C 1
ATOM 4259 O O . PHE A 1 566 ? -46.406 4.307 14.495 1.00 72.94 566 PHE A O 1
ATOM 4266 N N . THR A 1 567 ? -44.326 3.943 15.260 1.00 64.50 567 THR A N 1
ATOM 4267 C CA . THR A 1 567 ? -44.668 3.928 16.694 1.00 64.50 567 THR A CA 1
ATOM 4268 C C . THR A 1 567 ? -43.843 4.927 17.500 1.00 64.50 567 THR A C 1
ATOM 4270 O O . THR A 1 567 ? -42.627 4.975 17.333 1.00 64.50 567 THR A O 1
ATOM 4273 N N . SER A 1 568 ? -44.485 5.674 18.404 1.00 57.97 568 SER A N 1
ATOM 4274 C CA . SER A 1 568 ? -43.855 6.556 19.398 1.00 57.97 568 SER A CA 1
ATOM 4275 C C . SER A 1 568 ? -44.527 6.341 20.757 1.00 57.97 568 SER A C 1
ATOM 4277 O O . SER A 1 568 ? -45.602 6.875 21.032 1.00 57.97 568 SER A O 1
ATOM 4279 N N . GLY A 1 569 ? -43.907 5.543 21.630 1.00 67.00 569 GLY A N 1
ATOM 4280 C CA . GLY A 1 569 ? -44.484 5.198 22.932 1.00 67.00 569 GLY A CA 1
ATOM 4281 C C . GLY A 1 569 ? -45.754 4.350 22.796 1.00 67.00 569 GLY A C 1
ATOM 4282 O O . GLY A 1 569 ? -45.675 3.179 22.438 1.00 67.00 569 GLY A O 1
ATOM 4283 N N . ALA A 1 570 ? -46.916 4.929 23.114 1.00 62.53 570 ALA A N 1
ATOM 4284 C CA . ALA A 1 570 ? -48.222 4.278 22.958 1.00 62.53 570 ALA A CA 1
ATOM 4285 C C . ALA A 1 570 ? -48.964 4.694 21.672 1.00 62.53 570 ALA A C 1
ATOM 4287 O O . ALA A 1 570 ? -49.935 4.038 21.291 1.00 62.53 570 ALA A O 1
ATOM 4288 N N . ASP A 1 571 ? -48.517 5.765 21.012 1.00 56.41 571 ASP A N 1
ATOM 4289 C CA . ASP A 1 571 ? -49.128 6.294 19.799 1.00 56.41 571 ASP A CA 1
ATOM 4290 C C . ASP A 1 571 ? -48.530 5.622 18.558 1.00 56.41 571 ASP A C 1
ATOM 4292 O O . ASP A 1 571 ? -47.326 5.359 18.481 1.00 56.41 571 ASP A O 1
ATOM 4296 N N . GLN A 1 572 ? -49.376 5.331 17.569 1.00 71.25 572 GLN A N 1
ATOM 4297 C CA . GLN A 1 572 ? -48.959 4.674 16.330 1.00 71.25 572 GLN A CA 1
ATOM 4298 C C . GLN A 1 572 ? -49.760 5.151 15.117 1.00 71.25 572 GLN A C 1
ATOM 4300 O O . GLN A 1 572 ? -50.954 5.437 15.223 1.00 71.25 572 GLN A O 1
ATOM 4305 N N . PHE A 1 573 ? -49.126 5.145 13.944 1.00 74.06 573 PHE A N 1
ATOM 4306 C CA . PHE A 1 573 ? -49.799 5.285 12.655 1.00 74.06 573 PHE A CA 1
ATOM 4307 C C . PHE A 1 573 ? -49.299 4.246 11.642 1.00 74.06 573 PHE A C 1
ATOM 4309 O O . PHE A 1 573 ? -48.187 3.730 11.721 1.00 74.06 573 PHE A O 1
ATOM 4316 N N . SER A 1 574 ? -50.160 3.893 10.694 1.00 82.88 574 SER A N 1
ATOM 4317 C CA . SER A 1 574 ? -49.925 2.808 9.738 1.00 82.88 574 SER A CA 1
ATOM 4318 C C . SER A 1 574 ? -48.876 3.169 8.675 1.00 82.88 574 SER A C 1
ATOM 4320 O O . SER A 1 574 ? -48.803 4.308 8.213 1.00 82.88 574 SER A O 1
ATOM 4322 N N . SER A 1 575 ? -48.094 2.184 8.226 1.00 80.81 575 SER A N 1
ATOM 4323 C CA . SER A 1 575 ? -47.147 2.320 7.107 1.00 80.81 575 SER A CA 1
ATOM 4324 C C . SER A 1 575 ? -47.812 2.528 5.746 1.00 80.81 575 SER A C 1
ATOM 4326 O O . SER A 1 575 ? -47.123 2.813 4.7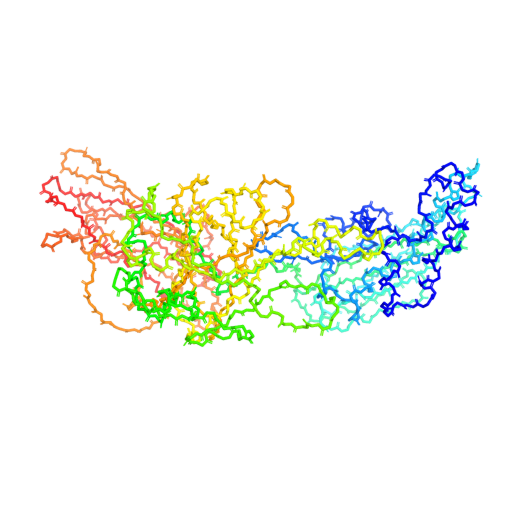69 1.00 80.81 575 SER A O 1
ATOM 4328 N N . GLU A 1 576 ? -49.143 2.457 5.660 1.00 82.62 576 GLU A N 1
ATOM 4329 C CA . GLU A 1 576 ? -49.890 2.877 4.469 1.00 82.62 576 GLU A CA 1
ATOM 4330 C C . GLU A 1 576 ? -49.671 4.366 4.133 1.00 82.62 576 GLU A C 1
ATOM 4332 O O . GLU A 1 576 ? -49.842 4.770 2.988 1.00 82.62 576 GLU A O 1
ATOM 4337 N N . TYR A 1 577 ? -49.247 5.184 5.104 1.00 80.19 577 TYR A N 1
ATOM 4338 C CA . TYR A 1 577 ? -48.902 6.595 4.900 1.00 80.19 577 TYR A CA 1
ATOM 4339 C C . TYR A 1 577 ? -47.521 6.818 4.257 1.00 80.19 577 TYR A C 1
ATOM 4341 O O . TYR A 1 577 ? -47.245 7.918 3.770 1.00 80.19 577 TYR A O 1
ATOM 4349 N N . LEU A 1 578 ? -46.664 5.789 4.225 1.00 84.00 578 LEU A N 1
ATOM 4350 C CA . LEU A 1 578 ? -45.357 5.811 3.568 1.00 84.00 578 LEU A CA 1
ATOM 4351 C C . LEU A 1 578 ? -45.470 5.245 2.148 1.00 84.00 578 LEU A C 1
ATOM 4353 O O . LEU A 1 578 ? -45.930 4.120 1.958 1.00 84.00 578 LEU A O 1
ATOM 4357 N N . GLY A 1 579 ? -44.997 6.007 1.166 1.00 84.00 579 GLY A N 1
ATOM 4358 C CA . GLY A 1 579 ? -44.814 5.575 -0.217 1.00 84.00 579 GLY A CA 1
ATOM 4359 C C . GLY A 1 579 ? -43.348 5.624 -0.656 1.00 84.00 579 GLY A C 1
ATOM 4360 O O . GLY A 1 579 ? -42.519 6.280 -0.019 1.00 84.00 579 GLY A O 1
ATOM 4361 N N . TRP A 1 580 ? -43.039 4.961 -1.774 1.00 85.75 580 TRP A N 1
ATOM 4362 C CA . TRP A 1 580 ? -41.729 5.025 -2.427 1.00 85.75 580 TRP A CA 1
ATOM 4363 C C . TRP A 1 580 ? -41.823 5.167 -3.947 1.00 85.75 580 TRP A C 1
ATOM 4365 O O . TRP A 1 580 ? -42.842 4.829 -4.550 1.00 85.75 580 TRP A O 1
ATOM 4375 N N . HIS A 1 581 ? -40.790 5.705 -4.586 1.00 84.56 581 HIS A N 1
ATOM 4376 C CA . HIS A 1 581 ? -40.713 5.853 -6.043 1.00 84.56 581 HIS A CA 1
ATOM 4377 C C . HIS A 1 581 ? -39.379 5.276 -6.550 1.00 84.56 581 HIS A C 1
ATOM 4379 O O . HIS A 1 581 ? -38.367 5.974 -6.466 1.00 84.56 581 HIS A O 1
ATOM 4385 N N . PRO A 1 582 ? -39.350 4.010 -7.020 1.00 85.81 582 PRO A N 1
ATOM 4386 C CA . PRO A 1 582 ? -38.126 3.353 -7.482 1.00 85.81 582 PRO A CA 1
ATOM 4387 C C . PRO A 1 582 ? -37.471 4.044 -8.681 1.00 85.81 582 PRO A C 1
ATOM 4389 O O . PRO A 1 582 ? -38.146 4.392 -9.651 1.00 85.81 582 PRO A O 1
ATOM 4392 N N . TRP A 1 583 ? -36.147 4.189 -8.638 1.00 79.75 583 TRP A N 1
ATOM 4393 C CA . TRP A 1 583 ? -35.326 4.694 -9.737 1.00 79.75 583 TRP A CA 1
ATOM 4394 C C . TRP A 1 583 ? -33.929 4.051 -9.742 1.00 79.75 583 TRP A C 1
ATOM 4396 O O . TRP A 1 583 ? -33.503 3.429 -8.770 1.00 79.75 583 TRP A O 1
ATOM 4406 N N . ALA A 1 584 ? -33.214 4.172 -10.857 1.00 77.50 584 ALA A N 1
ATOM 4407 C CA . ALA A 1 584 ? -31.819 3.761 -10.998 1.00 77.50 584 ALA A CA 1
ATOM 4408 C C . ALA A 1 584 ? -31.096 4.755 -11.914 1.00 77.50 584 ALA A C 1
ATOM 4410 O O . ALA A 1 584 ? -31.729 5.342 -12.793 1.00 77.50 584 ALA A O 1
ATOM 4411 N N . GLN A 1 585 ? -29.794 4.948 -11.700 1.00 62.66 585 GLN A N 1
ATOM 4412 C CA . GLN A 1 585 ? -28.978 5.833 -12.535 1.00 62.66 585 GLN A CA 1
ATOM 4413 C C . GLN A 1 585 ? -28.661 5.180 -13.890 1.00 62.66 585 GLN A C 1
ATOM 4415 O O . GLN A 1 585 ? -28.920 5.779 -14.930 1.00 62.66 585 GLN A O 1
ATOM 4420 N N . ASP A 1 586 ? -28.210 3.922 -13.864 1.00 68.00 586 ASP A N 1
ATOM 4421 C CA . ASP A 1 586 ? -27.889 3.116 -15.042 1.00 68.00 586 ASP A CA 1
ATOM 4422 C C . ASP A 1 586 ? -28.605 1.758 -14.941 1.00 68.00 586 ASP A C 1
ATOM 4424 O O . ASP A 1 586 ? -28.256 0.904 -14.123 1.00 68.00 586 ASP A O 1
ATOM 4428 N N . LEU A 1 587 ? -29.653 1.559 -15.748 1.00 68.50 587 LEU A N 1
ATOM 4429 C CA . LEU A 1 587 ? -30.475 0.345 -15.733 1.00 68.50 587 LEU A CA 1
ATOM 4430 C C . LEU A 1 587 ? -30.058 -0.594 -16.875 1.00 68.50 587 LEU A C 1
ATOM 4432 O O . LEU A 1 587 ? -30.396 -0.354 -18.033 1.00 68.50 587 LEU A O 1
ATOM 4436 N N . ARG A 1 588 ? -29.322 -1.665 -16.550 1.00 71.31 588 ARG A N 1
ATOM 4437 C CA . ARG A 1 588 ? -28.879 -2.679 -17.528 1.00 71.31 588 ARG A CA 1
ATOM 4438 C C . ARG A 1 588 ? -30.058 -3.469 -18.122 1.00 71.31 588 ARG A C 1
ATOM 4440 O O . ARG A 1 588 ? -31.076 -3.676 -17.456 1.00 71.31 588 ARG A O 1
ATOM 4447 N N . ASP A 1 589 ? -29.885 -3.984 -19.339 1.00 68.31 589 ASP A N 1
ATOM 4448 C CA . ASP A 1 589 ? -30.898 -4.798 -20.020 1.00 68.31 589 ASP A CA 1
ATOM 4449 C C . ASP A 1 589 ? -31.350 -6.014 -19.186 1.00 68.31 589 ASP A C 1
ATOM 4451 O O . ASP A 1 589 ? -30.558 -6.692 -18.530 1.00 68.31 589 ASP A O 1
ATOM 4455 N N . GLY A 1 590 ? -32.656 -6.297 -19.220 1.00 70.19 590 GLY A N 1
ATOM 4456 C CA . GLY A 1 590 ? -33.281 -7.403 -18.481 1.00 70.19 590 GLY A CA 1
ATOM 4457 C C . GLY A 1 590 ? -33.583 -7.127 -17.000 1.00 70.19 590 GLY A C 1
ATOM 4458 O O . GLY A 1 590 ? -34.179 -7.981 -16.339 1.00 70.19 590 GLY A O 1
ATOM 4459 N N . VAL A 1 591 ? -33.236 -5.940 -16.490 1.00 79.88 591 VAL A N 1
ATOM 4460 C CA . VAL A 1 591 ? -33.625 -5.449 -15.158 1.00 79.88 591 VAL A CA 1
ATOM 4461 C C . VAL A 1 591 ? -34.862 -4.557 -15.273 1.00 79.88 591 VAL A C 1
ATOM 4463 O O . VAL A 1 591 ? -34.960 -3.717 -16.162 1.00 79.88 591 VAL A O 1
ATOM 4466 N N . THR A 1 592 ? -35.826 -4.732 -14.370 1.00 86.56 592 THR A N 1
ATOM 4467 C CA . THR A 1 592 ? -37.085 -3.976 -14.328 1.00 86.56 592 THR A CA 1
ATOM 4468 C C . THR A 1 592 ? -37.298 -3.378 -12.940 1.00 86.56 592 THR A C 1
ATOM 4470 O O . THR A 1 592 ? -37.377 -4.106 -11.947 1.00 86.56 592 THR A O 1
ATOM 4473 N N . LEU A 1 593 ? -37.407 -2.048 -12.870 1.00 85.88 593 LEU A N 1
ATOM 4474 C CA . LEU A 1 593 ? -37.799 -1.325 -11.657 1.00 85.88 593 LEU A CA 1
ATOM 4475 C C . LEU A 1 593 ? -39.257 -1.623 -11.284 1.00 85.88 593 LEU A C 1
ATOM 4477 O O . LEU A 1 593 ? -40.112 -1.811 -12.151 1.00 85.88 593 LEU A O 1
ATOM 4481 N N . GLY A 1 594 ? -39.542 -1.639 -9.985 1.00 84.94 594 GLY A N 1
ATOM 4482 C CA . GLY A 1 594 ? -40.902 -1.748 -9.471 1.00 84.94 594 GLY A CA 1
ATOM 4483 C C . GLY A 1 594 ? -41.738 -0.490 -9.752 1.00 84.94 594 GLY A C 1
ATOM 4484 O O . GLY A 1 594 ? -41.186 0.596 -9.947 1.00 84.94 594 GLY A O 1
ATOM 4485 N N . PRO A 1 595 ? -43.077 -0.605 -9.776 1.00 85.62 595 PRO A N 1
ATOM 4486 C CA . PRO A 1 595 ? -43.949 0.547 -9.965 1.00 85.62 595 PRO A CA 1
ATOM 4487 C C . PRO A 1 595 ? -43.861 1.515 -8.767 1.00 85.62 595 PRO A C 1
ATOM 4489 O O . PRO A 1 595 ? -43.721 1.062 -7.628 1.00 85.62 595 PRO A O 1
ATOM 4492 N N . PRO A 1 596 ? -44.009 2.837 -8.983 1.00 85.50 596 PRO A N 1
ATOM 4493 C CA . PRO A 1 596 ? -44.174 3.796 -7.896 1.00 85.50 596 PRO A CA 1
ATOM 4494 C C . PRO A 1 596 ? -45.357 3.445 -6.986 1.00 85.50 596 PRO A C 1
ATOM 4496 O O . PRO A 1 596 ? -46.424 3.043 -7.454 1.00 85.50 596 PRO A O 1
ATOM 4499 N N . VAL A 1 597 ? -45.172 3.647 -5.683 1.00 85.75 597 VAL A N 1
ATOM 4500 C CA . VAL A 1 597 ? -46.182 3.416 -4.647 1.00 85.75 597 VAL A CA 1
ATOM 4501 C C . VAL A 1 597 ? -46.406 4.716 -3.891 1.00 85.75 597 VAL A C 1
ATOM 4503 O O . VAL A 1 597 ? -45.566 5.138 -3.102 1.00 85.75 597 VAL A O 1
ATOM 4506 N N . ASP A 1 598 ? -47.549 5.354 -4.118 1.00 82.56 598 ASP A N 1
ATOM 4507 C CA . ASP A 1 598 ? -48.024 6.452 -3.275 1.00 82.56 598 ASP A CA 1
ATOM 4508 C C . ASP A 1 598 ? -48.607 5.921 -1.948 1.00 82.56 598 ASP A C 1
ATOM 4510 O O . ASP A 1 598 ? -49.093 4.788 -1.868 1.00 82.56 598 ASP A O 1
ATOM 4514 N N . GLY A 1 599 ? -48.593 6.762 -0.910 1.00 81.12 599 GLY A N 1
ATOM 4515 C CA . GLY A 1 599 ? -49.280 6.493 0.357 1.00 81.12 599 GLY A CA 1
ATOM 4516 C C . GLY A 1 599 ? -50.804 6.684 0.280 1.00 81.12 599 GLY A C 1
ATOM 4517 O O . GLY A 1 599 ? -51.337 7.283 -0.662 1.00 81.12 599 GLY A O 1
ATOM 4518 N N . SER A 1 600 ? -51.523 6.222 1.303 1.00 82.62 600 SER A N 1
ATOM 4519 C CA . SER A 1 600 ? -52.994 6.172 1.339 1.00 82.62 600 SER A CA 1
ATOM 4520 C C . SER A 1 600 ? -53.675 7.540 1.232 1.00 82.62 600 SER A C 1
ATOM 4522 O O . SER A 1 600 ? -54.677 7.664 0.527 1.00 82.62 600 SER A O 1
ATOM 4524 N N . LEU A 1 601 ? -53.092 8.607 1.800 1.00 75.25 601 LEU A N 1
ATOM 4525 C CA . LEU A 1 601 ? -53.597 9.985 1.649 1.00 75.25 601 LEU A CA 1
ATOM 4526 C C . LEU A 1 601 ? -53.486 10.537 0.211 1.00 75.25 601 LEU A C 1
ATOM 4528 O O . LEU A 1 601 ? -53.925 11.661 -0.055 1.00 75.25 601 LEU A O 1
ATOM 4532 N N . ARG A 1 602 ? -52.903 9.771 -0.717 1.00 74.75 602 ARG A N 1
ATOM 4533 C CA . ARG A 1 602 ? -52.867 10.032 -2.165 1.00 74.75 602 ARG A CA 1
ATOM 4534 C C . ARG A 1 602 ? -53.621 8.981 -2.990 1.00 74.75 602 ARG A C 1
ATOM 4536 O O . ARG A 1 602 ? -53.695 9.107 -4.207 1.00 74.75 602 ARG A O 1
ATOM 4543 N N . GLY A 1 603 ? -54.211 7.975 -2.340 1.00 71.88 603 GLY A N 1
ATOM 4544 C CA . GLY A 1 603 ? -54.953 6.887 -2.981 1.00 71.88 603 GLY A CA 1
ATOM 4545 C C . GLY A 1 603 ? -54.107 5.687 -3.421 1.00 71.88 603 GLY A C 1
ATOM 4546 O O . GLY A 1 603 ? -54.646 4.797 -4.077 1.00 71.88 603 GLY A O 1
ATOM 4547 N N . GLY A 1 604 ? -52.817 5.641 -3.074 1.00 79.69 604 GLY A N 1
ATOM 4548 C CA . GLY A 1 604 ? -51.991 4.439 -3.227 1.00 79.69 604 GLY A CA 1
ATOM 4549 C C . GLY A 1 604 ? -52.089 3.501 -2.010 1.00 79.69 604 GLY A C 1
ATOM 4550 O O . GLY A 1 604 ? -52.695 3.865 -1.002 1.00 79.69 604 GLY A O 1
ATOM 4551 N N . PRO A 1 605 ? -51.525 2.281 -2.076 1.00 79.12 605 PRO A N 1
ATOM 4552 C CA . PRO A 1 605 ? -51.593 1.311 -0.977 1.00 79.12 605 PRO A CA 1
ATOM 4553 C C . PRO A 1 605 ? -50.574 1.574 0.150 1.00 79.12 605 PRO A C 1
ATOM 4555 O O . PRO A 1 605 ? -50.680 0.967 1.216 1.00 79.12 605 PRO A O 1
ATOM 4558 N N . GLY A 1 606 ? -49.578 2.438 -0.085 1.00 82.69 606 GLY A N 1
ATOM 4559 C CA . GLY A 1 606 ? -48.402 2.586 0.772 1.00 82.69 606 GLY A CA 1
ATOM 4560 C C . GLY A 1 606 ? -47.605 1.289 0.961 1.00 82.69 606 GLY A C 1
ATOM 4561 O O . GLY A 1 606 ? -47.800 0.303 0.250 1.00 82.69 606 GLY A O 1
ATOM 4562 N N . LEU A 1 607 ? -46.694 1.290 1.937 1.00 81.88 607 LEU A N 1
ATOM 4563 C CA . LEU A 1 607 ? -45.763 0.183 2.197 1.00 81.88 607 LEU A CA 1
ATOM 4564 C C . LEU A 1 607 ? -46.172 -0.726 3.371 1.00 81.88 607 LEU A C 1
ATOM 4566 O O . LEU A 1 607 ? -45.359 -1.510 3.854 1.00 81.88 607 LEU A O 1
ATOM 4570 N N . ALA A 1 608 ? -47.433 -0.678 3.816 1.00 76.50 608 ALA A N 1
ATOM 4571 C CA . ALA A 1 608 ? -47.971 -1.640 4.792 1.00 76.50 608 ALA A CA 1
ATOM 4572 C C . ALA A 1 608 ? -48.048 -3.084 4.248 1.00 76.50 60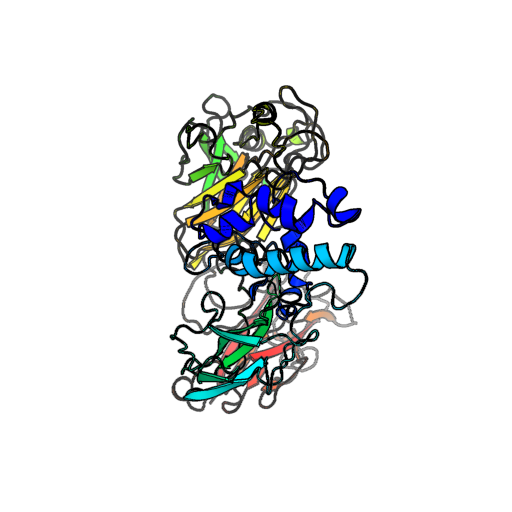8 ALA A C 1
ATOM 4574 O O . ALA A 1 608 ? -48.078 -4.046 5.018 1.00 76.50 608 ALA A O 1
ATOM 4575 N N . ALA A 1 609 ? -48.048 -3.243 2.922 1.00 75.19 609 ALA A N 1
ATOM 4576 C CA . ALA A 1 609 ? -47.888 -4.514 2.223 1.00 75.19 609 ALA A CA 1
ATOM 4577 C C . ALA A 1 609 ? -46.585 -4.507 1.395 1.00 75.19 609 ALA A C 1
ATOM 4579 O O . ALA A 1 609 ? -46.092 -3.427 1.064 1.00 75.19 609 ALA A O 1
ATOM 4580 N N . PRO A 1 610 ? -46.018 -5.678 1.039 1.00 76.31 610 PRO A N 1
ATOM 4581 C CA . PRO A 1 610 ? -44.837 -5.745 0.183 1.00 76.31 610 PRO A CA 1
ATOM 4582 C C . PRO A 1 610 ? -45.071 -5.117 -1.195 1.00 76.31 610 PRO A C 1
ATOM 4584 O O . PRO A 1 610 ? -46.029 -5.465 -1.885 1.00 76.31 610 PRO A O 1
ATOM 4587 N N . ALA A 1 611 ? -44.146 -4.256 -1.613 1.00 81.69 611 ALA A N 1
ATOM 4588 C CA . ALA A 1 611 ? -44.058 -3.712 -2.962 1.00 81.69 611 ALA A CA 1
ATOM 4589 C C . ALA A 1 611 ? -42.687 -4.019 -3.575 1.00 81.69 611 ALA A C 1
ATOM 4591 O O . ALA A 1 611 ? -41.682 -4.048 -2.868 1.00 81.69 611 ALA A O 1
ATOM 4592 N N . THR A 1 612 ? -42.622 -4.219 -4.890 1.00 86.75 612 THR A N 1
ATOM 4593 C CA . THR A 1 612 ? -41.357 -4.439 -5.611 1.00 86.75 612 THR A CA 1
ATOM 4594 C C . THR A 1 612 ? -40.546 -3.146 -5.726 1.00 86.75 612 THR A C 1
ATOM 4596 O O . THR A 1 612 ? -41.104 -2.090 -6.017 1.00 86.75 612 THR A O 1
ATOM 4599 N N . LEU A 1 613 ? -39.227 -3.242 -5.535 1.00 80.12 613 LEU A N 1
ATOM 4600 C CA . LEU A 1 613 ? -38.245 -2.185 -5.814 1.00 80.12 613 LEU A CA 1
ATOM 4601 C C . LEU A 1 613 ? -37.592 -2.391 -7.186 1.00 80.12 613 LEU A C 1
ATOM 4603 O O . LEU A 1 613 ? -37.515 -1.477 -8.001 1.00 80.12 613 LEU A O 1
ATOM 4607 N N . ILE A 1 614 ? -37.121 -3.615 -7.425 1.00 83.56 614 ILE A N 1
ATOM 4608 C CA . ILE A 1 614 ? -36.349 -4.031 -8.598 1.00 83.56 614 ILE A CA 1
ATOM 4609 C C . ILE A 1 614 ? -36.535 -5.544 -8.800 1.00 83.56 614 ILE A C 1
ATOM 4611 O O . ILE A 1 614 ? -36.761 -6.300 -7.851 1.00 83.56 614 ILE A O 1
ATOM 4615 N N . SER A 1 615 ? -36.491 -5.995 -10.047 1.00 85.06 615 SER A N 1
ATOM 4616 C CA . SER A 1 615 ? -36.660 -7.394 -10.447 1.00 85.06 615 SER A CA 1
ATOM 4617 C C . SER A 1 615 ? -35.825 -7.707 -11.684 1.00 85.06 615 SER A C 1
ATOM 4619 O O . SER A 1 615 ? -35.590 -6.823 -12.510 1.00 85.06 615 SER A O 1
ATOM 4621 N N . VAL A 1 616 ? -35.355 -8.948 -11.803 1.00 79.00 616 VAL A N 1
ATOM 4622 C CA . VAL A 1 616 ? -34.466 -9.390 -12.883 1.00 79.00 616 VAL A CA 1
ATOM 4623 C C . VAL A 1 616 ? -34.862 -10.787 -13.338 1.00 79.00 616 VAL A C 1
ATOM 4625 O O . VAL A 1 616 ? -34.922 -11.721 -12.537 1.00 79.00 616 VAL A O 1
ATOM 4628 N N . ALA A 1 617 ? -35.123 -10.931 -14.638 1.00 78.31 617 ALA A N 1
ATOM 4629 C CA . ALA A 1 617 ? -35.447 -12.219 -15.242 1.00 78.31 617 ALA A CA 1
ATOM 4630 C C . ALA A 1 617 ? -34.211 -13.136 -15.292 1.00 78.31 617 ALA A C 1
ATOM 4632 O O . ALA A 1 617 ? -33.074 -12.667 -15.369 1.00 78.31 617 ALA A O 1
ATOM 4633 N N . SER A 1 618 ? -34.420 -14.452 -15.280 1.00 70.94 618 SER A N 1
ATOM 4634 C CA . SER A 1 618 ? -33.344 -15.438 -15.124 1.00 70.94 618 SER A CA 1
ATOM 4635 C C . SER A 1 618 ? -32.249 -15.360 -16.185 1.00 70.94 618 SER A C 1
ATOM 4637 O O . SER A 1 618 ? -31.070 -15.448 -15.840 1.00 70.94 618 SER A O 1
ATOM 4639 N N . GLN A 1 619 ? -32.604 -15.084 -17.444 1.00 68.19 619 GLN A N 1
ATOM 4640 C CA . GLN A 1 619 ? -31.641 -14.883 -18.534 1.00 68.19 619 GLN A CA 1
ATOM 4641 C C . GLN A 1 619 ? -30.712 -13.667 -18.350 1.00 68.19 619 GLN A C 1
ATOM 4643 O O . GLN A 1 619 ? -29.710 -13.563 -19.050 1.00 68.19 619 GLN A O 1
ATOM 4648 N N . ALA A 1 620 ? -31.033 -12.755 -17.428 1.00 61.50 620 ALA A N 1
ATOM 4649 C CA . ALA A 1 620 ? -30.291 -11.525 -17.157 1.00 61.50 620 ALA A CA 1
ATOM 4650 C C . ALA A 1 620 ? -29.830 -11.411 -15.691 1.00 61.50 620 ALA A C 1
ATOM 4652 O O . ALA A 1 620 ? -29.446 -10.324 -15.261 1.00 61.50 620 ALA A O 1
ATOM 4653 N N . ARG A 1 621 ? -29.883 -12.496 -14.898 1.00 63.88 621 ARG A N 1
ATOM 4654 C CA . ARG A 1 621 ? -29.633 -12.431 -13.444 1.00 63.88 621 ARG A CA 1
ATOM 4655 C C . ARG A 1 621 ? -28.190 -12.086 -13.070 1.00 63.88 621 ARG A C 1
ATOM 4657 O O . ARG A 1 621 ? -27.995 -11.312 -12.139 1.00 63.88 621 ARG A O 1
ATOM 4664 N N . LEU A 1 622 ? -27.211 -12.620 -13.805 1.00 47.38 622 LEU A N 1
ATOM 4665 C CA . LEU A 1 622 ? -25.789 -12.607 -13.434 1.00 47.38 622 LEU A CA 1
ATOM 4666 C C . LEU A 1 622 ? -25.191 -11.196 -13.283 1.00 47.38 622 LEU A C 1
ATOM 4668 O O . LEU A 1 622 ? -25.546 -10.274 -14.014 1.00 47.38 622 LEU A O 1
ATOM 4672 N N . GLY A 1 623 ? -24.256 -11.036 -12.345 1.00 49.72 623 GLY A N 1
ATOM 4673 C CA . GLY A 1 623 ? -23.598 -9.763 -12.025 1.00 49.72 623 GLY A CA 1
ATOM 4674 C C . GLY A 1 623 ? -24.491 -8.784 -11.252 1.00 49.72 623 GLY A C 1
ATOM 4675 O O . GLY A 1 623 ? -25.603 -9.124 -10.850 1.00 49.72 623 GLY A O 1
ATOM 4676 N N . THR A 1 624 ? -24.009 -7.554 -11.065 1.00 56.78 624 THR A N 1
ATOM 4677 C CA . THR A 1 624 ? -24.650 -6.535 -10.213 1.00 56.78 624 THR A CA 1
ATOM 4678 C C . THR A 1 624 ? -25.777 -5.769 -10.910 1.00 56.78 624 THR A C 1
ATOM 4680 O O . THR A 1 624 ? -25.628 -5.333 -12.055 1.00 56.78 624 THR A O 1
ATOM 4683 N N . ALA A 1 625 ? -26.878 -5.536 -10.196 1.00 63.81 625 ALA A N 1
ATOM 4684 C CA . ALA A 1 625 ? -27.879 -4.523 -10.521 1.00 63.81 625 ALA A CA 1
ATOM 4685 C C . ALA A 1 625 ? -28.234 -3.702 -9.270 1.00 63.81 625 ALA A C 1
ATOM 4687 O O . ALA A 1 625 ? -28.310 -4.245 -8.166 1.00 63.81 625 ALA A O 1
ATOM 4688 N N . THR A 1 626 ? -28.467 -2.401 -9.453 1.00 67.00 626 THR A N 1
ATOM 4689 C CA . THR A 1 626 ? -28.625 -1.432 -8.358 1.00 67.00 626 THR A CA 1
ATOM 4690 C C . THR A 1 626 ? -29.878 -0.585 -8.561 1.00 67.00 626 THR A C 1
ATOM 4692 O O . THR A 1 626 ? -30.153 -0.138 -9.674 1.00 67.00 626 THR A O 1
ATOM 4695 N N . ALA A 1 627 ? -30.622 -0.335 -7.483 1.00 72.12 627 ALA A N 1
ATOM 4696 C CA . ALA A 1 627 ? -31.748 0.596 -7.466 1.00 72.12 627 ALA A CA 1
ATOM 4697 C C . ALA A 1 627 ? -31.766 1.443 -6.186 1.00 72.12 627 ALA A C 1
ATOM 4699 O O . ALA A 1 627 ? -31.220 1.069 -5.147 1.00 72.12 627 ALA A O 1
ATOM 4700 N N . GLN A 1 628 ? -32.440 2.581 -6.281 1.00 79.50 628 GLN A N 1
ATOM 4701 C CA . GLN A 1 628 ? -32.799 3.478 -5.189 1.00 79.50 628 GLN A CA 1
ATOM 4702 C C . GLN A 1 628 ? -34.312 3.719 -5.222 1.00 79.50 628 GLN A C 1
ATOM 4704 O O . GLN A 1 628 ? -35.007 3.286 -6.144 1.00 79.50 628 GLN A O 1
ATOM 4709 N N . ALA A 1 629 ? -34.843 4.416 -4.222 1.00 80.75 629 ALA A N 1
ATOM 4710 C CA . ALA A 1 629 ? -36.168 5.008 -4.324 1.00 80.75 629 ALA A CA 1
ATOM 4711 C C . ALA A 1 629 ? -36.273 6.265 -3.465 1.00 80.75 629 ALA A C 1
ATOM 4713 O O . ALA A 1 629 ? -35.729 6.318 -2.359 1.00 80.75 629 ALA A O 1
ATOM 4714 N N . ASP A 1 630 ? -37.040 7.239 -3.941 1.00 77.94 630 ASP A N 1
ATOM 4715 C CA . ASP A 1 630 ? -37.412 8.394 -3.128 1.00 77.94 630 ASP A CA 1
ATOM 4716 C C . ASP A 1 630 ? -38.517 7.968 -2.155 1.00 77.94 630 ASP A C 1
ATOM 4718 O O . ASP A 1 630 ? -39.529 7.398 -2.572 1.00 77.94 630 ASP A O 1
ATOM 4722 N N . LEU A 1 631 ? -38.329 8.230 -0.862 1.00 79.19 631 LEU A N 1
ATOM 4723 C CA . LEU A 1 631 ? -39.297 7.947 0.197 1.00 79.19 631 LEU A CA 1
ATOM 4724 C C . LEU A 1 631 ? -40.135 9.192 0.491 1.00 79.19 631 LEU A C 1
ATOM 4726 O O . LEU A 1 631 ? -39.599 10.282 0.699 1.00 79.19 631 LEU A O 1
ATOM 4730 N N . ARG A 1 632 ? -41.455 9.015 0.588 1.00 77.75 632 ARG A N 1
ATOM 4731 C CA . ARG A 1 632 ? -42.377 10.078 1.000 1.00 77.75 632 ARG A CA 1
ATOM 4732 C C . ARG A 1 632 ? -43.351 9.581 2.052 1.00 77.75 632 ARG A C 1
ATOM 4734 O O . ARG A 1 632 ? -44.134 8.670 1.793 1.00 77.75 632 ARG A O 1
ATOM 4741 N N . LEU A 1 633 ? -43.344 10.242 3.202 1.00 75.50 633 LEU A N 1
ATOM 4742 C CA . LEU A 1 633 ? -44.316 10.050 4.270 1.00 75.50 633 LEU A CA 1
ATOM 4743 C C . LEU A 1 633 ? -45.257 11.260 4.307 1.00 75.50 633 LEU A C 1
ATOM 4745 O O . LEU A 1 633 ? -44.806 12.402 4.406 1.00 75.50 633 LEU A O 1
ATOM 4749 N N . GLU A 1 634 ? -46.565 11.020 4.226 1.00 69.56 634 GLU A N 1
ATOM 4750 C CA . GLU A 1 634 ? -47.595 12.050 4.401 1.00 69.56 634 GLU A CA 1
ATOM 4751 C C . GLU A 1 634 ? -48.587 11.606 5.484 1.00 69.56 634 GLU A C 1
ATOM 4753 O O . GLU A 1 634 ? -49.345 10.662 5.266 1.00 69.56 634 GLU A O 1
ATOM 4758 N N . ILE A 1 635 ? -48.591 12.290 6.635 1.00 69.69 635 ILE A N 1
ATOM 4759 C CA . ILE A 1 635 ? -49.423 11.947 7.807 1.00 69.69 635 ILE A CA 1
ATOM 4760 C C . ILE A 1 635 ? -50.473 13.026 8.119 1.00 69.69 635 ILE A C 1
ATOM 4762 O O . ILE A 1 635 ? -50.240 14.204 7.817 1.00 69.69 635 ILE A O 1
ATOM 4766 N N . PRO A 1 636 ? -51.607 12.665 8.755 1.00 70.06 636 PRO A N 1
ATOM 4767 C CA . PRO A 1 636 ? -52.600 13.627 9.231 1.00 70.06 636 PRO A CA 1
ATOM 4768 C C . PRO A 1 636 ? -51.993 14.699 10.148 1.00 70.06 636 PRO A C 1
ATOM 4770 O O . PRO A 1 636 ? -51.135 14.411 10.985 1.00 70.06 636 PRO A O 1
ATOM 4773 N N . VAL A 1 637 ? -52.443 15.947 9.992 1.00 50.28 637 VAL A N 1
ATOM 4774 C CA . VAL A 1 637 ? -51.902 17.116 10.717 1.00 50.28 637 VAL A CA 1
ATOM 4775 C C . VAL A 1 637 ? -52.218 17.122 12.225 1.00 50.28 637 VAL A C 1
ATOM 4777 O O . VAL A 1 637 ? -51.656 17.921 12.967 1.00 50.28 637 VAL A O 1
ATOM 4780 N N . ASP A 1 638 ? -53.095 16.228 12.682 1.00 50.50 638 ASP A N 1
ATOM 4781 C CA . ASP A 1 638 ? -53.487 15.992 14.076 1.00 50.50 638 ASP A CA 1
ATOM 4782 C C . ASP A 1 638 ? -52.779 14.786 14.734 1.00 50.50 638 ASP A C 1
ATOM 4784 O O . ASP A 1 638 ? -53.120 14.409 15.856 1.00 50.50 638 ASP A O 1
ATOM 4788 N N . THR A 1 639 ? -51.767 14.204 14.077 1.00 62.50 639 THR A N 1
ATOM 4789 C CA . THR A 1 639 ? -50.907 13.159 14.670 1.00 62.50 639 THR A CA 1
ATOM 4790 C C . THR A 1 639 ? -50.183 13.700 15.924 1.00 62.50 639 THR A C 1
ATOM 4792 O O . THR A 1 639 ? -49.581 14.773 15.831 1.00 62.50 639 THR A O 1
ATOM 4795 N N . PRO A 1 640 ? -50.195 12.999 17.082 1.00 51.06 640 PRO A N 1
ATOM 4796 C CA . PRO A 1 640 ? -49.559 13.478 18.316 1.00 51.06 640 PRO A CA 1
ATOM 4797 C C . PRO A 1 640 ? -48.052 13.726 18.175 1.00 51.06 640 PRO A C 1
ATOM 4799 O O . PRO A 1 640 ? -47.368 13.007 17.446 1.00 51.06 640 PRO A O 1
ATOM 4802 N N . GLU A 1 641 ? -47.514 14.705 18.907 1.00 40.72 641 GLU A N 1
ATOM 4803 C CA . GLU A 1 641 ? -46.078 15.014 18.893 1.00 40.72 641 GLU A CA 1
ATOM 4804 C C . GLU A 1 641 ? -45.242 13.903 19.557 1.00 40.72 641 GLU A C 1
ATOM 4806 O O . GLU A 1 641 ? -45.518 13.475 20.676 1.00 40.72 641 GLU A O 1
ATOM 4811 N N . GLY A 1 642 ? -44.216 13.414 18.853 1.00 44.94 642 GLY A N 1
ATOM 4812 C CA . GLY A 1 642 ? -43.408 12.274 19.287 1.00 44.94 642 GLY A CA 1
ATOM 4813 C C . GLY A 1 642 ? -42.337 11.878 18.267 1.00 44.94 642 GLY A C 1
ATOM 4814 O O . GLY A 1 642 ? -42.331 12.365 17.135 1.00 44.94 642 GLY A O 1
ATOM 4815 N N . ALA A 1 643 ? -41.424 10.993 18.671 1.00 46.56 643 ALA A N 1
ATOM 4816 C CA . ALA A 1 643 ? -40.364 10.455 17.820 1.00 46.56 643 ALA A CA 1
ATOM 4817 C C . ALA A 1 643 ? -40.772 9.058 17.330 1.00 46.56 643 ALA A C 1
ATOM 4819 O O . ALA A 1 643 ? -40.573 8.064 18.024 1.00 46.56 643 ALA A O 1
ATOM 4820 N N . TYR A 1 644 ? -41.391 8.994 16.149 1.00 53.41 644 TYR A N 1
ATOM 4821 C CA . TYR A 1 644 ? -41.950 7.754 15.610 1.00 53.41 644 TYR A CA 1
ATOM 4822 C C . TYR A 1 644 ? -40.929 6.966 14.788 1.00 53.41 644 TYR A C 1
ATOM 4824 O O . TYR A 1 644 ? -40.255 7.537 13.931 1.00 53.41 644 TYR A O 1
ATOM 4832 N N . SER A 1 645 ? -40.888 5.646 14.972 1.00 51.44 645 SER A N 1
ATOM 4833 C CA . SER A 1 645 ? -40.082 4.735 14.153 1.00 51.44 645 SER A CA 1
ATOM 4834 C C . SER A 1 645 ? -40.897 3.626 13.506 1.00 51.44 645 SER A C 1
ATOM 4836 O O . SER A 1 645 ? -41.845 3.105 14.087 1.00 51.44 645 SER A O 1
ATOM 4838 N N . ALA A 1 646 ? -40.494 3.260 12.293 1.00 60.91 646 ALA A N 1
ATOM 4839 C CA . ALA A 1 646 ? -40.927 2.074 11.569 1.00 60.91 646 ALA A CA 1
ATOM 4840 C C . ALA A 1 646 ? -39.696 1.446 10.916 1.00 60.91 646 ALA A C 1
ATOM 4842 O O . ALA A 1 646 ? -38.833 2.180 10.444 1.00 60.91 646 ALA A O 1
ATOM 4843 N N . ARG A 1 647 ? -39.627 0.116 10.818 1.00 58.59 647 ARG A N 1
ATOM 4844 C CA . ARG A 1 647 ? -38.575 -0.572 10.053 1.00 58.59 647 ARG A CA 1
ATOM 4845 C C . ARG A 1 647 ? -39.048 -0.823 8.626 1.00 58.59 647 ARG A C 1
ATOM 4847 O O . ARG A 1 647 ? -40.108 -1.420 8.443 1.00 58.59 647 ARG A O 1
ATOM 4854 N N . LEU A 1 648 ? -38.254 -0.427 7.630 1.00 69.00 648 LEU A N 1
ATOM 4855 C CA . LEU A 1 648 ? -38.442 -0.840 6.238 1.00 69.00 648 LEU A CA 1
ATOM 4856 C C . LEU A 1 648 ? -37.652 -2.132 5.988 1.00 69.00 648 LEU A C 1
ATOM 4858 O O . LEU A 1 648 ? -36.463 -2.096 5.679 1.00 69.00 648 LEU A O 1
ATOM 4862 N N . THR A 1 649 ? -38.314 -3.281 6.101 1.00 62.59 649 THR A N 1
ATOM 4863 C CA . THR A 1 649 ? -37.721 -4.554 5.682 1.00 62.59 649 THR A CA 1
ATOM 4864 C C . THR A 1 649 ? -37.673 -4.595 4.160 1.00 62.59 649 THR A C 1
ATOM 4866 O O . THR A 1 649 ? -38.720 -4.624 3.511 1.00 62.59 649 THR A O 1
ATOM 4869 N N . VAL A 1 650 ? -36.467 -4.633 3.599 1.00 63.88 650 VAL A N 1
ATOM 4870 C CA . VAL A 1 650 ? -36.221 -4.942 2.188 1.00 63.88 650 VAL A CA 1
ATOM 4871 C C . VAL A 1 650 ? -35.732 -6.386 2.103 1.00 63.88 650 VAL A C 1
ATOM 4873 O O . VAL A 1 650 ? -34.768 -6.747 2.771 1.00 63.88 650 VAL A O 1
ATOM 4876 N N . SER A 1 651 ? -36.410 -7.211 1.307 1.00 63.03 651 SER A N 1
ATOM 4877 C CA . SER A 1 651 ? -36.148 -8.648 1.185 1.00 63.03 651 SER A CA 1
ATOM 4878 C C . SER A 1 651 ? -35.926 -9.038 -0.274 1.00 63.03 651 SER A C 1
ATOM 4880 O O . SER A 1 651 ? -36.669 -8.608 -1.161 1.00 63.03 651 SER A O 1
ATOM 4882 N N . LEU A 1 652 ? -34.912 -9.869 -0.512 1.00 60.06 652 LEU A N 1
ATOM 4883 C CA . LEU A 1 652 ? -34.629 -10.493 -1.802 1.00 60.06 652 LEU A CA 1
ATOM 4884 C C . LEU A 1 652 ? -35.334 -11.855 -1.870 1.00 60.06 652 LEU A C 1
ATOM 4886 O O . LEU A 1 652 ? -35.206 -12.668 -0.959 1.00 60.06 652 LEU A O 1
ATOM 4890 N N . PHE A 1 653 ? -36.053 -12.114 -2.958 1.00 68.50 653 PHE A N 1
ATOM 4891 C CA . PHE A 1 653 ? -36.729 -13.384 -3.218 1.00 68.50 653 PHE A CA 1
ATOM 4892 C C . PHE A 1 653 ? -36.314 -13.932 -4.591 1.00 68.50 653 PHE A C 1
ATOM 4894 O O . PHE A 1 653 ? -36.189 -13.147 -5.536 1.00 68.50 653 PHE A O 1
ATOM 4901 N N . PRO A 1 654 ? -36.135 -15.256 -4.757 1.00 57.44 654 PRO A N 1
ATOM 4902 C CA . PRO A 1 654 ? -36.127 -15.856 -6.087 1.00 57.44 654 PRO A CA 1
ATOM 4903 C C . PRO A 1 654 ? -37.511 -15.700 -6.735 1.00 57.44 654 PRO A C 1
ATOM 4905 O O . PRO A 1 654 ? -38.530 -15.672 -6.042 1.00 57.44 654 PRO A O 1
ATOM 4908 N N . THR A 1 655 ? -37.550 -15.618 -8.062 1.00 67.62 655 THR A N 1
ATOM 4909 C CA . THR A 1 655 ? -38.798 -15.611 -8.843 1.00 67.62 655 THR A CA 1
ATOM 4910 C C . THR A 1 655 ? -38.765 -16.717 -9.883 1.00 67.62 655 THR A C 1
ATOM 4912 O O . THR A 1 655 ? -37.764 -16.830 -10.594 1.00 67.62 655 THR A O 1
ATOM 4915 N N . ASP A 1 656 ? -39.844 -17.489 -9.977 1.00 55.19 656 ASP A N 1
ATOM 4916 C CA . ASP A 1 656 ? -40.067 -18.472 -11.047 1.00 55.19 656 ASP A CA 1
ATOM 4917 C C . ASP A 1 656 ? -40.199 -17.796 -12.430 1.00 55.19 656 ASP A C 1
ATOM 4919 O O . ASP A 1 656 ? -40.737 -16.662 -12.486 1.00 55.19 656 ASP A O 1
#

Secondary structure (DSSP, 8-state):
--S-GGGTTSS--HHHHHTTSHHHHIIIIISSSHHHHHH---SSS--TTTHHHHTTS-SS-GGGGT-GGG-BTTB--EESSTTT-TT-EE--TT--BTTBTTHHHHTTHHHHHHHHHHHHHTTT-SSGGGS----B---SS-SEEEE-TTPEEEEE-TT-B-SS----EEEEEE-TTTSS--S----EE-SSSEEEEE--S-TT-EEEEEEEEE-SSSSPPEEEEEEEEEESS-----PPPPPTT--EEPPPEEP-SGGGS---SEEEEEEE---SSSSSSS-EEETTEEEEE----TT--B-TTS-EEEE------SS------------------TTGGGS-HHHHHHTS--EE----GGGGG---TT----GGG---S-EEEEEES--TT-EEEEEEEE----S--TTS---TT-EEEEEETTEEEEEESSTTSSTT---EEEEEEEE-SSSEEEEEEEE---SSSS-----EE-EEEEEEPPP--SSS----S--------------EE---TT---PPPPEE-SSEEEEEEE---EEEEE---HHHHTT-EEEEEEEEPPEEETTEEE-GGGEEEEEE-SS--TTEEEPPPB--GGGTS-TTSS-EEEEEE-GGG-BEEEEEEEEEEEEEETTPPSS--B--EEEEEEEE-